Protein AF-0000000067669352 (afdb_homodimer)

Foldseek 3Di:
DDCPPPPPPDPPPPDDPDDCPVPDPPPPPVPPPCDDDPPPLCLPPPPDQLQVCAPAEEEEEEAEAAPLCSQLVLCLLQVHNPGDDDDDPDHDADAKDWDWDDDSRYIYIYIRGHHLLDPPDDPVVSLVRLVVSCPVAVVHYYAYEYGHELDDDDPSCLCVLVVVCVSHNLCNLLRYAYEYEDVVVQVVVVHDPSRSLVPDDVSVVVSCVSNVSHYFYDYSVDNDVVRSSSVVVSNVVSVVVVVD/DDDPDDPPPPPPCPDDPDDCPVPDPPPCPVPPDPDDDPPPLCLPPPPDLLQVCAPAEEEEEEAEAAPLCSQLVLCLLQVHNPGDDDDDPDHDADAKDWDWDDDSRYIYIYIRGHHLLDPPDDPVVSLVRLVVSCPVAVVHYYAYEYGHELDDDDPSCLCVLVVVCVSNNLCNLLRYAYEYEDVVVQVVVVHDPSRSLVPDDVSVVVSCVSNVSHYFYDYSVDNDVVRSSSVVVSNVVSVVVVVD

Structure (mmCIF, N/CA/C/O backbone):
data_AF-0000000067669352-model_v1
#
loop_
_entity.id
_entity.type
_entity.pdbx_description
1 polymer 'GTPase IMAP family member 7-like'
#
loop_
_atom_site.group_PDB
_atom_site.id
_atom_site.type_symbol
_atom_site.label_atom_id
_atom_site.label_alt_id
_atom_site.label_comp_id
_atom_site.label_asym_id
_atom_site.label_entity_id
_atom_site.label_seq_id
_atom_site.pdbx_PDB_ins_code
_atom_site.Cartn_x
_atom_site.Cartn_y
_atom_site.Cartn_z
_atom_site.occupancy
_atom_site.B_iso_or_equiv
_atom_site.auth_seq_id
_atom_site.auth_comp_id
_atom_site.auth_asym_id
_atom_site.auth_atom_id
_atom_site.pdbx_PDB_model_num
ATOM 1 N N . MET A 1 1 ? -21.516 16.438 -59.062 1 20.55 1 MET A N 1
ATOM 2 C CA . MET A 1 1 ? -20.141 16.328 -59.531 1 20.55 1 MET A CA 1
ATOM 3 C C . MET A 1 1 ? -19.172 16.906 -58.5 1 20.55 1 MET A C 1
ATOM 5 O O . MET A 1 1 ? -18.969 18.125 -58.469 1 20.55 1 MET A O 1
ATOM 9 N N . LEU A 1 2 ? -19.25 16.422 -57.156 1 22.11 2 LEU A N 1
ATOM 10 C CA . LEU A 1 2 ? -18.766 16.734 -55.812 1 22.11 2 LEU A CA 1
ATOM 11 C C . LEU A 1 2 ? -17.25 16.609 -55.75 1 22.11 2 LEU A C 1
ATOM 13 O O . LEU A 1 2 ? -16.688 15.531 -55.969 1 22.11 2 LEU A O 1
ATOM 17 N N . LYS A 1 3 ? -16.422 17.781 -55.844 1 20.48 3 LYS A N 1
ATOM 18 C CA . LYS A 1 3 ? -15.039 18.234 -55.969 1 20.48 3 LYS A CA 1
ATOM 19 C C . LYS A 1 3 ? -14.195 17.75 -54.781 1 20.48 3 LYS A C 1
ATOM 21 O O . LYS A 1 3 ? -14.406 18.156 -53.656 1 20.48 3 LYS A O 1
ATOM 26 N N . LEU A 1 4 ? -13.578 16.438 -54.75 1 20.88 4 LEU A N 1
ATOM 27 C CA . LEU A 1 4 ? -12.812 15.531 -53.906 1 20.88 4 LEU A CA 1
ATOM 28 C C . LEU A 1 4 ? -11.406 16.078 -53.656 1 20.88 4 LEU A C 1
ATOM 30 O O . LEU A 1 4 ? -10.547 16 -54.531 1 20.88 4 LEU A O 1
ATOM 34 N N . LEU A 1 5 ? -11.219 17.359 -53.156 1 20.75 5 LEU A N 1
ATOM 35 C CA . LEU A 1 5 ? -9.938 18.062 -53.094 1 20.75 5 LEU A CA 1
ATOM 36 C C . LEU A 1 5 ? -8.938 17.312 -52.25 1 20.75 5 LEU A C 1
ATOM 38 O O . LEU A 1 5 ? -9.156 17.156 -51.031 1 20.75 5 LEU A O 1
ATOM 42 N N . LEU A 1 6 ? -8.023 16.391 -52.75 1 20.52 6 LEU A N 1
ATOM 43 C CA . LEU A 1 6 ? -6.953 15.453 -52.438 1 20.52 6 LEU A CA 1
ATOM 44 C C . LEU A 1 6 ? -5.719 16.188 -51.906 1 20.52 6 LEU A C 1
ATOM 46 O O . LEU A 1 6 ? -4.973 16.781 -52.688 1 20.52 6 LEU A O 1
ATOM 50 N N . THR A 1 7 ? -5.828 17.141 -50.938 1 20.42 7 THR A N 1
ATOM 51 C CA . THR A 1 7 ? -4.668 17.969 -50.625 1 20.42 7 THR A CA 1
ATOM 52 C C . THR A 1 7 ? -3.5 17.109 -50.156 1 20.42 7 THR A C 1
ATOM 54 O O . THR A 1 7 ? -3.656 16.281 -49.25 1 20.42 7 THR A O 1
ATOM 57 N N . ALA A 1 8 ? -2.389 16.938 -50.875 1 20.27 8 ALA A N 1
ATOM 58 C CA . ALA A 1 8 ? -1.1 16.266 -51.031 1 20.27 8 ALA A CA 1
ATOM 59 C C . ALA A 1 8 ? -0.125 16.734 -49.938 1 20.27 8 ALA A C 1
ATOM 61 O O . ALA A 1 8 ? 0.355 17.859 -49.969 1 20.27 8 ALA A O 1
ATOM 62 N N . LEU A 1 9 ? -0.384 16.641 -48.562 1 20.95 9 LEU A N 1
ATOM 63 C CA . LEU A 1 9 ? 0.528 17.141 -47.562 1 20.95 9 LEU A CA 1
ATOM 64 C C . LEU A 1 9 ? 1.92 16.547 -47.719 1 20.95 9 LEU A C 1
ATOM 66 O O . LEU A 1 9 ? 2.064 15.32 -47.844 1 20.95 9 LEU A O 1
ATOM 70 N N . VAL A 1 10 ? 2.996 17.266 -48.094 1 20.3 10 VAL A N 1
ATOM 71 C CA . VAL A 1 10 ? 4.398 17.172 -48.5 1 20.3 10 VAL A CA 1
ATOM 72 C C . VAL A 1 10 ? 5.223 16.609 -47.344 1 20.3 10 VAL A C 1
ATOM 74 O O . VAL A 1 10 ? 5.324 17.234 -46.281 1 20.3 10 VAL A O 1
ATOM 77 N N . PHE A 1 11 ? 5.379 15.258 -47.156 1 20.53 11 PHE A N 1
ATOM 78 C CA . PHE A 1 11 ? 6.188 14.398 -46.281 1 20.53 11 PHE A CA 1
ATOM 79 C C . PHE A 1 11 ? 7.672 14.695 -46.469 1 20.53 11 PHE A C 1
ATOM 81 O O . PHE A 1 11 ? 8.234 14.445 -47.531 1 20.53 11 PHE A O 1
ATOM 88 N N . TYR A 1 12 ? 8.141 15.859 -45.875 1 19.22 12 TYR A N 1
ATOM 89 C CA . TYR A 1 12 ? 9.555 16.203 -46 1 19.22 12 TYR A CA 1
ATOM 90 C C . TYR A 1 12 ? 10.438 15.008 -45.625 1 19.22 12 TYR A C 1
ATOM 92 O O . TYR A 1 12 ? 10.273 14.414 -44.562 1 19.22 12 TYR A O 1
ATOM 100 N N . ARG A 1 13 ? 11.062 14.336 -46.531 1 19.75 13 ARG A N 1
ATOM 101 C CA . ARG A 1 13 ? 12.023 13.242 -46.656 1 19.75 13 ARG A CA 1
ATOM 102 C C . ARG A 1 13 ? 13.359 13.609 -46.031 1 19.75 13 ARG A C 1
ATOM 104 O O . ARG A 1 13 ? 14.133 14.383 -46.625 1 19.75 13 ARG A O 1
ATOM 111 N N . TYR A 1 14 ? 13.43 14.102 -44.719 1 20.17 14 TYR A N 1
ATOM 112 C CA . TYR A 1 14 ? 14.727 14.438 -44.125 1 20.17 14 TYR A CA 1
ATOM 113 C C . TYR A 1 14 ? 15.742 13.336 -44.406 1 20.17 14 TYR A C 1
ATOM 115 O O . TYR A 1 14 ? 15.469 12.156 -44.156 1 20.17 14 TYR A O 1
ATOM 123 N N . THR A 1 15 ? 16.672 13.531 -45.312 1 20.5 15 THR A N 1
ATOM 124 C CA . THR A 1 15 ? 17.797 12.844 -45.938 1 20.5 15 THR A CA 1
ATOM 125 C C . THR A 1 15 ? 18.734 12.273 -44.875 1 20.5 15 THR A C 1
ATOM 127 O O . THR A 1 15 ? 18.781 12.758 -43.75 1 20.5 15 THR A O 1
ATOM 130 N N . SER A 1 16 ? 19.578 11.133 -45.219 1 20.98 16 SER A N 1
ATOM 131 C CA . SER A 1 16 ? 20.172 9.836 -44.906 1 20.98 16 SER A CA 1
ATOM 132 C C . SER A 1 16 ? 21.547 10 -44.281 1 20.98 16 SER A C 1
ATOM 134 O O . SER A 1 16 ? 22.094 9.055 -43.688 1 20.98 16 SER A O 1
ATOM 136 N N . ASP A 1 17 ? 22.328 11.078 -44.531 1 22.05 17 ASP A N 1
ATOM 137 C CA . ASP A 1 17 ? 23.734 10.719 -44.719 1 22.05 17 ASP A CA 1
ATOM 138 C C . ASP A 1 17 ? 24.453 10.609 -43.375 1 22.05 17 ASP A C 1
ATOM 140 O O . ASP A 1 17 ? 25.672 10.602 -43.312 1 22.05 17 ASP A O 1
ATOM 144 N N . MET A 1 18 ? 23.906 10.766 -42.281 1 22.5 18 MET A N 1
ATOM 145 C CA . MET A 1 18 ? 24.859 11.023 -41.219 1 22.5 18 MET A CA 1
ATOM 146 C C . MET A 1 18 ? 25.891 9.898 -41.125 1 22.5 18 MET A C 1
ATOM 148 O O . MET A 1 18 ? 25.531 8.719 -41.188 1 22.5 18 MET A O 1
ATOM 152 N N . PRO A 1 19 ? 27.234 10.266 -41.219 1 22.39 19 PRO A N 1
ATOM 153 C CA . PRO A 1 19 ? 28.375 9.359 -41.344 1 22.39 19 PRO A CA 1
ATOM 154 C C . PRO A 1 19 ? 28.406 8.312 -40.219 1 22.39 19 PRO A C 1
ATOM 156 O O . PRO A 1 19 ? 27.828 8.531 -39.156 1 22.39 19 PRO A O 1
ATOM 159 N N . ALA A 1 20 ? 28.703 7.07 -40.594 1 21.3 20 ALA A N 1
ATOM 160 C CA . ALA A 1 20 ? 28.812 5.77 -39.938 1 21.3 20 ALA A CA 1
ATOM 161 C C . ALA A 1 20 ? 29.844 5.809 -38.812 1 21.3 20 ALA A C 1
ATOM 163 O O . ALA A 1 20 ? 31.047 5.766 -39.031 1 21.3 20 ALA A O 1
ATOM 164 N N . LEU A 1 21 ? 30.016 6.91 -38.062 1 20.53 21 LEU A N 1
ATOM 165 C CA . LEU A 1 21 ? 31.172 6.824 -37.188 1 20.53 21 LEU A CA 1
ATOM 166 C C . LEU A 1 21 ? 31.172 5.508 -36.406 1 20.53 21 LEU A C 1
ATOM 168 O O . LEU A 1 21 ? 30.375 5.324 -35.469 1 20.53 21 LEU A O 1
ATOM 172 N N . PHE A 1 22 ? 31.188 4.281 -37.125 1 20.73 22 PHE A N 1
ATOM 173 C CA . PHE A 1 22 ? 31.094 2.912 -36.625 1 20.73 22 PHE A CA 1
ATOM 174 C C . PHE A 1 22 ? 32.25 2.596 -35.688 1 20.73 22 PHE A C 1
ATOM 176 O O . PHE A 1 22 ? 33.281 2.076 -36.125 1 20.73 22 PHE A O 1
ATOM 183 N N . GLY A 1 23 ? 32.781 3.592 -34.969 1 20.98 23 GLY A N 1
ATOM 184 C CA . GLY A 1 23 ? 34.062 3.119 -34.438 1 20.98 23 GLY A CA 1
ATOM 185 C C . GLY A 1 23 ? 33.969 1.745 -33.812 1 20.98 23 GLY A C 1
ATOM 186 O O . GLY A 1 23 ? 32.875 1.25 -33.562 1 20.98 23 GLY A O 1
ATOM 187 N N . HIS A 1 24 ? 35.188 1.053 -33.625 1 22.72 24 HIS A N 1
ATOM 188 C CA . HIS A 1 24 ? 35.562 -0.302 -33.25 1 22.72 24 HIS A CA 1
ATOM 189 C C . HIS A 1 24 ? 34.875 -0.727 -31.953 1 22.72 24 HIS A C 1
ATOM 191 O O . HIS A 1 24 ? 34.594 0.11 -31.094 1 22.72 24 HIS A O 1
ATOM 197 N N . PRO A 1 25 ? 34.219 -1.928 -32.031 1 21.3 25 PRO A N 1
ATOM 198 C CA . PRO A 1 25 ? 33.469 -2.598 -30.969 1 21.3 25 PRO A CA 1
ATOM 199 C C . PRO A 1 25 ? 34.312 -2.789 -29.703 1 21.3 25 PRO A C 1
ATOM 201 O O . PRO A 1 25 ? 35.312 -3.496 -29.719 1 21.3 25 PRO A O 1
ATOM 204 N N . HIS A 1 26 ? 34.938 -1.713 -29.234 1 22.08 26 HIS A N 1
ATOM 205 C CA . HIS A 1 26 ? 35.812 -2.143 -28.141 1 22.08 26 HIS A CA 1
ATOM 206 C C . HIS A 1 26 ? 35.031 -3.045 -27.172 1 22.08 26 HIS A C 1
ATOM 208 O O . HIS A 1 26 ? 33.906 -2.768 -26.828 1 22.08 26 HIS A O 1
ATOM 214 N N . THR A 1 27 ? 35.312 -4.34 -27.25 1 20.39 27 THR A N 1
ATOM 215 C CA . THR A 1 27 ? 34.875 -5.457 -26.422 1 20.39 27 THR A CA 1
ATOM 216 C C . THR A 1 27 ? 34.938 -5.086 -24.938 1 20.39 27 THR A C 1
ATOM 218 O O . THR A 1 27 ? 36.031 -4.777 -24.422 1 20.39 27 THR A O 1
ATOM 221 N N . ILE A 1 28 ? 34.125 -4.176 -24.578 1 20.14 28 ILE A N 1
ATOM 222 C CA . ILE A 1 28 ? 34.188 -3.945 -23.141 1 20.14 28 ILE A CA 1
ATOM 223 C C . ILE A 1 28 ? 34.125 -5.281 -22.391 1 20.14 28 ILE A C 1
ATOM 225 O O . ILE A 1 28 ? 33.125 -6.012 -22.5 1 20.14 28 ILE A O 1
ATOM 229 N N . GLU A 1 29 ? 35.219 -5.988 -22.422 1 23.23 29 GLU A N 1
ATOM 230 C CA . GLU A 1 29 ? 35.375 -7.137 -21.531 1 23.23 29 GLU A CA 1
ATOM 231 C C . GLU A 1 29 ? 34.938 -6.805 -20.109 1 23.23 29 GLU A C 1
ATOM 233 O O . GLU A 1 29 ? 35.469 -5.91 -19.469 1 23.23 29 GLU A O 1
ATOM 238 N N . THR A 1 30 ? 33.656 -6.598 -20.062 1 21.56 30 THR A N 1
ATOM 239 C CA . THR A 1 30 ? 33.125 -6.41 -18.734 1 21.56 30 THR A CA 1
ATOM 240 C C . THR A 1 30 ? 33.656 -7.457 -17.766 1 21.56 30 THR A C 1
ATOM 242 O O . THR A 1 30 ? 33.438 -8.656 -17.938 1 21.56 30 THR A O 1
ATOM 245 N N . GLN A 1 31 ? 34.938 -7.328 -17.516 1 21.86 31 GLN A N 1
ATOM 246 C CA . GLN A 1 31 ? 35.531 -8.148 -16.469 1 21.86 31 GLN A CA 1
ATOM 247 C C . GLN A 1 31 ? 34.656 -8.156 -15.211 1 21.86 31 GLN A C 1
ATOM 249 O O . GLN A 1 31 ? 34.312 -7.094 -14.68 1 21.86 31 GLN A O 1
ATOM 254 N N . CYS A 1 32 ? 33.75 -9.07 -15.234 1 22.12 32 CYS A N 1
ATOM 255 C CA . CYS A 1 32 ? 33.031 -9.5 -14.039 1 22.12 32 CYS A CA 1
ATOM 256 C C . CYS A 1 32 ? 33.969 -9.711 -12.867 1 22.12 32 CYS A C 1
ATOM 258 O O . CYS A 1 32 ? 34.781 -10.648 -12.875 1 22.12 32 CYS A O 1
ATOM 260 N N . SER A 1 33 ? 34.656 -8.734 -12.484 1 23.86 33 SER A N 1
ATOM 261 C CA . SER A 1 33 ? 35.531 -8.984 -11.328 1 23.86 33 SER A CA 1
ATOM 262 C C . SER A 1 33 ? 34.75 -9.672 -10.211 1 23.86 33 SER A C 1
ATOM 264 O O . SER A 1 33 ? 33.5 -9.578 -10.156 1 23.86 33 SER A O 1
ATOM 266 N N . SER A 1 34 ? 35.406 -10.594 -9.375 1 23.52 34 SER A N 1
ATOM 267 C CA . SER A 1 34 ? 35.125 -11.539 -8.297 1 23.52 34 SER A CA 1
ATOM 268 C C . SER A 1 34 ? 34.406 -10.867 -7.133 1 23.52 34 SER A C 1
ATOM 270 O O . SER A 1 34 ? 34.594 -11.266 -5.98 1 23.52 34 SER A O 1
ATOM 272 N N . ALA A 1 35 ? 34.125 -9.703 -7.062 1 26.12 35 ALA A N 1
ATOM 273 C CA . ALA A 1 35 ? 33.531 -9.352 -5.762 1 26.12 35 ALA A CA 1
ATOM 274 C C . ALA A 1 35 ? 32.406 -10.281 -5.395 1 26.12 35 ALA A C 1
ATOM 276 O O . ALA A 1 35 ? 31.656 -10.742 -6.266 1 26.12 35 ALA A O 1
ATOM 277 N N . SER A 1 36 ? 31.984 -10.625 -4.043 1 28.5 36 SER A N 1
ATOM 278 C CA . SER A 1 36 ? 31.375 -11.758 -3.359 1 28.5 36 SER A CA 1
ATOM 279 C C . SER A 1 36 ? 29.984 -12.039 -3.898 1 28.5 36 SER A C 1
ATOM 281 O O . SER A 1 36 ? 29.531 -11.406 -4.859 1 28.5 36 SER A O 1
ATOM 283 N N . ASP A 1 37 ? 28.906 -12.461 -2.92 1 29.7 37 ASP A N 1
ATOM 284 C CA . ASP A 1 37 ? 27.672 -13.242 -2.941 1 29.7 37 ASP A CA 1
ATOM 285 C C . ASP A 1 37 ? 26.547 -12.492 -3.662 1 29.7 37 ASP A C 1
ATOM 287 O O . ASP A 1 37 ? 25.797 -11.734 -3.039 1 29.7 37 ASP A O 1
ATOM 291 N N . THR A 1 38 ? 26.766 -11.891 -4.738 1 32.78 38 THR A N 1
ATOM 292 C CA . THR A 1 38 ? 25.703 -11.172 -5.43 1 32.78 38 THR A CA 1
ATOM 293 C C . THR A 1 38 ? 24.562 -12.125 -5.809 1 32.78 38 THR A C 1
ATOM 295 O O . THR A 1 38 ? 24.766 -13.031 -6.621 1 32.78 38 THR A O 1
ATOM 298 N N . THR A 1 39 ? 23.609 -12.406 -4.934 1 35.81 39 THR A N 1
ATOM 299 C CA . THR A 1 39 ? 22.391 -13.141 -5.246 1 35.81 39 THR A CA 1
ATOM 300 C C . THR A 1 39 ? 21.812 -12.703 -6.59 1 35.81 39 THR A C 1
ATOM 302 O O . THR A 1 39 ? 21.531 -11.523 -6.797 1 35.81 39 THR A O 1
ATOM 305 N N . GLN A 1 40 ? 22.297 -13.234 -7.609 1 35.44 40 GLN A N 1
ATOM 306 C CA . GLN A 1 40 ? 21.812 -13.086 -8.977 1 35.44 40 GLN A CA 1
ATOM 307 C C . GLN A 1 40 ? 20.297 -13.25 -9.031 1 35.44 40 GLN A C 1
ATOM 309 O O . GLN A 1 40 ? 19.766 -14.312 -8.688 1 35.44 40 GLN A O 1
ATOM 314 N N . PHE A 1 41 ? 19.656 -12.25 -8.734 1 38 41 PHE A N 1
ATOM 315 C CA . PHE A 1 41 ? 18.234 -12.297 -9.047 1 38 41 PHE A CA 1
ATOM 316 C C . PHE A 1 41 ? 18.016 -12.594 -10.531 1 38 41 PHE A C 1
ATOM 318 O O . PHE A 1 41 ? 18.594 -11.922 -11.391 1 38 41 PHE A O 1
ATOM 325 N N . CYS A 1 42 ? 18.109 -13.797 -10.922 1 32.69 42 CYS A N 1
ATOM 326 C CA . CYS A 1 42 ? 17.938 -14.227 -12.305 1 32.69 42 CYS A CA 1
ATOM 327 C C . CYS A 1 42 ? 16.656 -13.641 -12.898 1 32.69 42 CYS A C 1
ATOM 329 O O . CYS A 1 42 ? 15.555 -14.07 -12.555 1 32.69 42 CYS A O 1
ATOM 331 N N . CYS A 1 43 ? 16.625 -12.398 -13.062 1 37.56 43 CYS A N 1
ATOM 332 C CA . CYS A 1 43 ? 15.609 -12.016 -14.039 1 37.56 43 CYS A CA 1
ATOM 333 C C . CYS A 1 43 ? 15.852 -12.703 -15.375 1 37.56 43 CYS A C 1
ATOM 335 O O . CYS A 1 43 ? 16.609 -12.195 -16.219 1 37.56 43 CYS A O 1
ATOM 337 N N . LEU A 1 44 ? 16.047 -13.977 -15.477 1 34.28 44 LEU A N 1
ATOM 338 C CA . LEU A 1 44 ? 16.391 -14.742 -16.672 1 34.28 44 LEU A CA 1
ATOM 339 C C . LEU A 1 44 ? 15.383 -14.492 -17.797 1 34.28 44 LEU A C 1
ATOM 341 O O . LEU A 1 44 ? 14.203 -14.828 -17.656 1 34.28 44 LEU A O 1
ATOM 345 N N . SER A 1 45 ? 15.406 -13.438 -18.484 1 35.38 45 SER A N 1
ATOM 346 C CA . SER A 1 45 ? 14.672 -13.297 -19.734 1 35.38 45 SER A CA 1
ATOM 347 C C . SER A 1 45 ? 15.133 -14.328 -20.75 1 35.38 45 SER A C 1
ATOM 349 O O . SER A 1 45 ? 15.93 -14.016 -21.641 1 35.38 45 SER A O 1
ATOM 351 N N . LYS A 1 46 ? 15.5 -15.57 -20.469 1 38 46 LYS A N 1
ATOM 352 C CA . LYS A 1 46 ? 15.805 -16.344 -21.672 1 38 46 LYS A CA 1
ATOM 353 C C . LYS A 1 46 ? 14.547 -16.562 -22.5 1 38 46 LYS A C 1
ATOM 355 O O . LYS A 1 46 ? 13.516 -16.984 -21.984 1 38 46 LYS A O 1
ATOM 360 N N . GLY A 1 47 ? 14.344 -15.859 -23.641 1 40.16 47 GLY A N 1
ATOM 361 C CA . GLY A 1 47 ? 13.359 -16.156 -24.672 1 40.16 47 GLY A CA 1
ATOM 362 C C . GLY A 1 47 ? 13.211 -17.656 -24.938 1 40.16 47 GLY A C 1
ATOM 363 O O . GLY A 1 47 ? 14.047 -18.25 -25.609 1 40.16 47 GLY A O 1
ATOM 364 N N . MET A 1 48 ? 12.805 -18.406 -24.016 1 44.31 48 MET A N 1
ATOM 365 C CA . MET A 1 48 ? 12.617 -19.812 -24.375 1 44.31 48 MET A CA 1
ATOM 366 C C . MET A 1 48 ? 11.516 -19.953 -25.422 1 44.31 48 MET A C 1
ATOM 368 O O . MET A 1 48 ? 10.562 -19.156 -25.438 1 44.31 48 MET A O 1
ATOM 372 N N . SER A 1 49 ? 11.781 -20.578 -26.516 1 47.38 49 SER A N 1
ATOM 373 C CA . SER A 1 49 ? 10.82 -20.938 -27.531 1 47.38 49 SER A CA 1
ATOM 374 C C . SER A 1 49 ? 9.594 -21.609 -26.922 1 47.38 49 SER A C 1
ATOM 376 O O . SER A 1 49 ? 9.703 -22.672 -26.297 1 47.38 49 SER A O 1
ATOM 378 N N . HIS A 1 50 ? 8.555 -20.891 -26.625 1 55.03 50 HIS A N 1
ATOM 379 C CA . HIS A 1 50 ? 7.289 -21.328 -26.047 1 55.03 50 HIS A CA 1
ATOM 380 C C . HIS A 1 50 ? 6.641 -22.422 -26.875 1 55.03 50 HIS A C 1
ATOM 382 O O . HIS A 1 50 ? 5.688 -23.062 -26.438 1 55.03 50 HIS A O 1
ATOM 388 N N . GLY A 1 51 ? 7.191 -22.656 -28.062 1 56.12 51 GLY A N 1
ATOM 389 C CA . GLY A 1 51 ? 6.551 -23.625 -28.922 1 56.12 51 GLY A CA 1
ATOM 390 C C . GLY A 1 51 ? 6.48 -25.016 -28.328 1 56.12 51 GLY A C 1
ATOM 391 O O . GLY A 1 51 ? 5.539 -25.766 -28.578 1 56.12 51 GLY A O 1
ATOM 392 N N . ARG A 1 52 ? 7.344 -25.344 -27.422 1 62.22 52 ARG A N 1
ATOM 393 C CA . ARG A 1 52 ? 7.445 -26.703 -26.922 1 62.22 52 ARG A CA 1
ATOM 394 C C . ARG A 1 52 ? 6.355 -26.984 -25.891 1 62.22 52 ARG A C 1
ATOM 396 O O . ARG A 1 52 ? 6.062 -28.156 -25.594 1 62.22 52 ARG A O 1
ATOM 403 N N . HIS A 1 53 ? 5.594 -25.969 -25.438 1 71.94 53 HIS A N 1
ATOM 404 C CA . HIS A 1 53 ? 4.648 -26.234 -24.359 1 71.94 53 HIS A CA 1
ATOM 405 C C . HIS A 1 53 ? 3.215 -25.953 -24.797 1 71.94 53 HIS A C 1
ATOM 407 O O . HIS A 1 53 ? 2.324 -25.781 -23.969 1 71.94 53 HIS A O 1
ATOM 413 N N . ALA A 1 54 ? 3.176 -26.078 -26.078 1 73.75 54 ALA A N 1
ATOM 414 C CA . ALA A 1 54 ? 1.83 -25.938 -26.641 1 73.75 54 ALA A CA 1
ATOM 415 C C . ALA A 1 54 ? 0.928 -27.078 -26.172 1 73.75 54 ALA A C 1
ATOM 417 O O . ALA A 1 54 ? 1.347 -28.234 -26.141 1 73.75 54 ALA A O 1
ATOM 418 N N . GLY A 1 55 ? -0.292 -26.688 -25.625 1 80.88 55 GLY A N 1
ATOM 419 C CA . GLY A 1 55 ? -1.267 -27.672 -25.188 1 80.88 55 GLY A CA 1
ATOM 420 C C . GLY A 1 55 ? -1.224 -27.938 -23.688 1 80.88 55 GLY A C 1
ATOM 421 O O . GLY A 1 55 ? -2.111 -28.594 -23.141 1 80.88 55 GLY A O 1
ATOM 422 N N . THR A 1 56 ? -0.213 -27.359 -23.031 1 86.88 56 THR A N 1
ATOM 423 C CA . THR A 1 56 ? -0.088 -27.531 -21.594 1 86.88 56 THR A CA 1
ATOM 424 C C . THR A 1 56 ? -1.125 -26.703 -20.844 1 86.88 56 THR A C 1
ATOM 426 O O . THR A 1 56 ? -1.421 -25.578 -21.25 1 86.88 56 THR A O 1
ATOM 429 N N . LYS A 1 57 ? -1.772 -27.328 -19.812 1 91.19 57 LYS A N 1
ATOM 430 C CA . LYS A 1 57 ? -2.723 -26.641 -18.953 1 91.19 57 LYS A CA 1
ATOM 431 C C . LYS A 1 57 ? -2.119 -26.375 -17.578 1 91.19 57 LYS A C 1
ATOM 433 O O . LYS A 1 57 ? -1.526 -27.266 -16.969 1 91.19 57 LYS A O 1
ATOM 438 N N . VAL A 1 58 ? -2.211 -25.125 -17.172 1 93.5 58 VAL A N 1
ATOM 439 C CA . VAL A 1 58 ? -1.594 -24.734 -15.906 1 93.5 58 VAL A CA 1
ATOM 440 C C . VAL A 1 58 ? -2.586 -23.922 -15.078 1 93.5 58 VAL A C 1
ATOM 442 O O . VAL A 1 58 ? -3.316 -23.094 -15.609 1 93.5 58 VAL A O 1
ATOM 445 N N . ASN A 1 59 ? -2.717 -24.281 -13.766 1 93.56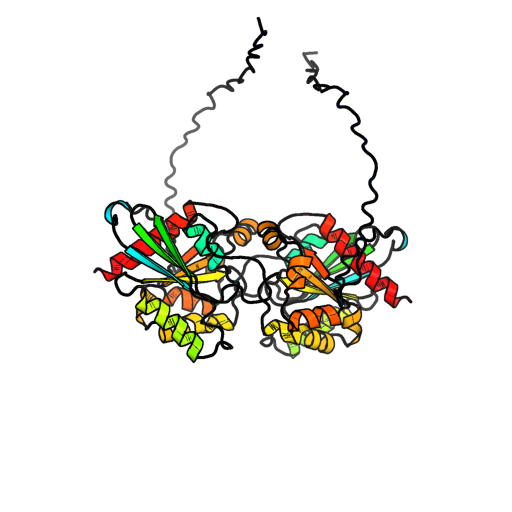 59 ASN A N 1
ATOM 446 C CA . ASN A 1 59 ? -3.436 -23.438 -12.812 1 93.56 59 ASN A CA 1
ATOM 447 C C . ASN A 1 59 ? -2.521 -22.391 -12.18 1 93.56 59 ASN A C 1
ATOM 449 O O . ASN A 1 59 ? -1.51 -22.734 -11.562 1 93.56 59 ASN A O 1
ATOM 453 N N . LEU A 1 60 ? -2.875 -21.172 -12.43 1 95.62 60 LEU A N 1
ATOM 454 C CA . LEU A 1 60 ? -2.143 -20.062 -11.844 1 95.62 60 LEU A CA 1
ATOM 455 C C . LEU A 1 60 ? -2.904 -19.469 -10.656 1 95.62 60 LEU A C 1
ATOM 457 O O . LEU A 1 60 ? -3.893 -18.75 -10.844 1 95.62 60 LEU A O 1
ATOM 461 N N . LEU A 1 61 ? -2.451 -19.75 -9.484 1 95.62 61 LEU A N 1
ATOM 462 C CA . LEU A 1 61 ? -3.137 -19.328 -8.266 1 95.62 61 LEU A CA 1
ATOM 463 C C . LEU A 1 61 ? -2.539 -18.031 -7.73 1 95.62 61 LEU A C 1
ATOM 465 O O . LEU A 1 61 ? -1.373 -18 -7.332 1 95.62 61 LEU A O 1
ATOM 469 N N . LEU A 1 62 ? -3.336 -16.969 -7.781 1 96.94 62 LEU A N 1
ATOM 470 C CA . LEU A 1 62 ? -2.895 -15.68 -7.273 1 96.94 62 LEU A CA 1
ATOM 471 C C . LEU A 1 62 ? -3.156 -15.57 -5.773 1 96.94 62 LEU A C 1
ATOM 473 O O . LEU A 1 62 ? -4.309 -15.594 -5.34 1 96.94 62 LEU A O 1
ATOM 477 N N . LEU A 1 63 ? -2.066 -15.391 -5.008 1 96.06 63 LEU A N 1
ATOM 478 C CA . LEU A 1 63 ? -2.121 -15.305 -3.553 1 96.06 63 LEU A CA 1
ATOM 479 C C . LEU A 1 63 ? -1.432 -14.039 -3.055 1 96.06 63 LEU A C 1
ATOM 481 O O . LEU A 1 63 ? -0.603 -13.461 -3.762 1 96.06 63 LEU A O 1
ATOM 485 N N . GLY A 1 64 ? -1.777 -13.641 -1.87 1 94.94 64 GLY A N 1
ATOM 486 C CA . GLY A 1 64 ? -1.211 -12.445 -1.272 1 94.94 64 GLY A CA 1
ATOM 487 C C . GLY A 1 64 ? -2.174 -11.727 -0.345 1 94.94 64 GLY A C 1
ATOM 488 O O . GLY A 1 64 ? -3.352 -12.086 -0.269 1 94.94 64 GLY A O 1
ATOM 489 N N . MET A 1 65 ? -1.676 -10.734 0.25 1 92.69 65 MET A N 1
ATOM 490 C CA . MET A 1 65 ? -2.482 -9.961 1.188 1 92.69 65 MET A CA 1
ATOM 491 C C . MET A 1 65 ? -3.52 -9.117 0.449 1 92.69 65 MET A C 1
ATOM 493 O O . MET A 1 65 ? -3.416 -8.922 -0.762 1 92.69 65 MET A O 1
ATOM 497 N N . SER A 1 66 ? -4.504 -8.656 1.273 1 92.12 66 SER A N 1
ATOM 498 C CA . SER A 1 66 ? -5.551 -7.812 0.708 1 92.12 66 SER A CA 1
ATOM 499 C C . SER A 1 66 ? -4.973 -6.512 0.158 1 92.12 66 SER A C 1
ATOM 501 O O . SER A 1 66 ? -4.09 -5.91 0.772 1 92.12 66 SER A O 1
ATOM 503 N N . GLY A 1 67 ? -5.348 -6.176 -1.107 1 92.56 67 GLY A N 1
ATOM 504 C CA . GLY A 1 67 ? -4.996 -4.871 -1.654 1 92.56 67 GLY A CA 1
ATOM 505 C C . GLY A 1 67 ? -3.666 -4.867 -2.381 1 92.56 67 GLY A C 1
ATOM 506 O O . GLY A 1 67 ? -3.221 -3.824 -2.863 1 92.56 67 GLY A O 1
ATOM 507 N N . THR A 1 68 ? -3.051 -6.016 -2.547 1 95.5 68 THR A N 1
ATOM 508 C CA . THR A 1 68 ? -1.707 -6.043 -3.111 1 95.5 68 THR A CA 1
ATOM 509 C C . THR A 1 68 ? -1.76 -6.043 -4.637 1 95.5 68 THR A C 1
ATOM 511 O O . THR A 1 68 ? -0.737 -5.852 -5.297 1 95.5 68 THR A O 1
ATOM 514 N N . GLY A 1 69 ? -2.977 -6.348 -5.207 1 96.19 69 GLY A N 1
ATOM 515 C CA . GLY A 1 69 ? -3.086 -6.277 -6.656 1 96.19 69 GLY A CA 1
ATOM 516 C C . GLY A 1 69 ? -3.328 -7.625 -7.305 1 96.19 69 GLY A C 1
ATOM 517 O O . GLY A 1 69 ? -3.07 -7.805 -8.492 1 96.19 69 GLY A O 1
ATOM 518 N N . LYS A 1 70 ? -3.809 -8.586 -6.527 1 97.44 70 LYS A N 1
ATOM 519 C CA . LYS A 1 70 ? -4.074 -9.914 -7.066 1 97.44 70 LYS A CA 1
ATOM 520 C C . LYS A 1 70 ? -5.027 -9.852 -8.258 1 97.44 70 LYS A C 1
ATOM 522 O O . LYS A 1 70 ? -4.691 -10.312 -9.352 1 97.44 70 LYS A O 1
ATOM 527 N N . SER A 1 71 ? -6.133 -9.219 -8.062 1 97.5 71 SER A N 1
ATOM 528 C CA . SER A 1 71 ? -7.152 -9.125 -9.102 1 97.5 71 SER A CA 1
ATOM 529 C C . SER A 1 71 ? -6.66 -8.289 -10.281 1 97.5 71 SER A C 1
ATOM 531 O O . SER A 1 71 ? -6.859 -8.664 -11.438 1 97.5 71 SER A O 1
ATOM 533 N N . ALA A 1 72 ? -6.039 -7.191 -9.961 1 96.69 72 ALA A N 1
ATOM 534 C CA . ALA A 1 72 ? -5.484 -6.344 -11.008 1 96.69 72 ALA A CA 1
ATOM 535 C C . ALA A 1 72 ? -4.457 -7.109 -11.844 1 96.69 72 ALA A C 1
ATOM 537 O O . ALA A 1 72 ? -4.441 -7 -13.07 1 96.69 72 ALA A O 1
ATOM 538 N N . SER A 1 73 ? -3.584 -7.867 -11.18 1 97.69 73 SER A N 1
ATOM 539 C CA . SER A 1 73 ? -2.582 -8.656 -11.891 1 97.69 73 SER A CA 1
ATOM 540 C C . SER A 1 73 ? -3.232 -9.75 -12.727 1 97.69 73 SER A C 1
ATOM 542 O O . SER A 1 73 ? -2.793 -10.023 -13.844 1 97.69 73 SER A O 1
ATOM 544 N N . GLY A 1 74 ? -4.254 -10.406 -12.141 1 97.5 74 GLY A N 1
ATOM 545 C CA . GLY A 1 74 ? -5.02 -11.359 -12.93 1 97.5 74 GLY A CA 1
ATOM 546 C C . GLY A 1 74 ? -5.574 -10.773 -14.211 1 97.5 74 GLY A C 1
ATOM 547 O O . GLY A 1 74 ? -5.477 -11.383 -15.273 1 97.5 74 GLY A O 1
ATOM 548 N N . ASN A 1 75 ? -6.133 -9.562 -14.125 1 96.69 75 ASN A N 1
ATOM 549 C CA . ASN A 1 75 ? -6.664 -8.875 -15.297 1 96.69 75 ASN A CA 1
ATOM 550 C C . ASN A 1 75 ? -5.574 -8.602 -16.328 1 96.69 75 ASN A C 1
ATOM 552 O O . ASN A 1 75 ? -5.805 -8.711 -17.531 1 96.69 75 ASN A O 1
ATOM 556 N N . THR A 1 76 ? -4.43 -8.219 -15.797 1 96.81 76 THR A N 1
ATOM 557 C CA . THR A 1 76 ? -3.293 -7.973 -16.672 1 96.81 76 THR A CA 1
ATOM 558 C C . THR A 1 76 ? -2.893 -9.25 -17.406 1 96.81 76 THR A C 1
ATOM 560 O O . THR A 1 76 ? -2.656 -9.234 -18.625 1 96.81 76 THR A O 1
ATOM 563 N N . ILE A 1 77 ? -2.803 -10.352 -16.734 1 96.62 77 ILE A N 1
ATOM 564 C CA . ILE A 1 77 ? -2.449 -11.648 -17.312 1 96.62 77 ILE A CA 1
ATOM 565 C C . ILE A 1 77 ? -3.494 -12.055 -18.344 1 96.62 77 ILE A C 1
ATOM 567 O O . ILE A 1 77 ? -3.15 -12.516 -19.438 1 96.62 77 ILE A O 1
ATOM 571 N N . LEU A 1 78 ? -4.773 -11.805 -18 1 96.25 78 LEU A N 1
ATOM 572 C CA . LEU A 1 78 ? -5.887 -12.195 -18.844 1 96.25 78 LEU A CA 1
ATOM 573 C C . LEU A 1 78 ? -5.988 -11.266 -20.062 1 96.25 78 LEU A C 1
ATOM 575 O O . LEU A 1 78 ? -6.598 -11.625 -21.062 1 96.25 78 LEU A O 1
ATOM 579 N N . GLY A 1 79 ? -5.496 -10.086 -19.953 1 94.19 79 GLY A N 1
ATOM 580 C CA . GLY A 1 79 ? -5.617 -9.078 -21 1 94.19 79 GLY A CA 1
ATOM 581 C C . GLY A 1 79 ? -6.984 -8.43 -21.047 1 94.19 79 GLY A C 1
ATOM 582 O O . GLY A 1 79 ? -7.344 -7.797 -22.047 1 94.19 79 GLY A O 1
ATOM 583 N N . GLN A 1 80 ? -7.805 -8.711 -20.078 1 93.81 80 GLN A N 1
ATOM 584 C CA . GLN A 1 80 ? -9.156 -8.195 -19.922 1 93.81 80 GLN A CA 1
ATOM 585 C C . GLN A 1 80 ? -9.516 -8 -18.453 1 93.81 80 GLN A C 1
ATOM 587 O O . GLN A 1 80 ? -9.016 -8.727 -17.594 1 93.81 80 GLN A O 1
ATOM 592 N N . LYS A 1 81 ? -10.352 -7.008 -18.219 1 94.19 81 LYS A N 1
ATOM 593 C CA . LYS A 1 81 ? -10.797 -6.754 -16.844 1 94.19 81 LYS A CA 1
ATOM 594 C C . LYS A 1 81 ? -11.93 -7.703 -16.453 1 94.19 81 LYS A C 1
ATOM 596 O O . LYS A 1 81 ? -13.102 -7.332 -16.516 1 94.19 81 LYS A O 1
ATOM 601 N N . LEU A 1 82 ? -11.586 -8.914 -16.031 1 97.06 82 LEU A N 1
ATOM 602 C CA . LEU A 1 82 ? -12.578 -9.938 -15.727 1 97.06 82 LEU A CA 1
ATOM 603 C C . LEU A 1 82 ? -12.75 -10.086 -14.219 1 97.06 82 LEU A C 1
ATOM 605 O O . LEU A 1 82 ? -13.773 -10.594 -13.758 1 97.06 82 LEU A O 1
ATOM 609 N N . PHE A 1 83 ? -11.773 -9.742 -13.422 1 97.19 83 PHE A N 1
ATOM 610 C CA . PHE A 1 83 ? -11.867 -9.695 -11.969 1 97.19 83 PHE A CA 1
ATOM 611 C C . PHE A 1 83 ? -12.156 -8.281 -11.492 1 97.19 83 PHE A C 1
ATOM 613 O O . PHE A 1 83 ? -11.602 -7.312 -12.016 1 97.19 83 PHE A O 1
ATOM 620 N N . ILE A 1 84 ? -13.008 -8.133 -10.531 1 96.25 84 ILE A N 1
ATOM 621 C CA . ILE A 1 84 ? -13.273 -6.82 -9.945 1 96.25 84 ILE A CA 1
ATOM 622 C C . ILE A 1 84 ? -12.047 -6.352 -9.164 1 96.25 84 ILE A C 1
ATOM 624 O O . ILE A 1 84 ? -11.578 -7.043 -8.25 1 96.25 84 ILE A O 1
ATOM 628 N N . SER A 1 85 ? -11.477 -5.297 -9.562 1 95.44 85 SER A N 1
ATOM 629 C CA . SER A 1 85 ? -10.336 -4.656 -8.914 1 95.44 85 SER A CA 1
ATOM 630 C C . SER A 1 85 ? -10.531 -3.148 -8.805 1 95.44 85 SER A C 1
ATOM 632 O O . SER A 1 85 ? -10.711 -2.465 -9.82 1 95.44 85 SER A O 1
ATOM 634 N N . ARG A 1 86 ? -10.547 -2.684 -7.629 1 94.38 86 ARG A N 1
ATOM 635 C CA . ARG A 1 86 ? -10.719 -1.256 -7.383 1 94.38 86 ARG A CA 1
ATOM 636 C C . ARG A 1 86 ? -10.211 -0.87 -5.996 1 94.38 86 ARG A C 1
ATOM 638 O O . ARG A 1 86 ? -10.203 -1.694 -5.082 1 94.38 86 ARG A O 1
ATOM 645 N N . PRO A 1 87 ? -9.758 0.406 -5.855 1 95.44 87 PRO A N 1
ATOM 646 C CA . PRO A 1 87 ? -9.406 0.875 -4.512 1 95.44 87 PRO A CA 1
ATOM 647 C C . PRO A 1 87 ? -10.562 0.755 -3.521 1 95.44 87 PRO A C 1
ATOM 649 O O . PRO A 1 87 ? -11.703 1.079 -3.857 1 95.44 87 PRO A O 1
ATOM 652 N N . SER A 1 88 ? -10.305 0.208 -2.398 1 95.69 88 SER A N 1
ATOM 653 C CA . SER A 1 88 ? -11.281 0.023 -1.334 1 95.69 88 SER A CA 1
ATOM 654 C C . SER A 1 88 ? -10.602 -0.165 0.018 1 95.69 88 SER A C 1
ATOM 656 O O . SER A 1 88 ? -9.547 -0.801 0.106 1 95.69 88 SER A O 1
ATOM 658 N N . SER A 1 89 ? -11.18 0.45 1.01 1 95.06 89 SER A N 1
ATOM 659 C CA . SER A 1 89 ? -10.664 0.217 2.354 1 95.06 89 SER A CA 1
ATOM 660 C C . SER A 1 89 ? -11.125 -1.132 2.898 1 95.06 89 SER A C 1
ATOM 662 O O . SER A 1 89 ? -10.633 -1.591 3.93 1 95.06 89 SER A O 1
ATOM 664 N N . LYS A 1 90 ? -12.055 -1.764 2.193 1 93.5 90 LYS A N 1
ATOM 665 C CA . LYS A 1 90 ? -12.57 -3.088 2.523 1 93.5 90 LYS A CA 1
ATOM 666 C C . LYS A 1 90 ? -12.117 -4.125 1.501 1 93.5 90 LYS A C 1
ATOM 668 O O . LYS A 1 90 ? -11.789 -3.781 0.364 1 93.5 90 LYS A O 1
ATOM 673 N N . PRO A 1 91 ? -12.055 -5.375 1.976 1 91.75 91 PRO A N 1
ATOM 674 C CA . PRO A 1 91 ? -11.773 -6.406 0.975 1 91.75 91 PRO A CA 1
ATOM 675 C C . PRO A 1 91 ? -12.789 -6.414 -0.165 1 91.75 91 PRO A C 1
ATOM 677 O O . PRO A 1 91 ? -13.984 -6.23 0.069 1 91.75 91 PRO A O 1
ATOM 680 N N . VAL A 1 92 ? -12.328 -6.594 -1.351 1 93.69 92 VAL A N 1
ATOM 681 C CA . VAL A 1 92 ? -13.188 -6.566 -2.527 1 93.69 92 VAL A CA 1
ATOM 682 C C . VAL A 1 92 ? -13.469 -7.996 -2.99 1 93.69 92 VAL A C 1
ATOM 684 O O . VAL A 1 92 ? -14.617 -8.336 -3.291 1 93.69 92 VAL A O 1
ATOM 687 N N . THR A 1 93 ? -12.398 -8.852 -3.043 1 92.94 93 THR A N 1
ATOM 688 C CA . THR A 1 93 ? -12.539 -10.242 -3.461 1 92.94 93 THR A CA 1
ATOM 689 C C . THR A 1 93 ? -13.008 -11.117 -2.301 1 92.94 93 THR A C 1
ATOM 691 O O . THR A 1 93 ? -12.273 -11.328 -1.337 1 92.94 93 THR A O 1
ATOM 694 N N . LYS A 1 94 ? -14.172 -11.641 -2.396 1 90.25 94 LYS A N 1
ATOM 695 C CA . LYS A 1 94 ? -14.773 -12.359 -1.278 1 90.25 94 LYS A CA 1
ATOM 696 C C . LYS A 1 94 ? -14.734 -13.867 -1.508 1 90.25 94 LYS A C 1
ATOM 698 O O . LYS A 1 94 ? -14.828 -14.648 -0.558 1 90.25 94 LYS A O 1
ATOM 703 N N . LYS A 1 95 ? -14.633 -14.242 -2.758 1 89.88 95 LYS A N 1
ATOM 704 C CA . LYS A 1 95 ? -14.562 -15.656 -3.113 1 89.88 95 LYS A CA 1
ATOM 705 C C . LYS A 1 95 ? -13.523 -15.898 -4.203 1 89.88 95 LYS A C 1
ATOM 707 O O . LYS A 1 95 ? -13.172 -14.984 -4.945 1 89.88 95 LYS A O 1
ATOM 712 N N . CYS A 1 96 ? -13.086 -17.141 -4.234 1 90.25 96 CYS A N 1
ATOM 713 C CA . CYS A 1 96 ? -12.195 -17.531 -5.32 1 90.25 96 CYS A CA 1
ATOM 714 C C . CYS A 1 96 ? -12.914 -17.469 -6.664 1 90.25 96 CYS A C 1
ATOM 716 O O . CYS A 1 96 ? -14.062 -17.891 -6.773 1 90.25 96 CYS A O 1
ATOM 718 N N . GLN A 1 97 ? -12.289 -16.859 -7.625 1 92.56 97 GLN A N 1
ATOM 719 C CA . GLN A 1 97 ? -12.82 -16.797 -8.984 1 92.56 97 GLN A CA 1
ATOM 720 C C . GLN A 1 97 ? -11.797 -17.297 -10 1 92.56 97 GLN A C 1
ATOM 722 O O . GLN A 1 97 ? -10.594 -17.078 -9.836 1 92.56 97 GLN A O 1
ATOM 727 N N . MET A 1 98 ? -12.32 -17.938 -11.031 1 92.62 98 MET A N 1
ATOM 728 C CA . MET A 1 98 ? -11.445 -18.484 -12.062 1 92.62 98 MET A CA 1
ATOM 729 C C . MET A 1 98 ? -11.797 -17.922 -13.438 1 92.62 98 MET A C 1
ATOM 731 O O . MET A 1 98 ? -12.969 -17.75 -13.766 1 92.62 98 MET A O 1
ATOM 735 N N . LYS A 1 99 ? -10.781 -17.562 -14.125 1 95.69 99 LYS A N 1
ATOM 736 C CA . LYS A 1 99 ? -10.898 -17.203 -15.531 1 95.69 99 LYS A CA 1
ATOM 737 C C . LYS A 1 99 ? -9.812 -17.875 -16.359 1 95.69 99 LYS A C 1
ATOM 739 O O . LYS A 1 99 ? -8.742 -18.203 -15.852 1 95.69 99 LYS A O 1
ATOM 744 N N . GLU A 1 100 ? -10.086 -18.062 -17.641 1 94.69 100 GLU A N 1
ATOM 745 C CA . GLU A 1 100 ? -9.148 -18.797 -18.484 1 94.69 100 GLU A CA 1
ATOM 746 C C . GLU A 1 100 ? -8.633 -17.922 -19.625 1 94.69 100 GLU A C 1
ATOM 748 O O . GLU A 1 100 ? -9.312 -16.984 -20.062 1 94.69 100 GLU A O 1
ATOM 753 N N . THR A 1 101 ? -7.422 -18.188 -19.953 1 95.19 101 THR A N 1
ATOM 754 C CA . THR A 1 101 ? -6.809 -17.578 -21.125 1 95.19 101 THR A CA 1
ATOM 755 C C . THR A 1 101 ? -5.742 -18.484 -21.719 1 95.19 101 THR A C 1
ATOM 757 O O . THR A 1 101 ? -5.441 -19.547 -21.172 1 95.19 101 THR A O 1
ATOM 760 N N . GLU A 1 102 ? -5.375 -18.188 -22.938 1 94.62 102 GLU A N 1
ATOM 761 C CA . GLU A 1 102 ? -4.277 -18.891 -23.594 1 94.62 102 GLU A CA 1
ATOM 762 C C . GLU A 1 102 ? -3.17 -17.922 -24 1 94.62 102 GLU A C 1
ATOM 764 O O . GLU A 1 102 ? -3.432 -16.906 -24.641 1 94.62 102 GLU A O 1
ATOM 769 N N . ILE A 1 103 ? -2.01 -18.234 -23.5 1 92.25 103 ILE A N 1
ATOM 770 C CA . ILE A 1 103 ? -0.852 -17.406 -23.828 1 92.25 103 ILE A CA 1
ATOM 771 C C . ILE A 1 103 ? 0.247 -18.281 -24.438 1 92.25 103 ILE A C 1
ATOM 773 O O . ILE A 1 103 ? 0.753 -19.188 -23.781 1 92.25 103 ILE A O 1
ATOM 777 N N . GLU A 1 104 ? 0.622 -17.969 -25.672 1 85.56 104 GLU A N 1
ATOM 778 C CA . GLU A 1 104 ? 1.682 -18.688 -26.375 1 85.56 104 GLU A CA 1
ATOM 779 C C . GLU A 1 104 ? 1.445 -20.203 -26.328 1 85.56 104 GLU A C 1
ATOM 781 O O . GLU A 1 104 ? 2.359 -20.969 -26.031 1 85.56 104 GLU A O 1
ATOM 786 N N . GLY A 1 105 ? 0.221 -20.625 -26.484 1 88.75 105 GLY A N 1
ATOM 787 C CA . GLY A 1 105 ? -0.141 -22.031 -26.594 1 88.75 105 GLY A CA 1
ATOM 788 C C . GLY A 1 105 ? -0.358 -22.688 -25.25 1 88.75 105 GLY A C 1
ATOM 789 O O . GLY A 1 105 ? -0.768 -23.859 -25.172 1 88.75 105 GLY A O 1
ATOM 790 N N . VAL A 1 106 ? -0.036 -22 -24.203 1 91.75 106 VAL A N 1
ATOM 791 C CA . VAL A 1 106 ? -0.253 -22.531 -22.859 1 91.75 106 VAL A CA 1
ATOM 792 C C . VAL A 1 106 ? -1.628 -22.094 -22.344 1 91.75 106 VAL A C 1
ATOM 794 O O . VAL A 1 106 ? -1.954 -20.906 -22.344 1 91.75 106 VAL A O 1
ATOM 797 N N . HIS A 1 107 ? -2.447 -23.109 -21.938 1 93.25 107 HIS A N 1
ATOM 798 C CA . HIS A 1 107 ? -3.758 -22.812 -21.359 1 93.25 107 HIS A CA 1
ATOM 799 C C . HIS A 1 107 ? -3.656 -22.516 -19.875 1 93.25 107 HIS A C 1
ATOM 801 O O . HIS A 1 107 ? -3.268 -23.375 -19.078 1 93.25 107 HIS A O 1
ATOM 807 N N . LEU A 1 108 ? -4.031 -21.297 -19.531 1 94.62 108 LEU A N 1
ATOM 808 C CA . LEU A 1 108 ? -3.912 -20.859 -18.141 1 94.62 108 LEU A CA 1
ATOM 809 C C . LEU A 1 108 ? -5.285 -20.719 -17.5 1 94.62 108 LEU A C 1
ATOM 811 O O . LEU A 1 108 ? -6.195 -20.125 -18.094 1 94.62 108 LEU A O 1
ATOM 815 N N . THR A 1 109 ? -5.445 -21.359 -16.406 1 94.31 109 THR A N 1
ATOM 816 C CA . THR A 1 109 ? -6.531 -21 -15.5 1 94.31 109 THR A CA 1
ATOM 817 C C . THR A 1 109 ? -6.039 -20.062 -14.40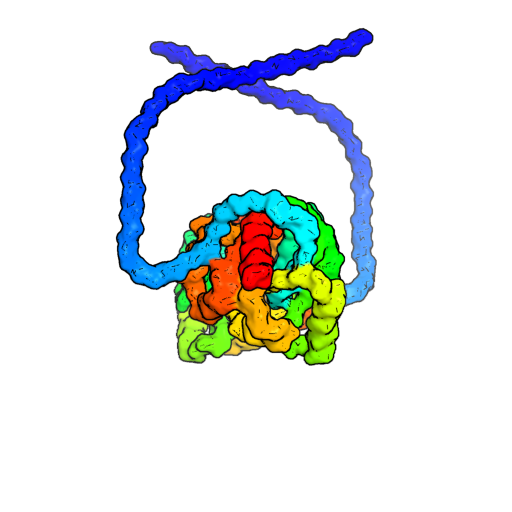6 1 94.31 109 THR A C 1
ATOM 819 O O . THR A 1 109 ? -5.273 -20.469 -13.523 1 94.31 109 THR A O 1
ATOM 822 N N . VAL A 1 110 ? -6.461 -18.812 -14.469 1 95.56 110 VAL A N 1
ATOM 823 C CA . VAL A 1 110 ? -6.062 -17.812 -13.484 1 95.56 110 VAL A CA 1
ATOM 824 C C . VAL A 1 110 ? -7.066 -17.781 -12.336 1 95.56 110 VAL A C 1
ATOM 826 O O . VAL A 1 110 ? -8.266 -17.594 -12.555 1 95.56 110 VAL A O 1
ATOM 829 N N . ILE A 1 111 ? -6.559 -17.969 -11.172 1 94.81 111 ILE A N 1
ATOM 830 C CA . ILE A 1 111 ? -7.434 -18.078 -10.008 1 94.81 111 ILE A CA 1
ATOM 831 C C . ILE A 1 111 ? -7.188 -16.891 -9.07 1 94.81 111 ILE A C 1
ATOM 833 O O . ILE A 1 111 ? -6.125 -16.812 -8.445 1 94.81 111 ILE A O 1
ATOM 837 N N . ASP A 1 112 ? -8.125 -16.031 -9 1 95.94 112 ASP A N 1
ATOM 838 C CA . ASP A 1 112 ? -8.109 -14.93 -8.055 1 95.94 112 ASP A CA 1
ATOM 839 C C . ASP A 1 112 ? -8.68 -15.352 -6.703 1 95.94 112 ASP A C 1
ATOM 841 O O . ASP A 1 112 ? -9.703 -16.047 -6.641 1 95.94 112 ASP A O 1
ATOM 845 N N . THR A 1 113 ? -8 -15.023 -5.645 1 94.31 113 THR A N 1
ATOM 846 C CA . THR A 1 113 ? -8.375 -15.516 -4.324 1 94.31 113 THR A CA 1
ATOM 847 C C . THR A 1 113 ? -8.516 -14.359 -3.338 1 94.31 113 THR A C 1
ATOM 849 O O . THR A 1 113 ? -7.844 -13.336 -3.479 1 94.31 113 THR A O 1
ATOM 852 N N . PRO A 1 114 ? -9.43 -14.5 -2.365 1 94 114 PRO A N 1
ATOM 853 C CA . PRO A 1 114 ? -9.367 -13.57 -1.239 1 94 114 PRO A CA 1
ATOM 854 C C . PRO A 1 114 ? -8.055 -13.672 -0.457 1 94 114 PRO A C 1
ATOM 856 O O . PRO A 1 114 ? -7.223 -14.531 -0.756 1 94 114 PRO A O 1
ATOM 859 N N . ASP A 1 115 ? -7.84 -12.703 0.442 1 93.44 115 ASP A N 1
ATOM 860 C CA . ASP A 1 115 ? -6.684 -12.742 1.332 1 93.44 115 ASP A CA 1
ATOM 861 C C . ASP A 1 115 ? -6.789 -13.906 2.316 1 93.44 115 ASP A C 1
ATOM 863 O O . ASP A 1 115 ? -7.285 -13.734 3.432 1 93.44 115 ASP A O 1
ATOM 867 N N . ILE A 1 116 ? -6.246 -15.047 2.006 1 89.94 116 ILE A N 1
ATOM 868 C CA . ILE A 1 116 ? -6.344 -16.234 2.846 1 89.94 116 ILE A CA 1
ATOM 869 C C . ILE A 1 116 ? -5.312 -16.156 3.971 1 89.94 116 ILE A C 1
ATOM 871 O O . ILE A 1 116 ? -5.285 -17.016 4.855 1 89.94 116 ILE A O 1
ATOM 875 N N . PHE A 1 117 ? -4.473 -15.125 3.955 1 88.44 117 PHE A N 1
ATOM 876 C CA . PHE A 1 117 ? -3.445 -14.961 4.973 1 88.44 117 PHE A CA 1
ATOM 877 C C . PHE A 1 117 ? -3.934 -14.047 6.09 1 88.44 117 PHE A C 1
ATOM 879 O O . PHE A 1 117 ? -3.221 -13.82 7.07 1 88.44 117 PHE A O 1
ATOM 886 N N . ASP A 1 118 ? -5.102 -13.516 5.859 1 87.38 118 ASP A N 1
ATOM 887 C CA . ASP A 1 118 ? -5.691 -12.648 6.875 1 87.38 118 ASP A CA 1
ATOM 888 C C . ASP A 1 118 ? -5.93 -13.414 8.172 1 87.38 118 ASP A C 1
ATOM 890 O O . ASP A 1 118 ? -6.699 -14.375 8.203 1 87.38 118 ASP A O 1
ATOM 894 N N . ASP A 1 119 ? -5.371 -12.938 9.258 1 84.25 119 ASP A N 1
ATOM 895 C CA . ASP A 1 119 ? -5.492 -13.617 10.539 1 84.25 119 ASP A CA 1
ATOM 896 C C . ASP A 1 119 ? -6.91 -13.5 11.094 1 84.25 119 ASP A C 1
ATOM 898 O O . ASP A 1 119 ? -7.309 -14.281 11.969 1 84.25 119 ASP A O 1
ATOM 902 N N . ASP A 1 120 ? -7.633 -12.531 10.594 1 83.06 120 ASP A N 1
ATOM 903 C CA . ASP A 1 120 ? -9 -12.336 11.078 1 83.06 120 ASP A CA 1
ATOM 904 C C . ASP A 1 120 ? -9.969 -13.289 10.375 1 83.06 120 ASP A C 1
ATOM 906 O O . ASP A 1 120 ? -11.109 -13.445 10.812 1 83.06 120 ASP A O 1
ATOM 910 N N . MET A 1 121 ? -9.492 -13.883 9.289 1 86 121 MET A N 1
ATOM 911 C CA . MET A 1 121 ? -10.336 -14.859 8.609 1 86 121 MET A CA 1
ATOM 912 C C . MET A 1 121 ? -10.492 -16.125 9.438 1 86 121 MET A C 1
ATOM 914 O O . MET A 1 121 ? -9.5 -16.672 9.922 1 86 121 MET A O 1
ATOM 918 N N . LYS A 1 122 ? -11.75 -16.562 9.578 1 89.25 122 LYS A N 1
ATOM 919 C CA . LYS A 1 122 ? -12.008 -17.812 10.297 1 89.25 122 LYS A CA 1
ATOM 920 C C . LYS A 1 122 ? -11.305 -18.984 9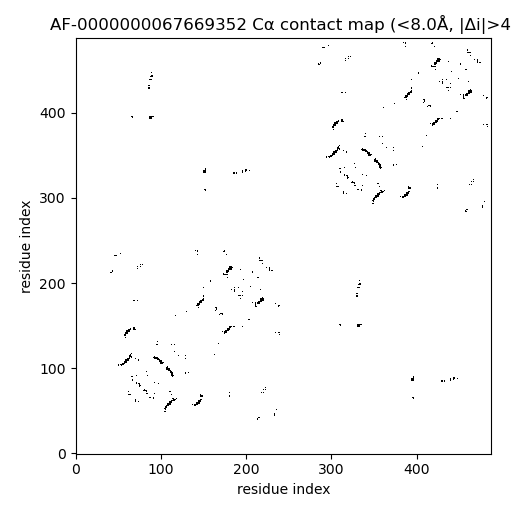.625 1 89.25 122 LYS A C 1
ATOM 922 O O . LYS A 1 122 ? -11.289 -19.094 8.398 1 89.25 122 LYS A O 1
ATOM 927 N N . SER A 1 123 ? -10.797 -19.859 10.445 1 90.62 123 SER A N 1
ATOM 928 C CA . SER A 1 123 ? -10.047 -21.016 9.945 1 90.62 123 SER A CA 1
ATOM 929 C C . SER A 1 123 ? -10.898 -21.859 9 1 90.62 123 SER A C 1
ATOM 931 O O . SER A 1 123 ? -10.406 -22.344 7.98 1 90.62 123 SER A O 1
ATOM 933 N N . SER A 1 124 ? -12.148 -22 9.32 1 91.94 124 SER A N 1
ATOM 934 C CA . SER A 1 124 ? -13.039 -22.812 8.5 1 91.94 124 SER A CA 1
ATOM 935 C C . SER A 1 124 ? -13.219 -22.219 7.109 1 91.94 124 SER A C 1
ATOM 937 O O . SER A 1 124 ? -13.273 -22.953 6.117 1 91.94 124 SER A O 1
ATOM 939 N N . VAL A 1 125 ? -13.352 -20.922 7.062 1 89.06 125 VAL A N 1
ATOM 940 C CA . VAL A 1 125 ? -13.508 -20.234 5.789 1 89.06 125 VAL A CA 1
ATOM 941 C C . VAL A 1 125 ? -12.219 -20.344 4.977 1 89.06 125 VAL A C 1
ATOM 943 O O . VAL A 1 125 ? -12.266 -20.609 3.771 1 89.06 125 VAL A O 1
ATOM 946 N N . ARG A 1 126 ? -11.102 -20.141 5.621 1 90.06 126 ARG A N 1
ATOM 947 C CA . ARG A 1 126 ? -9.797 -20.312 4.984 1 90.06 126 ARG A CA 1
ATOM 948 C C . ARG A 1 126 ? -9.664 -21.703 4.367 1 90.06 126 ARG A C 1
ATOM 950 O O . ARG A 1 126 ? -9.258 -21.828 3.211 1 90.06 126 ARG A O 1
ATOM 957 N N . GLU A 1 127 ? -9.984 -22.672 5.164 1 90.44 127 GLU A N 1
ATOM 958 C CA . GLU A 1 127 ? -9.891 -24.047 4.707 1 90.44 127 GLU A CA 1
ATOM 959 C C . GLU A 1 127 ? -10.789 -24.297 3.496 1 90.44 127 GLU A C 1
ATOM 961 O O . GLU A 1 127 ? -10.414 -25.031 2.58 1 90.44 127 GLU A O 1
ATOM 966 N N . LYS A 1 128 ? -11.906 -23.703 3.551 1 88.5 128 LYS A N 1
ATOM 967 C CA . LYS A 1 128 ? -12.828 -23.828 2.426 1 88.5 128 LYS A CA 1
ATOM 968 C C . LYS A 1 128 ? -12.227 -23.234 1.153 1 88.5 128 LYS A C 1
ATOM 970 O O . LYS A 1 128 ? -12.336 -23.828 0.078 1 88.5 128 LYS A O 1
ATOM 975 N N . HIS A 1 129 ? -11.641 -22.109 1.297 1 85.5 129 HIS A N 1
ATOM 976 C CA . HIS A 1 129 ? -11 -21.5 0.144 1 85.5 129 HIS A CA 1
ATOM 977 C C . HIS A 1 129 ? -9.867 -22.359 -0.386 1 85.5 129 HIS A C 1
ATOM 979 O O . HIS A 1 129 ? -9.758 -22.578 -1.595 1 85.5 129 HIS A O 1
ATOM 985 N N . VAL A 1 130 ? -9.047 -22.875 0.501 1 86.19 130 VAL A N 1
ATOM 986 C CA . VAL A 1 130 ? -7.91 -23.719 0.141 1 86.19 130 VAL A CA 1
ATOM 987 C C . VAL A 1 130 ? -8.398 -24.984 -0.54 1 86.19 130 VAL A C 1
ATOM 989 O O . VAL A 1 130 ? -7.867 -25.391 -1.58 1 86.19 130 VAL A O 1
ATOM 992 N N . LYS A 1 131 ? -9.406 -25.562 -0.007 1 85.5 131 LYS A N 1
ATOM 993 C CA . LYS A 1 131 ? -9.984 -26.797 -0.557 1 85.5 131 LYS A CA 1
ATOM 994 C C . LYS A 1 131 ? -10.57 -26.547 -1.945 1 85.5 131 LYS A C 1
ATOM 996 O O . LYS A 1 131 ? -10.398 -27.375 -2.848 1 85.5 131 LYS A O 1
ATOM 1001 N N . ARG A 1 132 ? -11.203 -25.531 -2.088 1 82.69 132 ARG A N 1
ATOM 1002 C CA . ARG A 1 132 ? -11.789 -25.188 -3.379 1 82.69 132 ARG A CA 1
ATOM 1003 C C . ARG A 1 132 ? -10.719 -25.062 -4.453 1 82.69 132 ARG A C 1
ATOM 1005 O O . ARG A 1 132 ? -10.883 -25.562 -5.566 1 82.69 132 ARG A O 1
ATOM 1012 N N . CYS A 1 133 ? -9.641 -24.422 -4.098 1 78.62 133 CYS A N 1
ATOM 1013 C CA . CYS A 1 133 ? -8.539 -24.281 -5.035 1 78.62 133 CYS A CA 1
ATOM 1014 C C . CYS A 1 133 ? -7.961 -25.641 -5.422 1 78.62 133 CYS A C 1
ATOM 1016 O O . CYS A 1 133 ? -7.707 -25.891 -6.602 1 78.62 133 CYS A O 1
ATOM 1018 N N . LYS A 1 134 ? -7.887 -26.516 -4.523 1 78.31 134 LYS A N 1
ATOM 1019 C CA . LYS A 1 134 ? -7.27 -27.812 -4.746 1 78.31 134 LYS A CA 1
ATOM 1020 C C . LYS A 1 134 ? -8.18 -28.719 -5.574 1 78.31 134 LYS A C 1
ATOM 1022 O O . LYS A 1 134 ? -7.707 -29.453 -6.438 1 78.31 134 LYS A O 1
ATOM 1027 N N . GLN A 1 135 ? -9.422 -28.703 -5.301 1 77.06 135 GLN A N 1
ATOM 1028 C CA . GLN A 1 135 ? -10.367 -29.625 -5.918 1 77.06 135 GLN A CA 1
ATOM 1029 C C . GLN A 1 135 ? -10.633 -29.266 -7.375 1 77.06 135 GLN A C 1
ATOM 1031 O O . GLN A 1 135 ? -10.703 -30.141 -8.234 1 77.06 135 GLN A O 1
ATOM 1036 N N . LEU A 1 136 ? -10.797 -28.078 -7.59 1 64.44 136 LEU A N 1
ATOM 1037 C CA . LEU A 1 136 ? -11.242 -27.625 -8.906 1 64.44 136 LEU A CA 1
ATOM 1038 C C . LEU A 1 136 ? -10.156 -27.859 -9.953 1 64.44 136 LEU A C 1
ATOM 1040 O O . LEU A 1 136 ? -10.453 -28.016 -11.141 1 64.44 136 LEU A O 1
ATOM 1044 N N . TYR A 1 137 ? -8.938 -28.125 -9.383 1 64.31 137 TYR A N 1
ATOM 1045 C CA . TYR A 1 137 ? -7.965 -28.062 -10.469 1 64.31 137 TYR A CA 1
ATOM 1046 C C . TYR A 1 137 ? -6.867 -29.109 -10.281 1 64.31 137 TYR A C 1
ATOM 1048 O O . TYR A 1 137 ? -5.695 -28.844 -10.555 1 64.31 137 TYR A O 1
ATOM 1056 N N . GLU A 1 138 ? -7.336 -30.219 -9.82 1 67.5 138 GLU A N 1
ATOM 1057 C CA . GLU A 1 138 ? -6.41 -31.266 -9.406 1 67.5 138 GLU A CA 1
ATOM 1058 C C . GLU A 1 138 ? -5.652 -31.844 -10.594 1 67.5 138 GLU A C 1
ATOM 1060 O O . GLU A 1 138 ? -4.512 -32.281 -10.461 1 67.5 138 GLU A O 1
ATOM 1065 N N . SER A 1 139 ? -6.125 -31.719 -11.734 1 73.19 139 SER A N 1
ATOM 1066 C CA . SER A 1 139 ? -5.488 -32.406 -12.859 1 73.19 139 SER A CA 1
ATOM 1067 C C . SER A 1 139 ? -4.453 -31.5 -13.531 1 73.19 139 SER A C 1
ATOM 1069 O O . SER A 1 139 ? -3.734 -31.938 -14.43 1 73.19 139 SER A O 1
ATOM 1071 N N . ARG A 1 140 ? -4.336 -30.391 -13.195 1 79.5 140 ARG A N 1
ATOM 1072 C CA . ARG A 1 140 ? -3.4 -29.438 -13.781 1 79.5 140 ARG A CA 1
ATOM 1073 C C . ARG A 1 140 ? -2.354 -29 -12.758 1 79.5 140 ARG A C 1
ATOM 1075 O O . ARG A 1 140 ? -2.643 -28.922 -11.562 1 79.5 140 ARG A O 1
ATOM 1082 N N . PRO A 1 141 ? -1.122 -28.906 -13.258 1 86.38 141 PRO A N 1
ATOM 1083 C CA . PRO A 1 141 ? -0.116 -28.359 -12.344 1 86.38 141 PRO A CA 1
ATOM 1084 C C . PRO A 1 141 ? -0.482 -26.984 -11.82 1 86.38 141 PRO A C 1
ATOM 1086 O O . PRO A 1 141 ? -1.144 -26.203 -12.523 1 86.38 141 PRO A O 1
ATOM 1089 N N . PHE A 1 142 ? -0.029 -26.781 -10.586 1 90.12 142 PHE A N 1
ATOM 1090 C CA . PHE A 1 142 ? -0.245 -25.484 -9.961 1 90.12 142 PHE A CA 1
ATOM 1091 C C . PHE A 1 142 ? 1.042 -24.672 -9.945 1 90.12 142 PHE A C 1
ATOM 1093 O O . PHE A 1 142 ? 2.121 -25.203 -9.688 1 90.12 142 PHE A O 1
ATOM 1100 N N . VAL A 1 143 ? 0.879 -23.5 -10.367 1 95.06 143 VAL A N 1
ATOM 1101 C CA . VAL A 1 143 ? 1.886 -22.484 -10.094 1 95.06 143 VA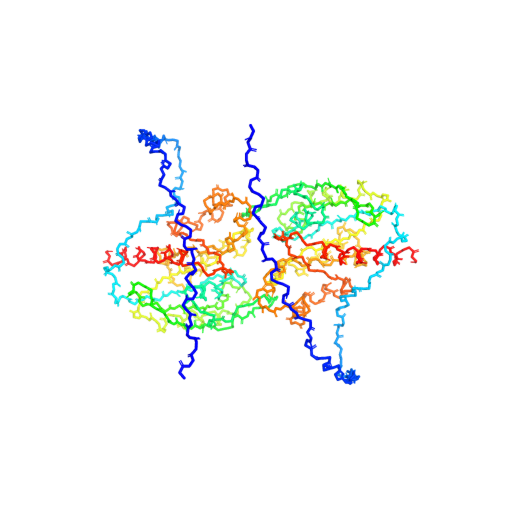L A CA 1
ATOM 1102 C C . VAL A 1 143 ? 1.308 -21.422 -9.156 1 95.06 143 VAL A C 1
ATOM 1104 O O . VAL A 1 143 ? 0.218 -20.906 -9.398 1 95.06 143 VAL A O 1
ATOM 1107 N N . PHE A 1 144 ? 2.068 -21.188 -8.086 1 96.06 144 PHE A N 1
ATOM 1108 C CA . PHE A 1 144 ? 1.628 -20.203 -7.094 1 96.06 144 PHE A CA 1
ATOM 1109 C C . PHE A 1 144 ? 2.27 -18.859 -7.352 1 96.06 144 PHE A C 1
ATOM 1111 O O . PHE A 1 144 ? 3.492 -18.75 -7.453 1 96.06 144 PHE A O 1
ATOM 1118 N N . VAL A 1 145 ? 1.384 -17.875 -7.504 1 98 145 VAL A N 1
ATOM 1119 C CA . VAL A 1 145 ? 1.875 -16.516 -7.68 1 98 145 VAL A CA 1
ATOM 1120 C C . VAL A 1 145 ? 1.597 -15.695 -6.422 1 98 145 VAL A C 1
ATOM 1122 O O . VAL A 1 145 ? 0.448 -15.344 -6.145 1 98 145 VAL A O 1
ATOM 1125 N N . LEU A 1 146 ? 2.645 -15.484 -5.668 1 98 146 LEU A N 1
ATOM 1126 C CA . LEU A 1 146 ? 2.535 -14.641 -4.484 1 98 146 LEU A CA 1
ATOM 1127 C C . LEU A 1 146 ? 2.678 -13.164 -4.848 1 98 146 LEU A C 1
ATOM 1129 O O . LEU A 1 146 ? 3.77 -12.711 -5.199 1 98 146 LEU A O 1
ATOM 1133 N N . VAL A 1 147 ? 1.586 -12.43 -4.734 1 98.12 147 VAL A N 1
ATOM 1134 C CA . VAL A 1 147 ? 1.532 -11.039 -5.176 1 98.12 147 VAL A CA 1
ATOM 1135 C C . VAL A 1 147 ? 1.85 -10.117 -4.004 1 98.12 147 VAL A C 1
ATOM 1137 O O . VAL A 1 147 ? 1.23 -10.211 -2.941 1 98.12 147 VAL A O 1
ATOM 1140 N N . MET A 1 148 ? 2.852 -9.188 -4.195 1 96.62 148 MET A N 1
ATOM 1141 C CA . MET A 1 148 ? 3.281 -8.195 -3.217 1 96.62 148 MET A CA 1
ATOM 1142 C C . MET A 1 148 ? 3.504 -6.84 -3.879 1 96.62 148 MET A C 1
ATOM 1144 O O . MET A 1 148 ? 3.678 -6.762 -5.098 1 96.62 148 MET A O 1
ATOM 1148 N N . HIS A 1 149 ? 3.498 -5.77 -3.086 1 94.12 149 HIS A N 1
ATOM 1149 C CA . HIS A 1 149 ? 3.844 -4.438 -3.572 1 94.12 149 HIS A CA 1
ATOM 1150 C C . HIS A 1 149 ? 5.344 -4.184 -3.471 1 94.12 149 HIS A C 1
ATOM 1152 O O . HIS A 1 149 ? 6.012 -4.73 -2.588 1 94.12 149 HIS A O 1
ATOM 1158 N N . VAL A 1 150 ? 5.766 -3.361 -4.422 1 94.56 150 VAL A N 1
ATOM 1159 C CA . VAL A 1 150 ? 7.102 -2.812 -4.219 1 94.56 150 VAL A CA 1
ATOM 1160 C C . VAL A 1 150 ? 7.043 -1.674 -3.205 1 94.56 150 VAL A C 1
ATOM 1162 O O . VAL A 1 150 ? 7.25 -0.51 -3.555 1 94.56 150 VAL A O 1
ATOM 1165 N N . SER A 1 151 ? 6.691 -1.907 -2.049 1 91.31 151 SER A N 1
ATOM 1166 C CA . SER A 1 151 ? 6.531 -0.963 -0.947 1 91.31 151 SER A CA 1
ATOM 1167 C C . SER A 1 151 ? 7.117 -1.521 0.347 1 91.31 151 SER A C 1
ATOM 1169 O O . SER A 1 151 ? 7.848 -2.512 0.327 1 91.31 151 SER A O 1
ATOM 1171 N N . ARG A 1 152 ? 6.805 -0.825 1.359 1 87.81 152 ARG A N 1
ATOM 1172 C CA . ARG A 1 152 ? 7.289 -1.222 2.676 1 87.81 152 ARG A CA 1
ATOM 1173 C C . ARG A 1 152 ? 6.832 -2.633 3.027 1 87.81 152 ARG A C 1
ATOM 1175 O O . ARG A 1 152 ? 5.672 -2.986 2.803 1 87.81 152 ARG A O 1
ATOM 1182 N N . PHE A 1 153 ? 7.824 -3.434 3.479 1 89 153 PHE A N 1
ATOM 1183 C CA . PHE A 1 153 ? 7.539 -4.777 3.969 1 89 153 PHE A CA 1
ATOM 1184 C C . PHE A 1 153 ? 6.879 -4.723 5.34 1 89 153 PHE A C 1
ATOM 1186 O O . PHE A 1 153 ? 7.312 -3.971 6.215 1 89 153 PHE A O 1
ATOM 1193 N N . THR A 1 154 ? 5.797 -5.371 5.504 1 82.88 154 THR A N 1
ATOM 1194 C CA . THR A 1 154 ? 5.031 -5.301 6.742 1 82.88 154 THR A CA 1
ATOM 1195 C C . THR A 1 154 ? 5.172 -6.598 7.539 1 82.88 154 THR A C 1
ATOM 1197 O O . THR A 1 154 ? 5.562 -7.629 6.992 1 82.88 154 THR A O 1
ATOM 1200 N N . ASP A 1 155 ? 4.797 -6.559 8.773 1 80.25 155 ASP A N 1
ATOM 1201 C CA . ASP A 1 155 ? 4.84 -7.727 9.648 1 80.25 155 ASP A CA 1
ATOM 1202 C C . ASP A 1 155 ? 3.891 -8.82 9.156 1 80.25 155 ASP A C 1
ATOM 1204 O O . ASP A 1 155 ? 4.168 -10.008 9.312 1 80.25 155 ASP A O 1
ATOM 1208 N N . GLY A 1 156 ? 2.871 -8.414 8.57 1 81.69 156 GLY A N 1
ATOM 1209 C CA . GLY A 1 156 ? 1.908 -9.375 8.055 1 81.69 156 GLY A CA 1
ATOM 1210 C C . GLY A 1 156 ? 2.469 -10.25 6.953 1 81.69 156 GLY A C 1
ATOM 1211 O O . GLY A 1 156 ? 1.965 -11.344 6.703 1 81.69 156 GLY A O 1
ATOM 1212 N N . GLU A 1 157 ? 3.504 -9.781 6.371 1 88.94 157 GLU A N 1
ATOM 1213 C CA . GLU A 1 157 ? 4.098 -10.508 5.258 1 88.94 157 GLU A CA 1
ATOM 1214 C C . GLU A 1 157 ? 5.203 -11.445 5.738 1 88.94 157 GLU A C 1
ATOM 1216 O O . GLU A 1 157 ? 5.629 -12.344 5.008 1 88.94 157 GLU A O 1
ATOM 1221 N N . ARG A 1 158 ? 5.598 -11.305 6.906 1 88.94 158 ARG A N 1
ATOM 1222 C CA . ARG A 1 158 ? 6.758 -12.016 7.43 1 88.94 158 ARG A CA 1
ATOM 1223 C C . ARG A 1 158 ? 6.535 -13.531 7.391 1 88.94 158 ARG A C 1
ATOM 1225 O O . ARG A 1 158 ? 7.438 -14.281 7.02 1 88.94 158 ARG A O 1
ATOM 1232 N N . ASP A 1 159 ? 5.359 -13.953 7.68 1 91.5 159 ASP A N 1
ATOM 1233 C CA . ASP A 1 159 ? 5.105 -15.391 7.793 1 91.5 159 ASP A CA 1
ATOM 1234 C C . ASP A 1 159 ? 4.289 -15.898 6.605 1 91.5 159 ASP A C 1
ATOM 1236 O O . ASP A 1 159 ? 3.666 -16.953 6.68 1 91.5 159 ASP A O 1
ATOM 1240 N N . ILE A 1 160 ? 4.305 -15.141 5.566 1 93.94 160 ILE A N 1
ATOM 1241 C CA . ILE A 1 160 ? 3.416 -15.453 4.453 1 93.94 160 ILE A CA 1
ATOM 1242 C C . ILE A 1 160 ? 3.807 -16.797 3.836 1 93.94 160 ILE A C 1
ATOM 1244 O O . ILE A 1 160 ? 2.941 -17.578 3.453 1 93.94 160 ILE A O 1
ATOM 1248 N N . MET A 1 161 ? 5.078 -17.094 3.74 1 93.94 161 MET A N 1
ATOM 1249 C CA . MET A 1 161 ? 5.527 -18.359 3.152 1 93.94 161 MET A CA 1
ATOM 1250 C C . MET A 1 161 ? 5.152 -19.547 4.043 1 93.94 161 MET A C 1
ATOM 1252 O O . MET A 1 161 ? 4.754 -20.594 3.545 1 93.94 161 MET A O 1
ATOM 1256 N N . GLU A 1 162 ? 5.289 -19.312 5.293 1 94.06 162 GLU A N 1
ATOM 1257 C CA . GLU A 1 162 ? 4.879 -20.359 6.227 1 94.06 162 GLU A CA 1
ATOM 1258 C C . GLU A 1 162 ? 3.387 -20.641 6.113 1 94.06 162 GLU A C 1
ATOM 1260 O O . GLU A 1 162 ? 2.971 -21.812 6.109 1 94.06 162 GLU A O 1
ATOM 1265 N N . LYS A 1 163 ? 2.619 -19.609 6.031 1 92.94 163 LYS A N 1
ATOM 1266 C CA . LYS A 1 163 ? 1.178 -19.766 5.859 1 92.94 163 LYS A CA 1
ATOM 1267 C C . LYS A 1 163 ? 0.849 -20.484 4.555 1 92.94 163 LYS A C 1
ATOM 1269 O O . LYS A 1 163 ? -0.045 -21.328 4.512 1 92.94 163 LYS A O 1
ATOM 1274 N N . LEU A 1 164 ? 1.565 -20.172 3.533 1 93.56 164 LEU A N 1
ATOM 1275 C CA . LEU A 1 164 ? 1.383 -20.797 2.232 1 93.56 164 LEU A CA 1
ATOM 1276 C C . LEU A 1 164 ? 1.714 -22.297 2.299 1 93.56 164 LEU A C 1
ATOM 1278 O O . LEU A 1 164 ? 0.958 -23.125 1.792 1 93.56 164 LEU A O 1
ATOM 1282 N N . GLU A 1 165 ? 2.783 -22.609 2.955 1 93.94 165 GLU A N 1
ATOM 1283 C CA . GLU A 1 165 ? 3.207 -24 3.109 1 93.94 165 GLU A CA 1
ATOM 1284 C C . GLU A 1 165 ? 2.197 -24.797 3.934 1 93.94 165 GLU A C 1
ATOM 1286 O O . GLU A 1 165 ? 1.915 -25.953 3.627 1 93.94 165 GLU A O 1
ATOM 1291 N N . ASN A 1 166 ? 1.693 -24.141 4.945 1 91.25 166 ASN A N 1
ATOM 1292 C CA . ASN A 1 166 ? 0.691 -24.797 5.781 1 91.25 166 ASN A CA 1
ATOM 1293 C C . ASN A 1 166 ? -0.587 -25.078 5 1 91.25 166 ASN A C 1
ATOM 1295 O O . ASN A 1 166 ? -1.237 -26.109 5.223 1 91.25 166 ASN A O 1
ATOM 1299 N N . ALA A 1 167 ? -0.907 -24.234 4.121 1 89.19 167 ALA A N 1
ATOM 1300 C CA . ALA A 1 167 ? -2.154 -24.359 3.369 1 89.19 167 ALA A CA 1
ATOM 1301 C C . ALA A 1 167 ? -2.01 -25.344 2.211 1 89.19 167 ALA A C 1
ATOM 1303 O O . ALA A 1 167 ? -2.941 -26.094 1.905 1 89.19 167 ALA A O 1
ATOM 1304 N N . PHE A 1 168 ? -0.855 -25.344 1.559 1 89.62 168 PHE A N 1
ATOM 1305 C CA . PHE A 1 168 ? -0.771 -26.062 0.294 1 89.62 168 PHE A CA 1
ATOM 1306 C C . PHE A 1 168 ? 0.358 -27.078 0.326 1 89.62 168 PHE A C 1
ATOM 1308 O O . PHE A 1 168 ? 0.585 -27.797 -0.653 1 89.62 168 PHE A O 1
ATOM 1315 N N . GLY A 1 169 ? 1.119 -27.172 1.422 1 89.12 169 GLY A N 1
ATOM 1316 C CA . GLY A 1 169 ? 2.215 -28.125 1.545 1 89.12 169 GLY A CA 1
ATOM 1317 C C . GLY A 1 169 ? 3.572 -27.5 1.271 1 89.12 169 GLY A C 1
ATOM 1318 O O . GLY A 1 169 ? 3.66 -26.422 0.685 1 89.12 169 GLY A O 1
ATOM 1319 N N . ARG A 1 170 ? 4.629 -28.156 1.543 1 89.75 170 ARG A N 1
ATOM 1320 C CA . ARG A 1 170 ? 5.988 -27.625 1.476 1 89.75 170 ARG A CA 1
ATOM 1321 C C . ARG A 1 170 ? 6.457 -27.5 0.03 1 89.75 170 ARG A C 1
ATOM 1323 O O . ARG A 1 170 ? 7.34 -26.703 -0.273 1 89.75 170 ARG A O 1
ATOM 1330 N N . GLU A 1 171 ? 5.902 -28.25 -0.805 1 89.06 171 GLU A N 1
ATOM 1331 C CA . GLU A 1 171 ? 6.32 -28.266 -2.205 1 89.06 171 GLU A CA 1
ATOM 1332 C C . GLU A 1 171 ? 6.016 -26.938 -2.885 1 89.06 171 GLU A C 1
ATOM 1334 O O . GLU A 1 171 ? 6.516 -26.656 -3.977 1 89.06 171 GLU A O 1
ATOM 1339 N N . VAL A 1 172 ? 5.238 -26.078 -2.213 1 92.56 172 VAL A N 1
ATOM 1340 C CA . VAL A 1 172 ? 4.836 -24.828 -2.824 1 92.56 172 VAL A CA 1
ATOM 1341 C C . VAL A 1 172 ? 6.062 -23.938 -3.041 1 92.56 172 VAL A C 1
ATOM 1343 O O . VAL A 1 172 ? 6.07 -23.078 -3.932 1 92.56 172 VAL A O 1
ATOM 1346 N N . ARG A 1 173 ? 7.039 -24.109 -2.277 1 93 173 ARG A N 1
ATOM 1347 C CA . ARG A 1 173 ? 8.25 -23.297 -2.385 1 93 173 ARG A CA 1
ATOM 1348 C C . ARG A 1 173 ? 8.82 -23.359 -3.797 1 93 173 ARG A C 1
ATOM 1350 O O . ARG A 1 173 ? 9.188 -22.328 -4.359 1 93 173 ARG A O 1
ATOM 1357 N N . GLU A 1 174 ? 8.836 -24.531 -4.344 1 94.12 174 GLU A N 1
ATOM 1358 C CA . GLU A 1 174 ? 9.445 -24.734 -5.652 1 94.12 174 GLU A CA 1
ATOM 1359 C C . GLU A 1 174 ? 8.5 -24.328 -6.773 1 94.12 174 GLU A C 1
ATOM 1361 O O . GLU A 1 174 ? 8.914 -24.219 -7.934 1 94.12 174 GLU A O 1
ATOM 1366 N N . LYS A 1 175 ? 7.32 -23.984 -6.422 1 95.31 175 LYS A N 1
ATOM 1367 C CA . LYS A 1 175 ? 6.309 -23.688 -7.434 1 95.31 175 LYS A CA 1
ATOM 1368 C C . LYS A 1 175 ? 5.797 -22.25 -7.293 1 95.31 175 LYS A C 1
ATOM 1370 O O . LYS A 1 175 ? 4.789 -21.891 -7.898 1 95.31 175 LYS A O 1
ATOM 1375 N N . THR A 1 176 ? 6.484 -21.484 -6.477 1 97 176 THR A N 1
ATOM 1376 C CA . THR A 1 176 ? 6.004 -20.141 -6.188 1 97 176 THR A CA 1
ATOM 1377 C C . THR A 1 176 ? 6.836 -19.094 -6.938 1 97 176 THR A C 1
ATOM 1379 O O . THR A 1 176 ? 8.062 -19.172 -6.953 1 97 176 THR A O 1
ATOM 1382 N N . ILE A 1 177 ? 6.156 -18.219 -7.629 1 98.12 177 ILE A N 1
ATOM 1383 C CA . ILE A 1 177 ? 6.719 -17.016 -8.234 1 98.12 177 ILE A CA 1
ATOM 1384 C C . ILE A 1 177 ? 6.238 -15.789 -7.473 1 98.12 177 ILE A C 1
ATOM 1386 O O . ILE A 1 177 ? 5.043 -15.641 -7.207 1 98.12 177 ILE A O 1
ATOM 1390 N N . ILE A 1 178 ? 7.16 -14.938 -7.086 1 98.38 178 ILE A N 1
ATOM 1391 C CA . ILE A 1 178 ? 6.766 -13.68 -6.449 1 98.38 178 ILE A CA 1
ATOM 1392 C C . ILE A 1 178 ? 6.492 -12.625 -7.516 1 98.38 178 ILE A C 1
ATOM 1394 O O . ILE A 1 178 ? 7.332 -12.375 -8.383 1 98.38 178 ILE A O 1
ATOM 1398 N N . LEU A 1 179 ? 5.344 -12.117 -7.523 1 98.62 179 LEU A N 1
ATOM 1399 C CA . LEU A 1 179 ? 4.953 -11.039 -8.43 1 98.62 179 LEU A CA 1
ATOM 1400 C C . LEU A 1 179 ? 4.84 -9.711 -7.688 1 98.62 179 LEU A C 1
ATOM 1402 O O . LEU A 1 179 ? 3.941 -9.539 -6.855 1 98.62 179 LEU A O 1
ATOM 1406 N N . PHE A 1 180 ? 5.738 -8.805 -7.973 1 98.25 180 PHE A N 1
ATOM 1407 C CA . PHE A 1 180 ? 5.672 -7.465 -7.402 1 98.25 180 PHE A CA 1
ATOM 1408 C C . PHE A 1 180 ? 4.816 -6.551 -8.266 1 98.25 180 PHE A C 1
ATOM 1410 O O . PHE A 1 180 ? 4.965 -6.523 -9.492 1 98.25 180 PHE A O 1
ATOM 1417 N N . THR A 1 181 ? 3.898 -5.836 -7.617 1 96.94 181 THR A N 1
ATOM 1418 C CA . THR A 1 181 ? 3.09 -4.859 -8.336 1 96.94 181 THR A CA 1
ATOM 1419 C C . THR A 1 181 ? 3.615 -3.445 -8.102 1 96.94 181 THR A C 1
ATOM 1421 O O . THR A 1 181 ? 4.582 -3.25 -7.363 1 96.94 181 THR A O 1
ATOM 1424 N N . ARG A 1 182 ? 3.039 -2.531 -8.812 1 95.88 182 ARG A N 1
ATOM 1425 C CA . ARG A 1 182 ? 3.354 -1.108 -8.734 1 95.88 182 ARG A CA 1
ATOM 1426 C C . ARG A 1 182 ? 4.688 -0.807 -9.406 1 95.88 182 ARG A C 1
ATOM 1428 O O . ARG A 1 182 ? 5.48 -0.012 -8.898 1 95.88 182 ARG A O 1
ATOM 1435 N N . GLY A 1 183 ? 4.906 -1.409 -10.5 1 95.38 183 GLY A N 1
ATOM 1436 C CA . GLY A 1 183 ? 6.086 -1.104 -11.297 1 95.38 183 GLY A CA 1
ATOM 1437 C C . GLY A 1 183 ? 6.18 0.359 -11.68 1 95.38 183 GLY A C 1
ATOM 1438 O O . GLY A 1 183 ? 7.277 0.877 -11.906 1 95.38 183 GLY A O 1
ATOM 1439 N N . ASP A 1 184 ? 5.066 0.988 -11.758 1 93.12 184 ASP A N 1
ATOM 1440 C CA . ASP A 1 184 ? 5.039 2.412 -12.07 1 93.12 184 ASP A CA 1
ATOM 1441 C C . ASP A 1 184 ? 5.762 3.225 -11 1 93.12 184 ASP A C 1
ATOM 1443 O O . ASP A 1 184 ? 6.395 4.238 -11.297 1 93.12 184 ASP A O 1
ATOM 1447 N N . ASP A 1 185 ? 5.633 2.82 -9.773 1 94.38 185 ASP A N 1
ATOM 1448 C CA . ASP A 1 185 ? 6.344 3.498 -8.695 1 94.38 185 ASP A CA 1
ATOM 1449 C C . ASP A 1 185 ? 7.855 3.406 -8.891 1 94.38 185 ASP A C 1
ATOM 1451 O O . ASP A 1 185 ? 8.57 4.387 -8.68 1 94.38 185 ASP A O 1
ATOM 1455 N N . LEU A 1 186 ? 8.328 2.252 -9.25 1 95.38 186 LEU A N 1
ATOM 1456 C CA . LEU A 1 186 ? 9.75 2.066 -9.492 1 95.38 186 LEU A CA 1
ATOM 1457 C C . LEU A 1 186 ? 10.219 2.92 -10.672 1 95.38 186 LEU A C 1
ATOM 1459 O O . LEU A 1 186 ? 11.258 3.58 -10.594 1 95.38 186 LEU A O 1
ATOM 1463 N N . GLN A 1 187 ? 9.438 2.85 -11.688 1 92.44 187 GLN A N 1
ATOM 1464 C CA . GLN A 1 187 ? 9.773 3.623 -12.875 1 92.44 187 GLN A CA 1
ATOM 1465 C C . GLN A 1 187 ? 9.898 5.109 -12.555 1 92.44 187 GLN A C 1
ATOM 1467 O O . GLN A 1 187 ? 10.836 5.773 -13 1 92.44 187 GLN A O 1
ATOM 1472 N N . GLN A 1 188 ? 8.969 5.586 -11.805 1 89.25 188 GLN A N 1
ATOM 1473 C CA . GLN A 1 188 ? 8.977 6.996 -11.43 1 89.25 188 GLN A CA 1
ATOM 1474 C C . GLN A 1 188 ? 10.211 7.34 -10.602 1 89.25 188 GLN A C 1
ATOM 1476 O O . GLN A 1 188 ? 10.719 8.461 -10.672 1 89.25 188 GLN A O 1
ATOM 1481 N N . ALA A 1 189 ? 10.703 6.418 -9.891 1 92.56 189 ALA A N 1
ATOM 1482 C CA . ALA A 1 189 ? 11.875 6.633 -9.047 1 92.56 189 ALA A CA 1
ATOM 1483 C C . ALA A 1 189 ? 13.164 6.344 -9.812 1 92.56 189 ALA A C 1
ATOM 1485 O O . ALA A 1 189 ? 14.258 6.43 -9.258 1 92.56 189 ALA A O 1
ATOM 1486 N N . GLY A 1 190 ? 13.062 5.953 -11.023 1 92.81 190 GLY A N 1
ATOM 1487 C CA . GLY A 1 190 ? 14.234 5.609 -11.812 1 92.81 190 GLY A CA 1
ATOM 1488 C C . GLY A 1 190 ? 14.898 4.324 -11.352 1 92.81 190 GLY A C 1
ATOM 1489 O O . GLY A 1 190 ? 16.125 4.184 -11.453 1 92.81 190 GLY A O 1
ATOM 1490 N N . MET A 1 191 ? 14.117 3.494 -10.852 1 94.56 191 MET A N 1
ATOM 1491 C CA . MET A 1 191 ? 14.625 2.238 -10.305 1 94.56 191 MET A CA 1
ATOM 1492 C C . MET A 1 191 ? 14.078 1.046 -11.086 1 94.56 191 MET A C 1
ATOM 1494 O O . MET A 1 191 ? 12.969 1.099 -11.609 1 94.56 191 MET A O 1
ATOM 1498 N N . GLY A 1 192 ? 14.891 -0.009 -11.203 1 95.19 192 GLY A N 1
ATOM 1499 C CA . GLY A 1 192 ? 14.398 -1.312 -11.625 1 95.19 192 GLY A CA 1
ATOM 1500 C C . GLY A 1 192 ? 14.086 -2.234 -10.461 1 95.19 192 GLY A C 1
ATOM 1501 O O . GLY A 1 192 ? 14.352 -1.898 -9.305 1 95.19 192 GLY A O 1
ATOM 1502 N N . LEU A 1 193 ? 13.461 -3.361 -10.812 1 96.38 193 LEU A N 1
ATOM 1503 C CA . LEU A 1 193 ? 13.148 -4.336 -9.773 1 96.38 193 LEU A CA 1
ATOM 1504 C C . LEU A 1 193 ? 14.414 -4.762 -9.031 1 96.38 193 LEU A C 1
ATOM 1506 O O . LEU A 1 193 ? 14.406 -4.918 -7.809 1 96.38 193 LEU A O 1
ATOM 1510 N N . GLU A 1 194 ? 15.484 -4.914 -9.75 1 96.06 194 GLU A N 1
ATOM 1511 C CA . GLU A 1 194 ? 16.75 -5.332 -9.156 1 96.06 194 GLU A CA 1
ATOM 1512 C C . GLU A 1 194 ? 17.234 -4.328 -8.109 1 96.06 194 GLU A C 1
ATOM 1514 O O . GLU A 1 194 ? 17.766 -4.711 -7.066 1 96.06 194 GLU A O 1
ATOM 1519 N N . ASP A 1 195 ? 17.094 -3.062 -8.445 1 95.62 195 ASP A N 1
ATOM 1520 C CA . ASP A 1 195 ? 17.453 -2.018 -7.492 1 95.62 195 ASP A CA 1
ATOM 1521 C C . ASP A 1 195 ? 16.672 -2.156 -6.195 1 95.62 195 ASP A C 1
ATOM 1523 O O . ASP A 1 195 ? 17.234 -2.055 -5.102 1 95.62 195 ASP A O 1
ATOM 1527 N N . PHE A 1 196 ? 15.422 -2.416 -6.32 1 96.94 196 PHE A N 1
ATOM 1528 C CA . PHE A 1 196 ? 14.531 -2.578 -5.172 1 96.94 196 PHE A CA 1
ATOM 1529 C C . PHE A 1 196 ? 14.938 -3.787 -4.34 1 96.94 196 PHE A C 1
ATOM 1531 O O . PHE A 1 196 ? 14.992 -3.713 -3.109 1 96.94 196 PHE A O 1
ATOM 1538 N N . LEU A 1 197 ? 15.219 -4.832 -4.965 1 96.69 197 LEU A N 1
ATOM 1539 C CA . LEU A 1 197 ? 15.5 -6.094 -4.289 1 96.69 197 LEU A CA 1
ATOM 1540 C C . LEU A 1 197 ? 16.891 -6.09 -3.676 1 96.69 197 LEU A C 1
ATOM 1542 O O . LEU A 1 197 ? 17.141 -6.777 -2.684 1 96.69 197 LEU A O 1
ATOM 1546 N N . HIS A 1 198 ? 17.797 -5.328 -4.223 1 93.88 198 HIS A N 1
ATOM 1547 C CA . HIS A 1 198 ? 19.172 -5.258 -3.736 1 93.88 198 HIS A CA 1
ATOM 1548 C C . HIS A 1 198 ? 19.234 -4.703 -2.314 1 93.88 198 HIS A C 1
ATOM 1550 O O . HIS A 1 198 ? 20.109 -5.062 -1.538 1 93.88 198 HIS A O 1
ATOM 1556 N N . THR A 1 199 ? 18.328 -3.879 -1.928 1 91.75 199 THR A N 1
ATOM 1557 C CA . THR A 1 199 ? 18.328 -3.246 -0.613 1 91.75 199 THR A CA 1
ATOM 1558 C C . THR A 1 199 ? 17.141 -3.713 0.216 1 91.75 199 THR A C 1
ATOM 1560 O O . THR A 1 199 ? 16.734 -3.043 1.169 1 91.75 199 THR A O 1
ATOM 1563 N N . CYS A 1 200 ? 16.609 -4.863 -0.191 1 92.19 200 CYS A N 1
ATOM 1564 C CA . CYS A 1 200 ? 15.359 -5.254 0.453 1 92.19 200 CYS A CA 1
ATOM 1565 C C . CYS A 1 200 ? 15.609 -5.727 1.88 1 92.19 200 CYS A C 1
ATOM 1567 O O . CYS A 1 200 ? 16.719 -6.129 2.221 1 92.19 200 CYS A O 1
ATOM 1569 N N . GLN A 1 201 ? 14.625 -5.586 2.713 1 92.44 201 GLN A N 1
ATOM 1570 C CA . GLN A 1 201 ? 14.656 -6.02 4.105 1 92.44 201 GLN A CA 1
ATOM 1571 C C . GLN A 1 201 ? 14.93 -7.52 4.207 1 92.44 201 GLN A C 1
ATOM 1573 O O . GLN A 1 201 ? 14.516 -8.289 3.336 1 92.44 201 GLN A O 1
ATOM 1578 N N . PRO A 1 202 ? 15.578 -8.016 5.289 1 94.12 202 PRO A N 1
ATOM 1579 C CA . PRO A 1 202 ? 16.031 -9.398 5.418 1 94.12 202 PRO A CA 1
ATOM 1580 C C . PRO A 1 202 ? 14.891 -10.406 5.32 1 94.12 202 PRO A C 1
ATOM 1582 O O . PRO A 1 202 ? 15.055 -11.477 4.727 1 94.12 202 PRO A O 1
ATOM 1585 N N . ASP A 1 203 ? 13.781 -10.133 5.91 1 95.06 203 ASP A N 1
ATOM 1586 C CA . ASP A 1 203 ? 12.672 -11.078 5.867 1 95.06 203 ASP A CA 1
ATOM 1587 C C . ASP A 1 203 ? 12.156 -11.258 4.438 1 95.06 203 ASP A C 1
ATOM 1589 O O . ASP A 1 203 ? 11.773 -12.359 4.047 1 95.06 203 ASP A O 1
ATOM 1593 N N . LEU A 1 204 ? 12.109 -10.164 3.744 1 96.62 204 LEU A N 1
ATOM 1594 C CA . LEU A 1 204 ? 11.734 -10.266 2.338 1 96.62 204 LEU A CA 1
ATOM 1595 C C . LEU A 1 204 ? 12.766 -11.07 1.556 1 96.62 204 LEU A C 1
ATOM 1597 O O . LEU A 1 204 ? 12.398 -11.906 0.722 1 96.62 204 LEU A O 1
ATOM 1601 N N . LYS A 1 205 ? 14.016 -10.836 1.836 1 96.38 205 LYS A N 1
ATOM 1602 C CA . LYS A 1 205 ? 15.086 -11.586 1.191 1 96.38 205 LYS A CA 1
ATOM 1603 C C . LYS A 1 205 ? 14.93 -13.086 1.439 1 96.38 205 LYS A C 1
ATOM 1605 O O . LYS A 1 205 ? 15.102 -13.891 0.523 1 96.38 205 LYS A O 1
ATOM 1610 N N . LYS A 1 206 ? 14.594 -13.438 2.631 1 96.25 206 LYS A N 1
ATOM 1611 C CA . LYS A 1 206 ? 14.383 -14.836 2.986 1 96.25 206 LYS A CA 1
ATOM 1612 C C . LYS A 1 206 ? 13.25 -15.445 2.168 1 96.25 206 LYS A C 1
ATOM 1614 O O . LYS A 1 206 ? 13.352 -16.578 1.703 1 96.25 206 LYS A O 1
ATOM 1619 N N . ILE A 1 207 ? 12.18 -14.727 2.037 1 96.31 207 ILE A N 1
ATOM 1620 C CA . ILE A 1 207 ? 11.039 -15.188 1.259 1 96.31 207 ILE A CA 1
ATOM 1621 C C . ILE A 1 207 ? 11.461 -15.438 -0.187 1 96.31 207 ILE A C 1
ATOM 1623 O O . ILE A 1 207 ? 11.133 -16.469 -0.774 1 96.31 207 ILE A O 1
ATOM 1627 N N . LEU A 1 208 ? 12.211 -14.484 -0.719 1 96.88 208 LEU A N 1
ATOM 1628 C CA . LEU A 1 208 ? 12.695 -14.594 -2.09 1 96.88 208 LEU A CA 1
ATOM 1629 C C . LEU A 1 208 ? 13.57 -15.828 -2.26 1 96.88 208 LEU A C 1
ATOM 1631 O O . LEU A 1 208 ? 13.406 -16.594 -3.217 1 96.88 208 LEU A O 1
ATOM 1635 N N . GLU A 1 209 ? 14.383 -16.047 -1.341 1 96.19 209 GLU A N 1
ATOM 1636 C CA . GLU A 1 209 ? 15.281 -17.188 -1.391 1 96.19 209 GLU A CA 1
ATOM 1637 C C . GLU A 1 209 ? 14.516 -18.5 -1.303 1 96.19 209 GLU A C 1
ATOM 1639 O O . GLU A 1 209 ? 14.836 -19.469 -2.004 1 96.19 209 GLU A O 1
ATOM 1644 N N . LYS A 1 210 ? 13.555 -18.531 -0.502 1 94.88 210 LYS A N 1
ATOM 1645 C CA . LYS A 1 210 ? 12.742 -19.734 -0.336 1 94.88 210 LYS A CA 1
ATOM 1646 C C . LYS A 1 210 ? 12.047 -20.109 -1.641 1 94.88 210 LYS A C 1
ATOM 1648 O O . LYS A 1 210 ? 11.797 -21.281 -1.898 1 94.88 210 LYS A O 1
ATOM 1653 N N . CYS A 1 211 ? 11.773 -19.156 -2.486 1 95.12 211 CYS A N 1
ATOM 1654 C CA . CYS A 1 211 ? 11.062 -19.406 -3.734 1 95.12 211 CYS A CA 1
ATOM 1655 C C . CYS A 1 211 ? 12.031 -19.469 -4.91 1 95.12 211 CYS A C 1
ATOM 1657 O O . CYS A 1 211 ? 11.617 -19.406 -6.066 1 95.12 211 CYS A O 1
ATOM 1659 N N . GLY A 1 212 ? 13.305 -19.547 -4.637 1 94.25 212 GLY A N 1
ATOM 1660 C CA . GLY A 1 212 ? 14.305 -19.672 -5.684 1 94.25 212 GLY A CA 1
ATOM 1661 C C . GLY A 1 212 ? 14.562 -18.391 -6.434 1 94.25 212 GLY A C 1
ATOM 1662 O O . GLY A 1 212 ? 14.938 -18.406 -7.609 1 94.25 212 GLY A O 1
ATOM 1663 N N . ASN A 1 213 ? 14.188 -17.234 -5.84 1 96.06 213 ASN A N 1
ATOM 1664 C CA . ASN A 1 213 ? 14.391 -15.906 -6.398 1 96.06 213 ASN A CA 1
ATOM 1665 C C . ASN A 1 213 ? 13.625 -15.727 -7.707 1 96.06 213 ASN A C 1
ATOM 1667 O O . ASN A 1 213 ? 14.047 -14.977 -8.586 1 96.06 213 ASN A O 1
ATOM 1671 N N . ARG A 1 214 ? 12.609 -16.516 -7.871 1 96.25 214 ARG A N 1
ATOM 1672 C CA . ARG A 1 214 ? 11.703 -16.312 -9 1 96.25 214 ARG A CA 1
ATOM 1673 C C . ARG A 1 214 ? 10.789 -15.109 -8.758 1 96.25 214 ARG A C 1
ATOM 1675 O O . ARG A 1 214 ? 9.891 -15.172 -7.922 1 96.25 214 ARG A O 1
ATOM 1682 N N . CYS A 1 215 ? 11.016 -14.031 -9.469 1 97.31 215 CYS A N 1
ATOM 1683 C CA . CYS A 1 215 ? 10.188 -12.852 -9.242 1 97.31 215 CYS A CA 1
ATOM 1684 C C . CYS A 1 215 ? 10 -12.062 -10.531 1 97.31 215 CYS A C 1
ATOM 1686 O O . CYS A 1 215 ? 10.828 -12.148 -11.445 1 97.31 215 CYS A O 1
ATOM 1688 N N . VAL A 1 216 ? 8.914 -11.438 -10.633 1 97.81 216 VAL A N 1
ATOM 1689 C CA . VAL A 1 216 ? 8.562 -10.594 -11.773 1 97.81 216 VAL A CA 1
ATOM 1690 C C . VAL A 1 216 ? 7.945 -9.281 -11.281 1 97.81 216 VAL A C 1
ATOM 1692 O O . VAL A 1 216 ? 7.551 -9.18 -10.117 1 97.81 216 VAL A O 1
ATOM 1695 N N . LEU A 1 217 ? 7.961 -8.312 -12.188 1 97.69 217 LEU A N 1
ATOM 1696 C CA . LEU A 1 217 ? 7.406 -6.996 -11.891 1 97.69 217 LEU A CA 1
ATOM 1697 C C . LEU A 1 217 ? 6.25 -6.664 -12.828 1 97.69 217 LEU A C 1
ATOM 1699 O O . LEU A 1 217 ? 6.359 -6.848 -14.039 1 97.69 217 LEU A O 1
ATOM 1703 N N . PHE A 1 218 ? 5.133 -6.262 -12.203 1 97.56 218 PHE A N 1
ATOM 1704 C CA . PHE A 1 218 ? 3.986 -5.832 -13 1 97.56 218 PHE A CA 1
ATOM 1705 C C . PHE A 1 218 ? 3.691 -4.355 -12.773 1 97.56 218 PHE A C 1
ATOM 1707 O O . PHE A 1 218 ? 3.766 -3.869 -11.641 1 97.56 218 PHE A O 1
ATOM 1714 N N . GLU A 1 219 ? 3.41 -3.648 -13.766 1 95.62 219 GLU A N 1
ATOM 1715 C CA . GLU A 1 219 ? 2.676 -2.387 -13.773 1 95.62 219 GLU A CA 1
ATOM 1716 C C . GLU A 1 219 ? 1.264 -2.572 -14.328 1 95.62 219 GLU A C 1
ATOM 1718 O O . GLU A 1 219 ? 1.076 -2.688 -15.539 1 95.62 219 GLU A O 1
ATOM 1723 N N . ASN A 1 220 ? 0.276 -2.506 -13.445 1 94.19 220 ASN A N 1
ATOM 1724 C CA . ASN A 1 220 ? -1.059 -2.963 -13.812 1 94.19 220 ASN A CA 1
ATOM 1725 C C . ASN A 1 220 ? -1.887 -1.836 -14.422 1 94.19 220 ASN A C 1
ATOM 1727 O O . ASN A 1 220 ? -2.975 -2.074 -14.953 1 94.19 220 ASN A O 1
ATOM 1731 N N . HIS A 1 221 ? -1.376 -0.638 -14.383 1 88.25 221 HIS A N 1
ATOM 1732 C CA . HIS A 1 221 ? -2.104 0.461 -15.008 1 88.25 221 HIS A CA 1
ATOM 1733 C C . HIS A 1 221 ? -1.882 0.48 -16.516 1 88.25 221 HIS A C 1
ATOM 1735 O O . HIS A 1 221 ? -2.621 1.142 -17.25 1 88.25 221 HIS A O 1
ATOM 1741 N N . ARG A 1 222 ? -0.888 -0.198 -16.922 1 78.88 222 ARG A N 1
ATOM 1742 C CA . ARG A 1 222 ? -0.589 -0.266 -18.344 1 78.88 222 ARG A CA 1
ATOM 1743 C C . ARG A 1 222 ? -0.705 -1.696 -18.859 1 78.88 222 ARG A C 1
ATOM 1745 O O . ARG A 1 222 ? -0.407 -2.648 -18.141 1 78.88 222 ARG A O 1
ATOM 1752 N N . SER A 1 223 ? -1.313 -1.714 -20.016 1 71.44 223 SER A N 1
ATOM 1753 C CA . SER A 1 223 ? -1.34 -3.025 -20.656 1 71.44 223 SER A CA 1
ATOM 1754 C C . SER A 1 223 ? -0.035 -3.307 -21.391 1 71.44 223 SER A C 1
ATOM 1756 O O . SER A 1 223 ? 0.228 -2.723 -22.438 1 71.44 223 SER A O 1
ATOM 1758 N N . ASP A 1 224 ? 0.903 -3.854 -20.672 1 74.5 224 ASP A N 1
ATOM 1759 C CA . ASP A 1 224 ? 2.182 -4.215 -21.281 1 74.5 224 ASP A CA 1
ATOM 1760 C C . ASP A 1 224 ? 2.316 -5.727 -21.422 1 74.5 224 ASP A C 1
ATOM 1762 O O . ASP A 1 224 ? 2.422 -6.441 -20.422 1 74.5 224 ASP A O 1
ATOM 1766 N N . SER A 1 225 ? 2.404 -6.113 -22.594 1 81.25 225 SER A N 1
ATOM 1767 C CA . SER A 1 225 ? 2.498 -7.543 -22.875 1 81.25 225 SER A CA 1
ATOM 1768 C C . SER A 1 225 ? 3.85 -8.102 -22.453 1 81.25 225 SER A C 1
ATOM 1770 O O . SER A 1 225 ? 3.967 -9.297 -22.141 1 81.25 225 SER A O 1
ATOM 1772 N N . ALA A 1 226 ? 4.852 -7.289 -22.344 1 89.94 226 ALA A N 1
ATOM 1773 C CA . ALA A 1 226 ? 6.195 -7.766 -22.031 1 89.94 226 ALA A CA 1
ATOM 1774 C C . ALA A 1 226 ? 6.262 -8.312 -20.609 1 89.94 226 ALA A C 1
ATOM 1776 O O . ALA A 1 226 ? 6.945 -9.305 -20.344 1 89.94 226 ALA A O 1
ATOM 1777 N N . GLN A 1 227 ? 5.57 -7.703 -19.766 1 93.88 227 GLN A N 1
ATOM 1778 C CA . GLN A 1 227 ? 5.617 -8.164 -18.391 1 93.88 227 GLN A CA 1
ATOM 1779 C C . GLN A 1 227 ? 4.934 -9.516 -18.234 1 93.88 227 GLN A C 1
ATOM 1781 O O . GLN A 1 227 ? 5.363 -10.344 -17.422 1 93.88 227 GLN A O 1
ATOM 1786 N N . VAL A 1 228 ? 3.928 -9.797 -19.016 1 96.06 228 VAL A N 1
ATOM 1787 C CA . VAL A 1 228 ? 3.246 -11.086 -18.984 1 96.06 228 VAL A CA 1
ATOM 1788 C C . VAL A 1 228 ? 4.152 -12.164 -19.562 1 96.06 228 VAL A C 1
ATOM 1790 O O . VAL A 1 228 ? 4.184 -13.297 -19.062 1 96.06 228 VAL A O 1
ATOM 1793 N N . GLU A 1 229 ? 4.875 -11.805 -20.578 1 94.5 229 GLU A N 1
ATOM 1794 C CA . GLU A 1 229 ? 5.828 -12.742 -21.172 1 94.5 229 GLU A CA 1
ATOM 1795 C C . GLU A 1 229 ? 6.875 -13.18 -20.156 1 94.5 229 GLU A C 1
ATOM 1797 O O . GLU A 1 229 ? 7.223 -14.359 -20.078 1 94.5 229 GLU A O 1
ATOM 1802 N N . THR A 1 230 ? 7.402 -12.242 -19.406 1 95.19 230 THR A N 1
ATOM 1803 C CA . THR A 1 230 ? 8.375 -12.562 -18.375 1 95.19 230 THR A CA 1
ATOM 1804 C C . THR A 1 230 ? 7.777 -13.516 -17.344 1 95.19 230 THR A C 1
ATOM 1806 O O . THR A 1 230 ? 8.445 -14.438 -16.875 1 95.19 230 THR A O 1
ATOM 1809 N N . LEU A 1 231 ? 6.562 -13.273 -16.953 1 97 231 LEU A N 1
ATOM 1810 C CA . LEU A 1 231 ? 5.887 -14.18 -16.031 1 97 231 LEU A CA 1
ATOM 1811 C C . LEU A 1 231 ? 5.785 -15.578 -16.641 1 97 231 LEU A C 1
ATOM 1813 O O . LEU A 1 231 ? 6.066 -16.578 -15.961 1 97 231 LEU A O 1
ATOM 1817 N N . MET A 1 232 ? 5.402 -15.664 -17.922 1 95.94 232 MET A N 1
ATOM 1818 C CA . MET A 1 232 ? 5.219 -16.953 -18.594 1 95.94 232 MET A CA 1
ATOM 1819 C C . MET A 1 232 ? 6.531 -17.719 -18.656 1 95.94 232 MET A C 1
ATOM 1821 O O . MET A 1 232 ? 6.539 -18.953 -18.516 1 95.94 232 MET A O 1
ATOM 1825 N N . ASP A 1 233 ? 7.578 -17 -18.844 1 94.5 233 ASP A N 1
ATOM 1826 C CA . ASP A 1 233 ? 8.883 -17.656 -18.812 1 94.5 233 ASP A CA 1
ATOM 1827 C C . ASP A 1 233 ? 9.117 -18.344 -17.469 1 94.5 233 ASP A C 1
ATOM 1829 O O . ASP A 1 233 ? 9.609 -19.469 -17.422 1 94.5 233 ASP A O 1
ATOM 1833 N N . ASN A 1 234 ? 8.766 -17.672 -16.406 1 95.88 234 ASN A N 1
ATOM 1834 C CA . ASN A 1 234 ? 8.922 -18.25 -15.078 1 95.88 234 ASN A CA 1
ATOM 1835 C C . ASN A 1 234 ? 7.977 -19.422 -14.867 1 95.88 234 ASN A C 1
ATOM 1837 O O . ASN A 1 234 ? 8.359 -20.438 -14.281 1 95.88 234 ASN A O 1
ATOM 1841 N N . VAL A 1 235 ? 6.785 -19.297 -15.336 1 95.62 235 VAL A N 1
ATOM 1842 C CA . VAL A 1 235 ? 5.789 -20.359 -15.211 1 95.62 235 VAL A CA 1
ATOM 1843 C C . VAL A 1 235 ? 6.289 -21.625 -15.906 1 95.62 235 VAL A C 1
ATOM 1845 O O . VAL A 1 235 ? 6.242 -22.719 -15.328 1 95.62 235 VAL A O 1
ATOM 1848 N N . ILE A 1 236 ? 6.793 -21.484 -17.125 1 92.69 236 ILE A N 1
ATOM 1849 C CA . ILE A 1 236 ? 7.277 -22.609 -17.906 1 92.69 236 ILE A CA 1
ATOM 1850 C C . ILE A 1 236 ? 8.461 -23.266 -17.203 1 92.69 236 ILE A C 1
ATOM 1852 O O . ILE A 1 236 ? 8.555 -24.484 -17.141 1 92.69 236 ILE A O 1
ATOM 1856 N N . ARG A 1 237 ? 9.289 -22.438 -16.641 1 91.94 237 ARG A N 1
ATOM 1857 C CA . ARG A 1 237 ? 10.438 -22.969 -15.906 1 91.94 237 ARG A CA 1
ATOM 1858 C C . ARG A 1 237 ? 9.984 -23.812 -14.719 1 91.94 237 ARG A C 1
ATOM 1860 O O . ARG A 1 237 ? 10.539 -24.875 -14.469 1 91.94 237 ARG A O 1
ATOM 1867 N N . VAL A 1 238 ? 9.016 -23.344 -14.023 1 93.19 238 VAL A N 1
ATOM 1868 C CA . VAL A 1 238 ? 8.492 -24.047 -12.852 1 93.19 238 VAL A CA 1
ATOM 1869 C C . VAL A 1 238 ? 7.895 -25.375 -13.273 1 93.19 238 VAL A C 1
ATOM 1871 O O . VAL A 1 238 ? 8.109 -26.406 -12.609 1 93.19 238 VAL A O 1
ATOM 1874 N N . ILE A 1 239 ? 7.16 -25.438 -14.336 1 89.5 239 ILE A N 1
ATOM 1875 C CA . ILE A 1 239 ? 6.473 -26.641 -14.797 1 89.5 239 ILE A CA 1
ATOM 1876 C C . ILE A 1 239 ? 7.492 -27.656 -15.336 1 89.5 239 ILE A C 1
ATOM 1878 O O . ILE A 1 239 ? 7.328 -28.859 -15.164 1 89.5 239 ILE A O 1
ATOM 1882 N N . GLU A 1 240 ? 8.508 -27.219 -15.984 1 86.88 240 GLU A N 1
ATOM 1883 C CA . GLU A 1 240 ? 9.523 -28.094 -16.562 1 86.88 240 GLU A CA 1
ATOM 1884 C C . GLU A 1 240 ? 10.391 -28.719 -15.469 1 86.88 240 GLU A C 1
ATOM 1886 O O . GLU A 1 240 ? 10.797 -29.875 -15.586 1 86.88 240 GLU A O 1
ATOM 1891 N N . GLU A 1 241 ? 10.742 -27.984 -14.555 1 80.75 241 GLU A N 1
ATOM 1892 C CA . GLU A 1 241 ? 11.57 -28.516 -13.469 1 80.75 241 GLU A CA 1
ATOM 1893 C C . GLU A 1 241 ? 10.852 -29.641 -12.734 1 80.75 241 GLU A C 1
ATOM 1895 O O . GLU A 1 241 ? 11.5 -30.531 -12.18 1 80.75 241 GLU A O 1
ATOM 1900 N N . LYS A 1 242 ? 9.633 -29.703 -12.68 1 69.75 242 LYS A N 1
ATOM 1901 C CA . LYS A 1 242 ? 8.922 -30.75 -11.945 1 69.75 242 LYS A CA 1
ATOM 1902 C C . LYS A 1 242 ? 8.578 -31.922 -12.852 1 69.75 242 LYS A C 1
ATOM 1904 O O . LYS A 1 242 ? 8.242 -33 -12.367 1 69.75 242 LYS A O 1
ATOM 1909 N N . GLN A 1 243 ? 8.531 -31.75 -14.117 1 53.69 243 GLN A N 1
ATOM 1910 C CA . GLN A 1 243 ? 8.414 -32.906 -15 1 53.69 243 GLN A CA 1
ATOM 1911 C C . GLN A 1 243 ? 9.719 -33.688 -15.055 1 53.69 243 GLN A C 1
ATOM 1913 O O . GLN A 1 243 ? 9.734 -34.844 -15.492 1 53.69 243 GLN A O 1
ATOM 1918 N N . THR A 1 244 ? 10.766 -33.094 -14.539 1 42.88 244 THR A N 1
ATOM 1919 C CA . THR A 1 244 ? 11.992 -33.906 -14.453 1 42.88 244 THR A CA 1
ATOM 1920 C C . THR A 1 244 ? 12.164 -34.438 -13.039 1 42.88 244 THR A C 1
ATOM 1922 O O . THR A 1 244 ? 11.867 -33.781 -12.055 1 42.88 244 THR A O 1
ATOM 1925 N N . MET B 1 1 ? 24.641 40.625 -45.375 1 19.38 1 MET B N 1
ATOM 1926 C CA . MET B 1 1 ? 23.312 41.25 -45.375 1 19.38 1 MET B CA 1
ATOM 1927 C C . MET B 1 1 ? 22.219 40.219 -45.438 1 19.38 1 MET B C 1
ATOM 1929 O O . MET B 1 1 ? 21.031 40.531 -45.469 1 19.38 1 MET B O 1
ATOM 1933 N N . LEU B 1 2 ? 22.562 38.938 -45.562 1 18.83 2 LEU B N 1
ATOM 1934 C CA . LEU B 1 2 ? 21.641 37.969 -46.156 1 18.83 2 LEU B CA 1
ATOM 1935 C C . LEU B 1 2 ? 20.391 37.781 -45.281 1 18.83 2 LEU B C 1
ATOM 1937 O O . LEU B 1 2 ? 20.406 38.094 -44.094 1 18.83 2 LEU B O 1
ATOM 1941 N N . LYS B 1 3 ? 19.562 36.562 -45.625 1 19.27 3 LYS B N 1
ATOM 1942 C CA . LYS B 1 3 ? 18.219 36.219 -46.094 1 19.27 3 LYS B CA 1
ATOM 1943 C C . LYS B 1 3 ? 17.328 35.812 -44.906 1 19.27 3 LYS B C 1
ATOM 1945 O O . LYS B 1 3 ? 17.516 34.781 -44.312 1 19.27 3 LYS B O 1
ATOM 1950 N N . LEU B 1 4 ? 16.828 36.656 -43.938 1 18.91 4 LEU B N 1
ATOM 1951 C CA . LEU B 1 4 ? 16.109 36.625 -42.688 1 18.91 4 LEU B CA 1
ATOM 1952 C C . LEU B 1 4 ? 14.711 36.062 -42.875 1 18.91 4 LEU B C 1
ATOM 1954 O O . LEU B 1 4 ? 13.906 36.031 -41.938 1 18.91 4 LEU B O 1
ATOM 1958 N N . LEU B 1 5 ? 14.352 35.594 -44.156 1 20.75 5 LEU B N 1
ATOM 1959 C CA . LEU B 1 5 ? 12.914 35.719 -44.375 1 20.75 5 LEU B CA 1
ATOM 1960 C C . LEU B 1 5 ? 12.133 34.875 -43.375 1 20.75 5 LEU B C 1
ATOM 1962 O O . LEU B 1 5 ? 12.547 33.75 -43.031 1 20.75 5 LEU B O 1
ATOM 1966 N N . LEU B 1 6 ? 10.93 35.375 -42.812 1 19.14 6 LEU B N 1
ATOM 1967 C CA . LEU B 1 6 ? 9.781 35.5 -41.906 1 19.14 6 LEU B CA 1
ATOM 1968 C C . LEU B 1 6 ? 8.711 34.469 -42.25 1 19.14 6 LEU B C 1
ATOM 1970 O O . LEU B 1 6 ? 8.031 34.594 -43.281 1 19.14 6 LEU B O 1
ATOM 1974 N N . THR B 1 7 ? 9.078 33.219 -42.469 1 19.88 7 THR B N 1
ATOM 1975 C CA . THR B 1 7 ? 8.07 32.281 -42.969 1 19.88 7 THR B CA 1
ATOM 1976 C C . THR B 1 7 ? 6.844 32.281 -42.062 1 19.88 7 THR B C 1
ATOM 1978 O O . THR B 1 7 ? 6.957 32.062 -40.875 1 19.88 7 THR B O 1
ATOM 1981 N N . ALA B 1 8 ? 5.785 33 -42.438 1 19.02 8 ALA B N 1
ATOM 1982 C CA . ALA B 1 8 ? 4.422 33.344 -42.031 1 19.02 8 ALA B CA 1
ATOM 1983 C C . ALA B 1 8 ? 3.59 32.094 -41.812 1 19.02 8 ALA B C 1
ATOM 1985 O O . ALA B 1 8 ? 3.338 31.328 -42.75 1 19.02 8 ALA B O 1
ATOM 1986 N N . LEU B 1 9 ? 3.857 31.281 -40.812 1 19.84 9 LEU B N 1
ATOM 1987 C CA . LEU B 1 9 ? 3.105 30.109 -40.344 1 19.84 9 LEU B CA 1
ATOM 1988 C C . LEU B 1 9 ? 1.617 30.422 -40.281 1 19.84 9 LEU B C 1
ATOM 1990 O O . LEU B 1 9 ? 1.22 31.375 -39.594 1 19.84 9 LEU B O 1
ATOM 1994 N N . VAL B 1 10 ? 0.874 30.172 -41.281 1 19.23 10 VAL B N 1
ATOM 1995 C CA . VAL B 1 10 ? -0.539 30.344 -41.594 1 19.23 10 VAL B CA 1
ATOM 1996 C C . VAL B 1 10 ? -1.397 29.75 -40.469 1 19.23 10 VAL B C 1
ATOM 1998 O O . VAL B 1 10 ? -1.336 28.547 -40.219 1 19.23 10 VAL B O 1
ATOM 2001 N N . PHE B 1 11 ? -1.748 30.531 -39.438 1 20.36 11 PHE B N 1
ATOM 2002 C CA . PHE B 1 11 ? -2.725 30.516 -38.344 1 20.36 11 PHE B CA 1
ATOM 2003 C C . PHE B 1 11 ? -4.113 30.172 -38.875 1 20.36 11 PHE B C 1
ATOM 2005 O O . PHE B 1 11 ? -4.684 30.922 -39.656 1 20.36 11 PHE B O 1
ATOM 2012 N N . TYR B 1 12 ? -4.262 28.922 -39.281 1 18.8 12 TYR B N 1
ATOM 2013 C CA . TYR B 1 12 ? -5.59 28.562 -39.781 1 18.8 12 TYR B CA 1
ATOM 2014 C C . TYR B 1 12 ? -6.672 29.078 -38.844 1 18.8 12 TYR B C 1
ATOM 2016 O O . TYR B 1 12 ? -6.645 28.797 -37.625 1 18.8 12 TYR B O 1
ATOM 2024 N N . ARG B 1 13 ? -7.25 30.172 -39.094 1 19.47 13 ARG B N 1
ATOM 2025 C CA . ARG B 1 13 ? -8.406 30.906 -38.594 1 19.47 13 ARG B CA 1
ATOM 2026 C C . ARG B 1 13 ? -9.656 30.031 -38.594 1 19.47 13 ARG B C 1
ATOM 2028 O O . ARG B 1 13 ? -10.273 29.859 -39.656 1 19.47 13 ARG B O 1
ATOM 2035 N N . TYR B 1 14 ? -9.609 28.766 -38.25 1 19.72 14 TYR B N 1
ATOM 2036 C CA . TYR B 1 14 ? -10.891 28.062 -38.312 1 19.72 14 TYR B CA 1
ATOM 2037 C C . TYR B 1 14 ? -12.008 28.922 -37.75 1 19.72 14 TYR B C 1
ATOM 2039 O O . TYR B 1 14 ? -11.891 29.438 -36.625 1 19.72 14 TYR B O 1
ATOM 2047 N N . THR B 1 15 ? -12.812 29.516 -38.562 1 20.27 15 THR B N 1
ATOM 2048 C CA . THR B 1 15 ? -13.977 30.406 -38.562 1 20.27 15 THR B CA 1
ATOM 2049 C C . THR B 1 15 ? -15.008 29.938 -37.531 1 20.27 15 THR B C 1
ATOM 2051 O O . THR B 1 15 ? -14.984 28.781 -37.094 1 20.27 15 THR B O 1
ATOM 2054 N N . SER B 1 16 ? -16.156 30.781 -37.344 1 20.25 16 SER B N 1
ATOM 2055 C CA . SER B 1 16 ? -17.031 31.516 -36.438 1 20.25 16 SER B CA 1
ATOM 2056 C C . SER B 1 16 ? -18.219 30.656 -36 1 20.25 16 SER B C 1
ATOM 2058 O O . SER B 1 16 ? -18.609 30.703 -34.812 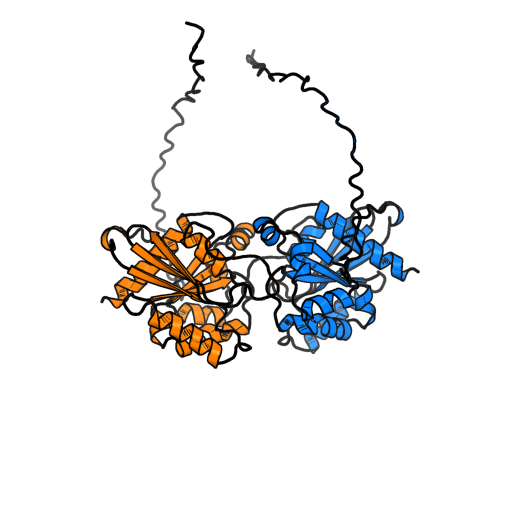1 20.25 16 SER B O 1
ATOM 2060 N N . ASP B 1 17 ? -18.984 30.078 -36.969 1 21.09 17 ASP B N 1
ATOM 2061 C CA . ASP B 1 17 ? -20.422 30.312 -36.844 1 21.09 17 ASP B CA 1
ATOM 2062 C C . ASP B 1 17 ? -21.062 29.266 -35.938 1 21.09 17 ASP B C 1
ATOM 2064 O O . ASP B 1 17 ? -22.297 29.141 -35.906 1 21.09 17 ASP B O 1
ATOM 2068 N N . MET B 1 18 ? -20.453 28.359 -35.406 1 22.16 18 MET B N 1
ATOM 2069 C CA . MET B 1 18 ? -21.375 27.328 -34.969 1 22.16 18 MET B CA 1
ATOM 2070 C C . MET B 1 18 ? -22.469 27.906 -34.062 1 22.16 18 MET B C 1
ATOM 2072 O O . MET B 1 18 ? -22.188 28.703 -33.188 1 22.16 18 MET B O 1
ATOM 2076 N N . PRO B 1 19 ? -23.75 27.672 -34.5 1 21.58 19 PRO B N 1
ATOM 2077 C CA . PRO B 1 19 ? -24.922 28.297 -33.906 1 21.58 19 PRO B CA 1
ATOM 2078 C C . PRO B 1 19 ? -25 28.094 -32.406 1 21.58 19 PRO B C 1
ATOM 2080 O O . PRO B 1 19 ? -24.391 27.156 -31.859 1 21.58 19 PRO B O 1
ATOM 2083 N N . ALA B 1 20 ? -25.359 29.156 -31.688 1 20.62 20 ALA B N 1
ATOM 2084 C CA . ALA B 1 20 ? -25.625 29.5 -30.281 1 20.62 20 ALA B CA 1
ATOM 2085 C C . ALA B 1 20 ? -26.609 28.516 -29.656 1 20.62 20 ALA B C 1
ATOM 2087 O O . ALA B 1 20 ? -27.828 28.641 -29.828 1 20.62 20 ALA B O 1
ATOM 2088 N N . LEU B 1 21 ? -26.641 27.266 -30.094 1 19.84 21 LEU B N 1
ATOM 2089 C CA . LEU B 1 21 ? -27.812 26.609 -29.5 1 19.84 21 LEU B CA 1
ATOM 2090 C C . LEU B 1 21 ? -27.859 26.844 -28 1 19.84 21 LEU B C 1
ATOM 2092 O O . LEU B 1 21 ? -27.047 26.297 -27.25 1 19.84 21 LEU B O 1
ATOM 2096 N N . PHE B 1 22 ? -28.031 28.125 -27.5 1 20.94 22 PHE B N 1
ATOM 2097 C CA . PHE B 1 22 ? -28.109 28.688 -26.156 1 20.94 22 PHE B CA 1
ATOM 2098 C C . PHE B 1 22 ? -29.203 27.984 -25.344 1 20.94 22 PHE B C 1
ATOM 2100 O O . PHE B 1 22 ? -30.297 28.516 -25.188 1 20.94 22 PHE B O 1
ATOM 2107 N N . GLY B 1 23 ? -29.656 26.781 -25.766 1 20.73 23 GLY B N 1
ATOM 2108 C CA . GLY B 1 23 ? -30.953 26.625 -25.109 1 20.73 23 GLY B CA 1
ATOM 2109 C C . GLY B 1 23 ? -30.891 26.953 -23.625 1 20.73 23 GLY B C 1
ATOM 2110 O O . GLY B 1 23 ? -29.812 27.047 -23.047 1 20.73 23 GLY B O 1
ATOM 2111 N N . HIS B 1 24 ? -32.125 27.172 -23 1 21.77 24 HIS B N 1
ATOM 2112 C CA . HIS B 1 24 ? -32.594 27.688 -21.719 1 21.77 24 HIS B CA 1
ATOM 2113 C C . HIS B 1 24 ? -31.906 26.953 -20.562 1 21.77 24 HIS B C 1
ATOM 2115 O O . HIS B 1 24 ? -31.578 25.781 -20.672 1 21.77 24 HIS B O 1
ATOM 2121 N N . PRO B 1 25 ? -31.328 27.766 -19.672 1 20.78 25 PRO B N 1
ATOM 2122 C CA . PRO B 1 25 ? -30.641 27.391 -18.453 1 20.78 25 PRO B CA 1
ATOM 2123 C C . PRO B 1 25 ? -31.469 26.469 -17.547 1 20.78 25 PRO B C 1
ATOM 2125 O O . PRO B 1 25 ? -32.531 26.875 -17.047 1 20.78 25 PRO B O 1
ATOM 2128 N N . HIS B 1 26 ? -32.062 25.422 -18.172 1 21.5 26 HIS B N 1
ATOM 2129 C CA . HIS B 1 26 ? -32.938 24.781 -17.188 1 21.5 26 HIS B CA 1
ATOM 2130 C C . HIS B 1 26 ? -32.25 24.594 -15.852 1 21.5 26 HIS B C 1
ATOM 2132 O O . HIS B 1 26 ? -31.078 24.156 -15.812 1 21.5 26 HIS B O 1
ATOM 2138 N N . THR B 1 27 ? -32.562 25.453 -14.938 1 19.97 27 THR B N 1
ATOM 2139 C CA . THR B 1 27 ? -32.188 25.469 -13.531 1 19.97 27 THR B CA 1
ATOM 2140 C C . THR B 1 27 ? -32.312 24.078 -12.914 1 19.97 27 THR B C 1
ATOM 2142 O O . THR B 1 27 ? -33.375 23.5 -12.898 1 19.97 27 THR B O 1
ATOM 2145 N N . ILE B 1 28 ? -31.469 23.203 -13.367 1 20.41 28 ILE B N 1
ATOM 2146 C CA . ILE B 1 28 ? -31.562 21.938 -12.672 1 20.41 28 ILE B CA 1
ATOM 2147 C C . ILE B 1 28 ? -31.578 22.172 -11.164 1 20.41 28 ILE B C 1
ATOM 2149 O O . ILE B 1 28 ? -30.609 22.672 -10.586 1 20.41 28 ILE B O 1
ATOM 2153 N N . GLU B 1 29 ? -32.719 22.672 -10.711 1 23.06 29 GLU B N 1
ATOM 2154 C CA . GLU B 1 29 ? -32.938 22.672 -9.266 1 23.06 29 GLU B CA 1
ATOM 2155 C C . GLU B 1 29 ? -32.562 21.328 -8.648 1 23.06 29 GLU B C 1
ATOM 2157 O O . GLU B 1 29 ? -33.125 20.297 -9.008 1 23.06 29 GLU B O 1
ATOM 2162 N N . THR B 1 30 ? -31.328 21.109 -8.695 1 21.72 30 THR B N 1
ATOM 2163 C CA . THR B 1 30 ? -30.844 19.922 -7.98 1 21.72 30 THR B CA 1
ATOM 2164 C C . THR B 1 30 ? -31.5 19.828 -6.605 1 21.72 30 THR B C 1
ATOM 2166 O O . THR B 1 30 ? -31.297 20.688 -5.746 1 21.72 30 THR B O 1
ATOM 2169 N N . GLN B 1 31 ? -32.781 19.625 -6.656 1 21.91 31 GLN B N 1
ATOM 2170 C CA . GLN B 1 31 ? -33.469 19.328 -5.402 1 21.91 31 GLN B CA 1
ATOM 2171 C C . GLN B 1 31 ? -32.719 18.297 -4.594 1 21.91 31 GLN B C 1
ATOM 2173 O O . GLN B 1 31 ? -32.375 17.219 -5.102 1 21.91 31 GLN B O 1
ATOM 2178 N N . CYS B 1 32 ? -31.859 18.828 -3.791 1 22.38 32 CYS B N 1
ATOM 2179 C CA . CYS B 1 32 ? -31.266 18.109 -2.668 1 22.38 32 CYS B CA 1
ATOM 2180 C C . CYS B 1 32 ? -32.312 17.344 -1.881 1 22.38 32 CYS B C 1
ATOM 2182 O O . CYS B 1 32 ? -33.156 17.938 -1.216 1 22.38 32 CYS B O 1
ATOM 2184 N N . SER B 1 33 ? -33.031 16.5 -2.49 1 24.2 33 SER B N 1
ATOM 2185 C CA . SER B 1 33 ? -34 15.773 -1.676 1 24.2 33 SER B CA 1
ATOM 2186 C C . SER B 1 33 ? -33.344 15.234 -0.401 1 24.2 33 SER B C 1
ATOM 2188 O O . SER B 1 33 ? -32.125 15.047 -0.345 1 24.2 33 SER B O 1
ATOM 2190 N N . SER B 1 34 ? -34.125 15.164 0.767 1 23.8 34 SER B N 1
ATOM 2191 C CA . SER B 1 34 ? -34 14.852 2.186 1 23.8 34 SER B CA 1
ATOM 2192 C C . SER B 1 34 ? -33.406 13.461 2.395 1 23.8 34 SER B C 1
ATOM 2194 O O . SER B 1 34 ? -33.688 12.812 3.408 1 23.8 34 SER B O 1
ATOM 2196 N N . ALA B 1 35 ? -33.156 12.656 1.533 1 25.98 35 ALA B N 1
ATOM 2197 C CA . ALA B 1 35 ? -32.719 11.359 2.07 1 25.98 35 ALA B CA 1
ATOM 2198 C C . ALA B 1 35 ? -31.641 11.531 3.129 1 25.98 35 ALA B C 1
ATOM 2200 O O . ALA B 1 35 ? -30.859 12.477 3.068 1 25.98 35 ALA B O 1
ATOM 2201 N N . SER B 1 36 ? -31.391 10.539 4.168 1 28.7 36 SER B N 1
ATOM 2202 C CA . SER B 1 36 ? -30.844 10.562 5.523 1 28.7 36 SER B CA 1
ATOM 2203 C C . SER B 1 36 ? -29.422 11.102 5.539 1 28.7 36 SER B C 1
ATOM 2205 O O . SER B 1 36 ? -28.859 11.406 4.488 1 28.7 36 SER B O 1
ATOM 2207 N N . ASP B 1 37 ? -28.453 10.5 6.531 1 29.77 37 ASP B N 1
ATOM 2208 C CA . ASP B 1 37 ? -27.219 10.906 7.199 1 29.77 37 ASP B CA 1
ATOM 2209 C C . ASP B 1 37 ? -26.062 11 6.211 1 29.77 37 ASP B C 1
ATOM 2211 O O . ASP B 1 37 ? -25.328 10.031 6.012 1 29.77 37 ASP B O 1
ATOM 2215 N N . THR B 1 38 ? -26.25 11.477 5.078 1 32.75 38 THR B N 1
ATOM 2216 C CA . THR B 1 38 ? -25.141 11.547 4.129 1 32.75 38 THR B CA 1
ATOM 2217 C C . THR B 1 38 ? -24 12.406 4.688 1 32.75 38 THR B C 1
ATOM 2219 O O . THR B 1 38 ? -24.172 13.609 4.898 1 32.75 38 THR B O 1
ATOM 2222 N N . THR B 1 39 ? -23.109 11.852 5.488 1 35.94 39 THR B N 1
ATOM 2223 C CA . THR B 1 39 ? -21.875 12.523 5.91 1 35.94 39 THR B CA 1
ATOM 2224 C C . THR B 1 39 ? -21.266 13.297 4.754 1 35.94 39 THR B C 1
ATOM 2226 O O . THR B 1 39 ? -20.953 12.719 3.707 1 35.94 39 THR B O 1
ATOM 2229 N N . GLN B 1 40 ? -21.75 14.438 4.516 1 36 40 GLN B N 1
ATOM 2230 C CA . GLN B 1 40 ? -21.188 15.398 3.574 1 36 40 GLN B CA 1
ATOM 2231 C C . GLN B 1 40 ? -19.672 15.508 3.734 1 36 40 GLN B C 1
ATOM 2233 O O . GLN B 1 40 ? -19.188 15.883 4.801 1 36 40 GLN B O 1
ATOM 2238 N N . PHE B 1 41 ? -19.062 14.625 3.148 1 38.38 41 PHE B N 1
ATOM 2239 C CA . PHE B 1 41 ? -17.641 14.867 3.043 1 38.38 41 PHE B CA 1
ATOM 2240 C C . PHE B 1 41 ? -17.359 16.203 2.361 1 38.38 41 PHE B C 1
ATOM 2242 O O . PHE B 1 41 ? -17.891 16.469 1.28 1 38.38 41 PHE B O 1
ATOM 2249 N N . CYS B 1 42 ? -17.469 17.266 3.045 1 32.81 42 CYS B N 1
ATOM 2250 C CA . CYS B 1 42 ? -17.25 18.609 2.531 1 32.81 42 CYS B CA 1
ATOM 2251 C C . CYS B 1 42 ? -15.945 18.688 1.746 1 32.81 42 CYS B C 1
ATOM 2253 O O . CYS B 1 42 ? -14.859 18.625 2.328 1 32.81 42 CYS B O 1
ATOM 2255 N N . CYS B 1 43 ? -15.891 18.031 0.672 1 37.75 43 CYS B N 1
ATOM 2256 C CA . CYS B 1 43 ? -14.844 18.547 -0.202 1 37.75 43 CYS B CA 1
ATOM 2257 C C . CYS B 1 43 ? -15.047 20.016 -0.515 1 37.75 43 CYS B C 1
ATOM 2259 O O . CYS B 1 43 ? -15.75 20.359 -1.471 1 37.75 43 CYS B O 1
ATOM 2261 N N . LEU B 1 44 ? -15.289 20.906 0.393 1 34.09 44 LEU B N 1
ATOM 2262 C CA . LEU B 1 44 ? -15.602 22.312 0.213 1 34.09 44 LEU B CA 1
ATOM 2263 C C . LEU B 1 44 ? -14.531 23.016 -0.613 1 34.09 44 LEU B C 1
ATOM 2265 O O . LEU B 1 44 ? -13.375 23.094 -0.191 1 34.09 44 LEU B O 1
ATOM 2269 N N . SER B 1 45 ? -14.477 22.875 -1.86 1 35.47 45 SER B N 1
ATOM 2270 C CA . SER B 1 45 ? -13.672 23.766 -2.693 1 35.47 45 SER B CA 1
ATOM 2271 C C . SER B 1 45 ? -14.133 25.219 -2.566 1 35.47 45 SER B C 1
ATOM 2273 O O . SER B 1 45 ? -15.023 25.656 -3.295 1 35.47 45 SER B O 1
ATOM 2275 N N . LYS B 1 46 ? -14.547 25.797 -1.439 1 38.16 46 LYS B N 1
ATOM 2276 C CA . LYS B 1 46 ? -14.836 27.219 -1.611 1 38.16 46 LYS B CA 1
ATOM 2277 C C . LYS B 1 46 ? -13.555 28 -1.915 1 38.16 46 LYS B C 1
ATOM 2279 O O . LYS B 1 46 ? -12.555 27.844 -1.218 1 38.16 46 LYS B O 1
ATOM 2284 N N . GLY B 1 47 ? -13.305 28.422 -3.15 1 39.81 47 GLY B N 1
ATOM 2285 C CA . GLY B 1 47 ? -12.297 29.406 -3.516 1 39.81 47 GLY B CA 1
ATOM 2286 C C . GLY B 1 47 ? -12.164 30.531 -2.5 1 39.81 47 GLY B C 1
ATOM 2287 O O . GLY B 1 47 ? -12.992 31.453 -2.471 1 39.81 47 GLY B O 1
ATOM 2288 N N . MET B 1 48 ? -11.789 30.266 -1.334 1 44.28 48 MET B N 1
ATOM 2289 C CA . MET B 1 48 ? -11.617 31.406 -0.444 1 44.28 48 MET B CA 1
ATOM 2290 C C . MET B 1 48 ? -10.484 32.312 -0.93 1 44.28 48 MET B C 1
ATOM 2292 O O . MET B 1 48 ? -9.523 31.828 -1.54 1 44.28 48 MET B O 1
ATOM 2296 N N . SER B 1 49 ? -10.742 33.562 -1.112 1 47.28 49 SER B N 1
ATOM 2297 C CA . SER B 1 49 ? -9.75 34.594 -1.414 1 47.28 49 SER B CA 1
ATOM 2298 C C . SER B 1 49 ? -8.555 34.5 -0.471 1 47.28 49 SER B C 1
ATOM 2300 O O . SER B 1 49 ? -8.703 34.656 0.743 1 47.28 49 SER B O 1
ATOM 2302 N N . HIS B 1 50 ? -7.523 33.781 -0.81 1 54.94 50 HIS B N 1
ATOM 2303 C CA . HIS B 1 50 ? -6.281 33.562 -0.079 1 54.94 50 HIS B CA 1
ATOM 2304 C C . HIS B 1 50 ? -5.617 34.875 0.282 1 54.94 50 HIS B C 1
ATOM 2306 O O . HIS B 1 50 ? -4.699 34.906 1.104 1 54.94 50 HIS B O 1
ATOM 2312 N N . GLY B 1 51 ? -6.125 35.938 -0.283 1 56.16 51 GLY B N 1
ATOM 2313 C CA . GLY B 1 51 ? -5.469 37.219 -0.045 1 56.16 51 GLY B CA 1
ATOM 2314 C C . GLY B 1 51 ? -5.449 37.625 1.419 1 56.16 51 GLY B C 1
ATOM 2315 O O . GLY B 1 51 ? -4.508 38.281 1.879 1 56.16 51 GLY B O 1
ATOM 2316 N N . ARG B 1 52 ? -6.355 37.156 2.199 1 62.12 52 ARG B N 1
ATOM 2317 C CA . ARG B 1 52 ? -6.504 37.594 3.578 1 62.12 52 ARG B CA 1
ATOM 2318 C C . ARG B 1 52 ? -5.461 36.969 4.484 1 62.12 52 ARG B C 1
ATOM 2320 O O . ARG B 1 52 ? -5.188 37.438 5.578 1 62.12 52 ARG B O 1
ATOM 2327 N N . HIS B 1 53 ? -4.699 35.969 4.016 1 71.88 53 HIS B N 1
ATOM 2328 C CA . HIS B 1 53 ? -3.801 35.25 4.926 1 71.88 53 HIS B CA 1
ATOM 2329 C C . HIS B 1 53 ? -2.348 35.406 4.488 1 71.88 53 HIS B C 1
ATOM 2331 O O . HIS B 1 53 ? -1.486 34.625 4.906 1 71.88 53 HIS B O 1
ATOM 2337 N N . ALA B 1 54 ? -2.27 36.469 3.781 1 73.44 54 ALA B N 1
ATOM 2338 C CA . ALA B 1 54 ? -0.901 36.781 3.381 1 73.44 54 ALA B CA 1
ATOM 2339 C C . ALA B 1 54 ? -0.038 37.125 4.594 1 73.44 54 ALA B C 1
ATOM 2341 O O . ALA B 1 54 ? -0.475 37.844 5.492 1 73.44 54 ALA B O 1
ATOM 2342 N N . GLY B 1 55 ? 1.154 36.406 4.688 1 80.62 55 GLY B N 1
ATOM 2343 C CA . GLY B 1 55 ? 2.096 36.656 5.766 1 80.62 55 GLY B CA 1
ATOM 2344 C C . GLY B 1 55 ? 1.99 35.656 6.902 1 80.62 55 GLY B C 1
ATOM 2345 O O . GLY B 1 55 ? 2.848 35.625 7.789 1 80.62 55 GLY B O 1
ATOM 2346 N N . THR B 1 56 ? 0.966 34.812 6.828 1 86.75 56 THR B N 1
ATOM 2347 C CA . THR B 1 56 ? 0.782 33.812 7.863 1 86.75 56 THR B CA 1
ATOM 2348 C C . THR B 1 56 ? 1.805 32.688 7.715 1 86.75 56 THR B C 1
ATOM 2350 O O . THR B 1 56 ? 2.135 32.281 6.598 1 86.75 56 THR B O 1
ATOM 2353 N N . LYS B 1 57 ? 2.402 32.25 8.875 1 91.12 57 LYS B N 1
ATOM 2354 C CA . LYS B 1 57 ? 3.328 31.125 8.914 1 91.12 57 LYS B CA 1
ATOM 2355 C C . LYS B 1 57 ? 2.676 29.906 9.547 1 91.12 57 LYS B C 1
ATOM 2357 O O . LYS B 1 57 ? 2.039 30.016 10.602 1 91.12 57 LYS B O 1
ATOM 2362 N N . VAL B 1 58 ? 2.781 28.812 8.82 1 93.38 58 VAL B N 1
ATOM 2363 C CA . VAL B 1 58 ? 2.121 27.594 9.289 1 93.38 58 VAL B CA 1
ATOM 2364 C C . VAL B 1 58 ? 3.096 26.422 9.219 1 93.38 58 VAL B C 1
ATOM 2366 O O . VAL B 1 58 ? 3.865 26.297 8.266 1 93.38 58 VAL B O 1
ATOM 2369 N N . ASN B 1 59 ? 3.158 25.609 10.312 1 93.38 59 ASN B N 1
ATOM 2370 C CA . ASN B 1 59 ? 3.855 24.328 10.289 1 93.38 59 ASN B CA 1
ATOM 2371 C C . ASN B 1 59 ? 2.938 23.203 9.828 1 93.38 59 ASN B C 1
ATOM 2373 O O . ASN B 1 59 ? 1.899 22.953 10.445 1 93.38 59 ASN B O 1
ATOM 2377 N N . LEU B 1 60 ? 3.318 22.625 8.734 1 95.5 60 LEU B N 1
ATOM 2378 C CA . LEU B 1 60 ? 2.586 21.484 8.203 1 95.5 60 LEU B CA 1
ATOM 2379 C C . LEU B 1 60 ? 3.311 20.172 8.516 1 95.5 60 LEU B C 1
ATOM 2381 O O . LEU B 1 60 ? 4.32 19.859 7.887 1 95.5 60 LEU B O 1
ATOM 2385 N N . LEU B 1 61 ? 2.805 19.453 9.461 1 95.5 61 LEU B N 1
ATOM 2386 C CA . LEU B 1 61 ? 3.449 18.219 9.914 1 95.5 61 LEU B CA 1
ATOM 2387 C C . LEU B 1 61 ? 2.854 17 9.211 1 95.5 61 LEU B C 1
ATOM 2389 O O . LEU B 1 61 ? 1.672 16.703 9.391 1 95.5 61 LEU B O 1
ATOM 2393 N N . LEU B 1 62 ? 3.674 16.359 8.398 1 96.88 62 LEU B N 1
ATOM 2394 C CA . LEU B 1 62 ? 3.238 15.164 7.688 1 96.88 62 LEU B CA 1
ATOM 2395 C C . LEU B 1 62 ? 3.441 13.922 8.547 1 96.88 62 LEU B C 1
ATOM 2397 O O . LEU B 1 62 ? 4.574 13.57 8.883 1 96.88 62 LEU B O 1
ATOM 2401 N N . LEU B 1 63 ? 2.326 13.234 8.844 1 96 63 LEU B N 1
ATOM 2402 C CA . LEU B 1 63 ? 2.326 12.047 9.688 1 96 63 LEU B CA 1
ATOM 2403 C C . LEU B 1 63 ? 1.642 10.875 8.984 1 96 63 LEU B C 1
ATOM 2405 O O . LEU B 1 63 ? 0.855 11.086 8.055 1 96 63 LEU B O 1
ATOM 2409 N N . GLY B 1 64 ? 1.944 9.695 9.438 1 94.88 64 GLY B N 1
ATOM 2410 C CA . GLY B 1 64 ? 1.376 8.492 8.852 1 94.88 64 GLY B CA 1
ATOM 2411 C C . GLY B 1 64 ? 2.311 7.301 8.914 1 94.88 64 GLY B C 1
ATOM 2412 O O . GLY B 1 64 ? 3.479 7.441 9.289 1 94.88 64 GLY B O 1
ATOM 2413 N N . MET B 1 65 ? 1.805 6.227 8.477 1 92.75 65 MET B N 1
ATOM 2414 C CA . MET B 1 65 ? 2.586 4.996 8.492 1 92.75 65 MET B CA 1
ATOM 2415 C C . MET B 1 65 ? 3.668 5.02 7.422 1 92.75 65 MET B C 1
ATOM 2417 O O . MET B 1 65 ? 3.619 5.844 6.504 1 92.75 65 MET B O 1
ATOM 2421 N N . SER B 1 66 ? 4.625 4.062 7.613 1 92.06 66 SER B N 1
ATOM 2422 C CA . SER B 1 66 ? 5.711 3.953 6.645 1 92.06 66 SER B CA 1
ATOM 2423 C C . SER B 1 66 ? 5.188 3.578 5.266 1 92.06 66 SER B C 1
ATOM 2425 O O . SER B 1 66 ? 4.297 2.732 5.141 1 92.06 66 SER B O 1
ATOM 2427 N N . GLY B 1 67 ? 5.617 4.348 4.227 1 92.56 67 GLY B N 1
ATOM 2428 C CA . GLY B 1 67 ? 5.32 3.969 2.855 1 92.56 67 GLY B CA 1
ATOM 2429 C C . GLY B 1 67 ? 4.02 4.555 2.342 1 92.56 67 GLY B C 1
ATOM 2430 O O . GLY B 1 67 ? 3.611 4.277 1.213 1 92.56 67 GLY B O 1
ATOM 2431 N N . THR B 1 68 ? 3.393 5.418 3.104 1 95.44 68 THR B N 1
ATOM 2432 C CA . THR B 1 68 ? 2.072 5.906 2.717 1 95.44 68 THR B CA 1
ATOM 2433 C C . THR B 1 68 ? 2.191 7.094 1.766 1 95.44 68 THR B C 1
ATOM 2435 O O . THR B 1 68 ? 1.2 7.516 1.164 1 95.44 68 THR B O 1
ATOM 2438 N N . GLY B 1 69 ? 3.424 7.707 1.699 1 96.12 69 GLY B N 1
ATOM 2439 C CA . GLY B 1 69 ? 3.598 8.789 0.744 1 96.12 69 GLY B CA 1
ATOM 2440 C C . GLY B 1 69 ? 3.834 10.133 1.403 1 96.12 69 GLY B C 1
ATOM 2441 O O . GLY B 1 69 ? 3.613 11.18 0.788 1 96.12 69 GLY B O 1
ATOM 2442 N N . LYS B 1 70 ? 4.27 10.125 2.654 1 97.38 70 LYS B N 1
ATOM 2443 C CA . LYS B 1 70 ? 4.527 11.375 3.367 1 97.38 70 LYS B CA 1
ATOM 2444 C C . LYS B 1 70 ? 5.527 12.242 2.609 1 97.38 70 LYS B C 1
ATOM 2446 O O . LYS B 1 70 ? 5.23 13.391 2.271 1 97.38 70 LYS B O 1
ATOM 2451 N N . SER B 1 71 ? 6.633 11.68 2.287 1 97.5 71 SER B N 1
ATOM 2452 C CA . SER B 1 71 ? 7.695 12.414 1.609 1 97.5 71 SER B CA 1
ATOM 2453 C C . SER B 1 71 ? 7.273 12.82 0.202 1 97.5 71 SER B C 1
ATOM 2455 O O . SER B 1 71 ? 7.512 13.953 -0.222 1 97.5 71 SER B O 1
ATOM 2457 N N . ALA B 1 72 ? 6.656 11.883 -0.48 1 96.69 72 ALA B N 1
ATOM 2458 C CA . ALA B 1 72 ? 6.164 12.188 -1.821 1 96.69 72 ALA B CA 1
ATOM 2459 C C . ALA B 1 72 ? 5.156 13.336 -1.791 1 96.69 72 ALA B C 1
ATOM 2461 O O . ALA B 1 72 ? 5.191 14.227 -2.643 1 96.69 72 ALA B O 1
ATOM 2462 N N . SER B 1 73 ? 4.246 13.305 -0.826 1 97.62 73 SER B N 1
ATOM 2463 C CA . SER B 1 73 ? 3.258 14.367 -0.692 1 97.62 73 SER B CA 1
ATOM 2464 C C . SER B 1 73 ? 3.916 15.695 -0.337 1 97.62 73 SER B C 1
ATOM 2466 O O . SER B 1 73 ? 3.512 16.75 -0.836 1 97.62 73 SER B O 1
ATOM 2468 N N . GLY B 1 74 ? 4.898 15.633 0.583 1 97.44 74 GLY B N 1
ATOM 2469 C CA . GLY B 1 74 ? 5.672 16.828 0.871 1 97.44 74 GLY B CA 1
ATOM 2470 C C . GLY B 1 74 ? 6.293 17.453 -0.366 1 97.44 74 GLY B C 1
ATOM 2471 O O . GLY B 1 74 ? 6.227 18.672 -0.555 1 97.44 74 GLY B O 1
ATOM 2472 N N . ASN B 1 75 ? 6.875 16.625 -1.229 1 96.62 75 ASN B N 1
ATOM 2473 C CA . ASN B 1 75 ? 7.469 17.094 -2.475 1 96.62 75 ASN B CA 1
ATOM 2474 C C . ASN B 1 75 ? 6.426 17.75 -3.381 1 96.62 75 ASN B C 1
ATOM 2476 O O . ASN B 1 75 ? 6.707 18.75 -4.035 1 96.62 75 ASN B O 1
ATOM 2480 N N . THR B 1 76 ? 5.273 17.109 -3.393 1 96.69 76 THR B N 1
ATOM 2481 C CA . THR B 1 76 ? 4.176 17.672 -4.18 1 96.69 76 THR B CA 1
ATOM 2482 C C . THR B 1 76 ? 3.779 19.047 -3.658 1 96.69 76 THR B C 1
ATOM 2484 O O . THR B 1 76 ? 3.592 19.984 -4.438 1 96.69 76 THR B O 1
ATOM 2487 N N . ILE B 1 77 ? 3.641 19.219 -2.391 1 96.56 77 ILE B N 1
ATOM 2488 C CA . ILE B 1 77 ? 3.285 20.484 -1.754 1 96.56 77 ILE B CA 1
ATOM 2489 C C . ILE B 1 77 ? 4.363 21.516 -2.037 1 96.56 77 ILE B C 1
ATOM 2491 O O . ILE B 1 77 ? 4.055 22.672 -2.371 1 96.56 77 ILE B O 1
ATOM 2495 N N . LEU B 1 78 ? 5.621 21.062 -1.958 1 96.19 78 LEU B N 1
ATOM 2496 C CA . LEU B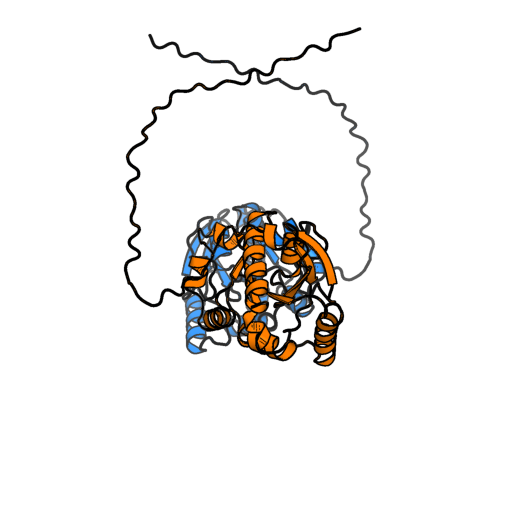 1 78 ? 6.762 21.953 -2.145 1 96.19 78 LEU B CA 1
ATOM 2497 C C . LEU B 1 78 ? 6.934 22.312 -3.617 1 96.19 78 LEU B C 1
ATOM 2499 O O . LEU B 1 78 ? 7.582 23.312 -3.943 1 96.19 78 LEU B O 1
ATOM 2503 N N . GLY B 1 79 ? 6.461 21.5 -4.492 1 94.12 79 GLY B N 1
ATOM 2504 C CA . GLY B 1 79 ? 6.648 21.688 -5.922 1 94.12 79 GLY B CA 1
ATOM 2505 C C . GLY B 1 79 ? 8.031 21.281 -6.398 1 94.12 79 GLY B C 1
ATOM 2506 O O . GLY B 1 79 ? 8.445 21.656 -7.496 1 94.12 79 GLY B O 1
ATOM 2507 N N . GLN B 1 80 ? 8.797 20.688 -5.539 1 93.81 80 GLN B N 1
ATOM 2508 C CA . GLN B 1 80 ? 10.156 20.234 -5.789 1 93.81 80 GLN B CA 1
ATOM 2509 C C . GLN B 1 80 ? 10.461 18.953 -5.004 1 93.81 80 GLN B C 1
ATOM 2511 O O . GLN B 1 80 ? 9.914 18.75 -3.916 1 93.81 80 GLN B O 1
ATOM 2516 N N . LYS B 1 81 ? 11.312 18.141 -5.602 1 94.12 81 LYS B N 1
ATOM 2517 C CA . LYS B 1 81 ? 11.711 16.906 -4.93 1 94.12 81 LYS B CA 1
ATOM 2518 C C . LYS B 1 81 ? 12.805 17.172 -3.898 1 94.12 81 LYS B C 1
ATOM 2520 O O . LYS B 1 81 ? 13.992 16.969 -4.176 1 94.12 81 LYS B O 1
ATOM 2525 N N . LEU B 1 82 ? 12.414 17.609 -2.703 1 97 82 LEU B N 1
ATOM 2526 C CA . LEU B 1 82 ? 13.375 17.984 -1.669 1 97 82 LEU B CA 1
ATOM 2527 C C . LEU B 1 82 ? 13.484 16.891 -0.604 1 97 82 LEU B C 1
ATOM 2529 O O . LEU B 1 82 ? 14.477 16.828 0.129 1 97 82 LEU B O 1
ATOM 2533 N N . PHE B 1 83 ? 12.484 16.078 -0.421 1 97.12 83 PHE B N 1
ATOM 2534 C CA . PHE B 1 83 ? 12.516 14.914 0.452 1 97.12 83 PHE B CA 1
ATOM 2535 C C . PHE B 1 83 ? 12.82 13.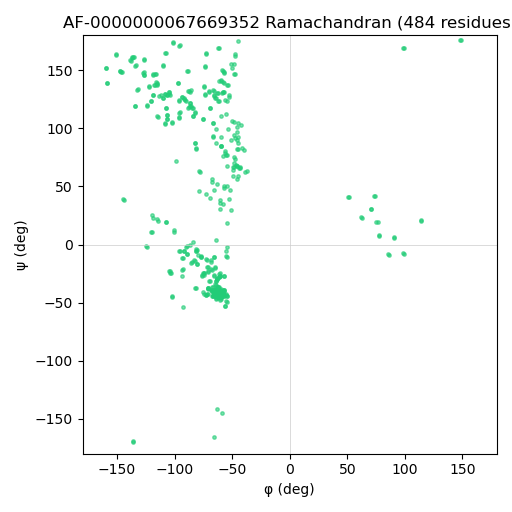648 -0.345 1 97.12 83 PHE B C 1
ATOM 2537 O O . PHE B 1 83 ? 12.305 13.469 -1.451 1 97.12 83 PHE B O 1
ATOM 2544 N N . ILE B 1 84 ? 13.625 12.781 0.179 1 96.19 84 ILE B N 1
ATOM 2545 C CA . ILE B 1 84 ? 13.891 11.5 -0.466 1 96.19 84 ILE B CA 1
ATOM 2546 C C . ILE B 1 84 ? 12.648 10.617 -0.397 1 96.19 84 ILE B C 1
ATOM 2548 O O . ILE B 1 84 ? 12.133 10.352 0.689 1 96.19 84 ILE B O 1
ATOM 2552 N N . SER B 1 85 ? 12.117 10.273 -1.493 1 95.31 85 SER B N 1
ATOM 2553 C CA . SER B 1 85 ? 10.969 9.391 -1.635 1 95.31 85 SER B CA 1
ATOM 2554 C C . SER B 1 85 ? 11.195 8.359 -2.734 1 95.31 85 SER B C 1
ATOM 2556 O O . SER B 1 85 ? 11.422 8.719 -3.893 1 95.31 85 SER B O 1
ATOM 2558 N N . ARG B 1 86 ? 11.164 7.16 -2.363 1 94.31 86 ARG B N 1
ATOM 2559 C CA . ARG B 1 86 ? 11.359 6.07 -3.314 1 94.31 86 ARG B CA 1
ATOM 2560 C C . ARG B 1 86 ? 10.797 4.762 -2.768 1 94.31 86 ARG B C 1
ATOM 2562 O O . ARG B 1 86 ? 10.742 4.562 -1.552 1 94.31 86 ARG B O 1
ATOM 2569 N N . PRO B 1 87 ? 10.367 3.852 -3.691 1 95.38 87 PRO B N 1
ATOM 2570 C CA . PRO B 1 87 ? 9.961 2.521 -3.229 1 95.38 87 PRO B CA 1
ATOM 2571 C C . PRO B 1 87 ? 11.078 1.799 -2.471 1 95.38 87 PRO B C 1
ATOM 2573 O O . PRO B 1 87 ? 12.234 1.833 -2.887 1 95.38 87 PRO B O 1
ATOM 2576 N N . SER B 1 88 ? 10.758 1.277 -1.343 1 95.62 88 SER B N 1
ATOM 2577 C CA . SER B 1 88 ? 11.688 0.542 -0.494 1 95.62 88 SER B CA 1
ATOM 2578 C C . SER B 1 88 ? 10.953 -0.383 0.467 1 95.62 88 SER B C 1
ATOM 2580 O O . SER B 1 88 ? 9.883 -0.033 0.977 1 95.62 88 SER B O 1
ATOM 2582 N N . SER B 1 89 ? 11.5 -1.557 0.625 1 95 89 SER B N 1
ATOM 2583 C CA . SER B 1 89 ? 10.922 -2.447 1.624 1 95 89 SER B CA 1
ATOM 2584 C C . SER B 1 89 ? 11.328 -2.037 3.035 1 95 89 SER B C 1
ATOM 2586 O O . SER B 1 89 ? 10.781 -2.543 4.016 1 95 89 SER B O 1
ATOM 2588 N N . LYS B 1 90 ? 12.281 -1.112 3.127 1 93.56 90 LYS B N 1
ATOM 2589 C CA . LYS B 1 90 ? 12.75 -0.549 4.387 1 93.56 90 LYS B CA 1
ATOM 2590 C C . LYS B 1 90 ? 12.32 0.905 4.539 1 93.56 90 LYS B C 1
ATOM 2592 O O . LYS B 1 90 ? 12.039 1.582 3.547 1 93.56 90 LYS B O 1
ATOM 2597 N N . PRO B 1 91 ? 12.219 1.318 5.805 1 91.69 91 PRO B N 1
ATOM 2598 C CA . PRO B 1 91 ? 11.953 2.75 5.973 1 91.69 91 PRO B CA 1
ATOM 2599 C C . PRO B 1 91 ? 13.023 3.623 5.309 1 91.69 91 PRO B C 1
ATOM 2601 O O . PRO B 1 91 ? 14.211 3.301 5.367 1 91.69 91 PRO B O 1
ATOM 2604 N N . VAL B 1 92 ? 12.602 4.676 4.688 1 93.56 92 VAL B N 1
ATOM 2605 C CA . VAL B 1 92 ? 13.516 5.559 3.971 1 93.56 92 VAL B CA 1
ATOM 2606 C C . VAL B 1 92 ? 13.789 6.809 4.805 1 93.56 92 VAL B C 1
ATOM 2608 O O . VAL B 1 92 ? 14.938 7.246 4.922 1 93.56 92 VAL B O 1
ATOM 2611 N N . THR B 1 93 ? 12.695 7.406 5.402 1 92.88 93 THR B N 1
ATOM 2612 C CA . THR B 1 93 ? 12.82 8.602 6.23 1 92.88 93 THR B CA 1
ATOM 2613 C C . THR B 1 93 ? 13.227 8.234 7.652 1 92.88 93 THR B C 1
ATOM 2615 O O . THR B 1 93 ? 12.453 7.625 8.391 1 92.88 93 THR B O 1
ATOM 2618 N N . LYS B 1 94 ? 14.391 8.609 8.047 1 90.12 94 LYS B N 1
ATOM 2619 C CA . LYS B 1 94 ? 14.938 8.18 9.328 1 90.12 94 LYS B CA 1
ATOM 2620 C C . LYS B 1 94 ? 14.867 9.305 10.359 1 90.12 94 LYS B C 1
ATOM 2622 O O . LYS B 1 94 ? 14.906 9.055 11.562 1 90.12 94 LYS B O 1
ATOM 2627 N N . LYS B 1 95 ? 14.805 10.516 9.867 1 89.69 95 LYS B N 1
ATOM 2628 C CA . LYS B 1 95 ? 14.711 11.68 10.75 1 89.69 95 LYS B CA 1
ATOM 2629 C C . LYS B 1 95 ? 13.719 12.703 10.211 1 89.69 95 LYS B C 1
ATOM 2631 O O . LYS B 1 95 ? 13.414 12.711 9.016 1 89.69 95 LYS B O 1
ATOM 2636 N N . CYS B 1 96 ? 13.266 13.516 11.133 1 90.19 96 CYS B N 1
ATOM 2637 C CA . CYS B 1 96 ? 12.414 14.617 10.719 1 90.19 96 CYS B CA 1
ATOM 2638 C C . CYS B 1 96 ? 13.188 15.617 9.867 1 90.19 96 CYS B C 1
ATOM 2640 O O . CYS B 1 96 ? 14.336 15.938 10.172 1 90.19 96 CYS B O 1
ATOM 2642 N N . GLN B 1 97 ? 12.617 16 8.773 1 92.44 97 GLN B N 1
ATOM 2643 C CA . GLN B 1 97 ? 13.203 17.016 7.902 1 92.44 97 GLN B CA 1
ATOM 2644 C C . GLN B 1 97 ? 12.211 18.141 7.613 1 92.44 97 GLN B C 1
ATOM 2646 O O . GLN B 1 97 ? 11.016 17.891 7.477 1 92.44 97 GLN B O 1
ATOM 2651 N N . MET B 1 98 ? 12.766 19.344 7.484 1 92.62 98 MET B N 1
ATOM 2652 C CA . MET B 1 98 ? 11.922 20.5 7.227 1 92.62 98 MET B CA 1
ATOM 2653 C C . MET B 1 98 ? 12.336 21.203 5.938 1 92.62 98 MET B C 1
ATOM 2655 O O . MET B 1 98 ? 13.531 21.328 5.652 1 92.62 98 MET B O 1
ATOM 2659 N N . LYS B 1 99 ? 11.367 21.547 5.195 1 95.62 99 LYS B N 1
ATOM 2660 C CA . LYS B 1 99 ? 11.539 22.406 4.027 1 95.62 99 LYS B CA 1
ATOM 2661 C C . LYS B 1 99 ? 10.477 23.484 3.984 1 95.62 99 LYS B C 1
ATOM 2663 O O . LYS B 1 99 ? 9.383 23.328 4.527 1 95.62 99 LYS B O 1
ATOM 2668 N N . GLU B 1 100 ? 10.805 24.594 3.344 1 94.62 100 GLU B N 1
ATOM 2669 C CA . GLU B 1 100 ? 9.891 25.734 3.352 1 94.62 100 GLU B CA 1
ATOM 2670 C C . GLU B 1 100 ? 9.438 26.094 1.938 1 94.62 100 GLU B C 1
ATOM 2672 O O . GLU B 1 100 ? 10.156 25.828 0.969 1 94.62 100 GLU B O 1
ATOM 2677 N N . THR B 1 101 ? 8.219 26.531 1.899 1 95.19 101 THR B N 1
ATOM 2678 C CA . THR B 1 101 ? 7.672 27.078 0.661 1 95.19 101 THR B CA 1
ATOM 2679 C C . THR B 1 101 ? 6.609 28.125 0.957 1 95.19 101 THR B C 1
ATOM 2681 O O . THR B 1 101 ? 6.266 28.359 2.117 1 95.19 101 THR B O 1
ATOM 2684 N N . GLU B 1 102 ? 6.305 28.906 -0.053 1 94.56 102 GLU B N 1
ATOM 2685 C CA . GLU B 1 102 ? 5.219 29.875 0.041 1 94.56 102 GLU B CA 1
ATOM 2686 C C . GLU B 1 102 ? 4.148 29.609 -1.014 1 94.56 102 GLU B C 1
ATOM 2688 O O . GLU B 1 102 ? 4.457 29.484 -2.199 1 94.56 102 GLU B O 1
ATOM 2693 N N . ILE B 1 103 ? 2.963 29.438 -0.506 1 92.25 103 ILE B N 1
ATOM 2694 C CA . ILE B 1 103 ? 1.837 29.203 -1.401 1 92.25 103 ILE B CA 1
ATOM 2695 C C . ILE B 1 103 ? 0.747 30.234 -1.146 1 92.25 103 ILE B C 1
ATOM 2697 O O . ILE B 1 103 ? 0.193 30.312 -0.048 1 92.25 103 ILE B O 1
ATOM 2701 N N . GLU B 1 104 ? 0.442 31.016 -2.18 1 85.44 104 GLU B N 1
ATOM 2702 C CA . GLU B 1 104 ? -0.602 32.031 -2.104 1 85.44 104 GLU B CA 1
ATOM 2703 C C . GLU B 1 104 ? -0.399 32.938 -0.893 1 85.44 104 GLU B C 1
ATOM 2705 O O . GLU B 1 104 ? -1.343 33.219 -0.147 1 85.44 104 GLU B O 1
ATOM 2710 N N . GLY B 1 105 ? 0.808 33.312 -0.603 1 88.75 105 GLY B N 1
ATOM 2711 C CA . GLY B 1 105 ? 1.144 34.25 0.441 1 88.75 105 GLY B CA 1
ATOM 2712 C C . GLY B 1 105 ? 1.292 33.625 1.81 1 88.75 105 GLY B C 1
ATOM 2713 O O . GLY B 1 105 ? 1.678 34.281 2.773 1 88.75 105 GLY B O 1
ATOM 2714 N N . VAL B 1 106 ? 0.943 32.375 1.911 1 91.81 106 VAL B N 1
ATOM 2715 C CA . VAL B 1 106 ? 1.095 31.656 3.172 1 91.81 106 VAL B CA 1
ATOM 2716 C C . VAL B 1 106 ? 2.455 30.969 3.211 1 91.81 106 VAL B C 1
ATOM 2718 O O . VAL B 1 106 ? 2.805 30.219 2.299 1 91.81 106 VAL B O 1
ATOM 2721 N N . HIS B 1 107 ? 3.238 31.25 4.289 1 93.25 107 HIS B N 1
ATOM 2722 C CA . HIS B 1 107 ? 4.531 30.609 4.473 1 93.25 107 HIS B CA 1
ATOM 2723 C C . HIS B 1 107 ? 4.375 29.25 5.16 1 93.25 107 HIS B C 1
ATOM 2725 O O . HIS B 1 107 ? 3.934 29.188 6.312 1 93.25 107 HIS B O 1
ATOM 2731 N N . LEU B 1 108 ? 4.773 28.219 4.445 1 94.56 108 LEU B N 1
ATOM 2732 C CA . LEU B 1 108 ? 4.605 26.875 4.961 1 94.56 108 LEU B CA 1
ATOM 2733 C C . LEU B 1 108 ? 5.953 26.25 5.312 1 94.56 108 LEU B C 1
ATOM 2735 O O . LEU B 1 108 ? 6.898 26.328 4.523 1 94.56 108 LEU B O 1
ATOM 2739 N N . THR B 1 109 ? 6.043 25.797 6.492 1 94.19 109 THR B N 1
ATOM 2740 C CA . THR B 1 109 ? 7.098 24.844 6.836 1 94.19 109 THR B CA 1
ATOM 2741 C C . THR B 1 109 ? 6.578 23.406 6.766 1 94.19 109 THR B C 1
ATOM 2743 O O . THR B 1 109 ? 5.77 23 7.598 1 94.19 109 THR B O 1
ATOM 2746 N N . VAL B 1 110 ? 7.027 22.672 5.77 1 95.5 110 VAL B N 1
ATOM 2747 C CA . VAL B 1 110 ? 6.617 21.281 5.578 1 95.5 110 VAL B CA 1
ATOM 2748 C C . VAL B 1 110 ? 7.574 20.344 6.316 1 95.5 110 VAL B C 1
ATOM 2750 O O . VAL B 1 110 ? 8.781 20.375 6.086 1 95.5 110 VAL B O 1
ATOM 2753 N N . ILE B 1 111 ? 7.012 19.562 7.172 1 94.81 111 ILE B N 1
ATOM 2754 C CA . ILE B 1 111 ? 7.84 18.703 8.016 1 94.81 111 ILE B CA 1
ATOM 2755 C C . ILE B 1 111 ? 7.574 17.25 7.68 1 94.81 111 ILE B C 1
ATOM 2757 O O . ILE B 1 111 ? 6.492 16.719 7.957 1 94.81 111 ILE B O 1
ATOM 2761 N N . ASP B 1 112 ? 8.531 16.625 7.098 1 95.94 112 ASP B N 1
ATOM 2762 C CA . ASP B 1 112 ? 8.5 15.195 6.816 1 95.94 112 ASP B CA 1
ATOM 2763 C C . ASP B 1 112 ? 9.008 14.391 8.016 1 95.94 112 ASP B C 1
ATOM 2765 O O . ASP B 1 112 ? 10.023 14.742 8.617 1 95.94 112 ASP B O 1
ATOM 2769 N N . THR B 1 113 ? 8.273 13.391 8.406 1 94.19 113 THR B N 1
ATOM 2770 C CA . THR B 1 113 ? 8.594 12.664 9.625 1 94.19 113 THR B CA 1
ATOM 2771 C C . THR B 1 113 ? 8.711 11.164 9.344 1 94.19 113 THR B C 1
ATOM 2773 O O . THR B 1 113 ? 8.062 10.648 8.438 1 94.19 113 THR B O 1
ATOM 2776 N N . PRO B 1 114 ? 9.586 10.477 10.102 1 93.94 114 PRO B N 1
ATOM 2777 C CA . PRO B 1 114 ? 9.5 9.016 10.078 1 93.94 114 PRO B CA 1
ATOM 2778 C C . PRO B 1 114 ? 8.156 8.5 10.594 1 93.94 114 PRO B C 1
ATOM 2780 O O . PRO B 1 114 ? 7.324 9.281 11.055 1 93.94 114 PRO B O 1
ATOM 2783 N N . ASP B 1 115 ? 7.922 7.195 10.383 1 93.44 115 ASP B N 1
ATOM 2784 C CA . ASP B 1 115 ? 6.73 6.551 10.93 1 93.44 115 ASP B CA 1
ATOM 2785 C C . ASP B 1 115 ? 6.777 6.504 12.453 1 93.44 115 ASP B C 1
ATOM 2787 O O . ASP B 1 115 ? 7.238 5.516 13.031 1 93.44 115 ASP B O 1
ATOM 2791 N N . ILE B 1 116 ? 6.215 7.469 13.133 1 89.81 116 ILE B N 1
ATOM 2792 C CA . ILE B 1 116 ? 6.258 7.551 14.594 1 89.81 116 ILE B CA 1
ATOM 2793 C C . ILE B 1 116 ? 5.18 6.648 15.188 1 89.81 116 ILE B C 1
ATOM 2795 O O . ILE B 1 116 ? 5.102 6.492 16.406 1 89.81 116 ILE B O 1
ATOM 2799 N N . PHE B 1 117 ? 4.371 6.027 14.336 1 88.19 117 PHE B N 1
ATOM 2800 C CA . PHE B 1 117 ? 3.301 5.152 14.805 1 88.19 117 PHE B CA 1
ATOM 2801 C C . PHE B 1 117 ? 3.756 3.697 14.805 1 88.19 117 PHE B C 1
ATOM 2803 O O . PHE B 1 117 ? 3.004 2.807 15.203 1 88.19 117 PHE B O 1
ATOM 2810 N N . ASP B 1 118 ? 4.934 3.529 14.297 1 87.25 118 ASP B N 1
ATOM 2811 C CA . ASP B 1 118 ? 5.488 2.182 14.273 1 87.25 118 ASP B CA 1
ATOM 2812 C C . ASP B 1 118 ? 5.648 1.629 15.688 1 87.25 118 ASP B C 1
ATOM 2814 O O . ASP B 1 118 ? 6.398 2.182 16.5 1 87.25 118 ASP B O 1
ATOM 2818 N N . ASP B 1 119 ? 5.059 0.497 15.961 1 84.06 119 ASP B N 1
ATOM 2819 C CA . ASP B 1 119 ? 5.109 -0.088 17.297 1 84.06 119 ASP B CA 1
ATOM 2820 C C . ASP B 1 119 ? 6.5 -0.629 17.609 1 84.06 119 ASP B C 1
ATOM 2822 O O . ASP B 1 119 ? 6.848 -0.835 18.766 1 84.06 119 ASP B O 1
ATOM 2826 N N . ASP B 1 120 ? 7.27 -0.849 16.562 1 82.94 120 ASP B N 1
ATOM 2827 C CA . ASP B 1 120 ? 8.609 -1.382 16.781 1 82.94 120 ASP B CA 1
ATOM 2828 C C . ASP B 1 120 ? 9.594 -0.267 17.125 1 82.94 120 ASP B C 1
ATOM 2830 O O . ASP B 1 120 ? 10.719 -0.536 17.562 1 82.94 120 ASP B O 1
ATOM 2834 N N . MET B 1 121 ? 9.156 0.959 16.891 1 85.81 121 MET B N 1
ATOM 2835 C CA . MET B 1 121 ? 10.016 2.078 17.266 1 85.81 121 MET B CA 1
ATOM 2836 C C . MET B 1 121 ? 10.109 2.217 18.781 1 85.81 121 MET B C 1
ATOM 2838 O O . MET B 1 121 ? 9.094 2.201 19.469 1 85.81 121 MET B O 1
ATOM 2842 N N . LYS B 1 122 ? 11.359 2.35 19.25 1 89.06 122 LYS B N 1
ATOM 2843 C CA . LYS B 1 122 ? 11.57 2.559 20.672 1 89.06 122 LYS B CA 1
ATOM 2844 C C . LYS B 1 122 ? 10.875 3.832 21.156 1 89.06 122 LYS B C 1
ATOM 2846 O O . LYS B 1 122 ? 10.906 4.855 20.469 1 89.06 122 LYS B O 1
ATOM 2851 N N . SER B 1 123 ? 10.312 3.748 22.328 1 90.44 123 SER B N 1
ATOM 2852 C CA . SER B 1 123 ? 9.57 4.875 22.891 1 90.44 123 SER B CA 1
ATOM 2853 C C . SER B 1 123 ? 10.445 6.117 22.984 1 90.44 123 SER B C 1
ATOM 2855 O O . SER B 1 123 ? 9.992 7.23 22.719 1 90.44 123 SER B O 1
ATOM 2857 N N . SER B 1 124 ? 11.68 5.949 23.359 1 91.88 124 SER B N 1
ATOM 2858 C CA . SER B 1 124 ? 12.594 7.074 23.516 1 91.88 124 SER B CA 1
ATOM 2859 C C . SER B 1 124 ? 12.836 7.777 22.188 1 91.88 124 SER B C 1
ATOM 2861 O O . SER B 1 124 ? 12.922 9.008 22.141 1 91.88 124 SER B O 1
ATOM 2863 N N . VAL B 1 125 ? 13 7.008 21.156 1 88.81 125 VAL B N 1
ATOM 2864 C CA . VAL B 1 125 ? 13.219 7.555 19.828 1 88.81 125 VAL B CA 1
ATOM 2865 C C . VAL B 1 125 ? 11.961 8.289 19.359 1 88.81 125 VAL B C 1
ATOM 2867 O O . VAL B 1 125 ? 12.047 9.391 18.812 1 88.81 125 VAL B O 1
ATOM 2870 N N . ARG B 1 126 ? 10.82 7.688 19.562 1 89.94 126 ARG B N 1
ATOM 2871 C CA . ARG B 1 126 ? 9.539 8.312 19.234 1 89.94 126 ARG B CA 1
ATOM 2872 C C . ARG B 1 126 ? 9.406 9.664 19.922 1 89.94 126 ARG B C 1
ATOM 2874 O O . ARG B 1 126 ? 9.047 10.656 19.281 1 89.94 126 ARG B O 1
ATOM 2881 N N . GLU B 1 127 ? 9.688 9.641 21.188 1 90.38 127 GLU B N 1
ATOM 2882 C CA . GLU B 1 127 ? 9.586 10.867 21.984 1 90.38 127 GLU B CA 1
ATOM 2883 C C . GLU B 1 127 ? 10.523 11.945 21.438 1 90.38 127 GLU B C 1
ATOM 2885 O O . GLU B 1 127 ? 10.18 13.125 21.422 1 90.38 127 GLU B O 1
ATOM 2890 N N . LYS B 1 128 ? 11.656 11.516 21.062 1 88.38 128 LYS B N 1
ATOM 2891 C CA . LYS B 1 128 ? 12.617 12.453 20.5 1 88.38 128 LYS B CA 1
ATOM 2892 C C . LYS B 1 128 ? 12.078 13.086 19.219 1 88.38 128 LYS B C 1
ATOM 2894 O O . LYS B 1 128 ? 12.211 14.289 19 1 88.38 128 LYS B O 1
ATOM 2899 N N . HIS B 1 129 ? 11.508 12.273 18.406 1 85.5 129 HIS B N 1
ATOM 2900 C CA . HIS B 1 129 ? 10.922 12.789 17.172 1 85.5 129 HIS B CA 1
ATOM 2901 C C . HIS B 1 129 ? 9.789 13.773 17.469 1 85.5 129 HIS B C 1
ATOM 2903 O O . HIS B 1 129 ? 9.727 14.852 16.875 1 85.5 129 HIS B O 1
ATOM 2909 N N . VAL B 1 130 ? 8.93 13.422 18.391 1 86.12 130 VAL B N 1
ATOM 2910 C CA . VAL B 1 130 ? 7.789 14.25 18.781 1 86.12 130 VAL B CA 1
ATOM 2911 C C . VAL B 1 130 ? 8.281 15.57 19.359 1 86.12 130 VAL B C 1
ATOM 2913 O O . VAL B 1 130 ? 7.793 16.641 19 1 86.12 130 VAL B O 1
ATOM 2916 N N . LYS B 1 131 ? 9.273 15.5 20.188 1 85.31 131 LYS B N 1
ATOM 2917 C CA . LYS B 1 131 ? 9.844 16.688 20.812 1 85.31 131 LYS B CA 1
ATOM 2918 C C . LYS B 1 131 ? 10.492 17.609 19.781 1 85.31 131 LYS B C 1
ATOM 2920 O O . LYS B 1 131 ? 10.344 18.828 19.844 1 85.31 131 LYS B O 1
ATOM 2925 N N . ARG B 1 132 ? 11.148 17.047 18.922 1 82.56 132 ARG B N 1
ATOM 2926 C CA . ARG B 1 132 ? 11.789 17.828 17.859 1 82.56 132 ARG B CA 1
ATOM 2927 C C . ARG B 1 132 ? 10.766 18.594 17.047 1 82.56 132 ARG B C 1
ATOM 2929 O O . ARG B 1 132 ? 10.961 19.781 16.75 1 82.56 132 ARG B O 1
ATOM 2936 N N . CYS B 1 133 ? 9.68 17.953 16.734 1 78.62 133 CYS B N 1
ATOM 2937 C CA . CYS B 1 133 ? 8.617 18.609 15.984 1 78.62 133 CYS B CA 1
ATOM 2938 C C . CYS B 1 133 ? 8.031 19.766 16.781 1 78.62 133 CYS B C 1
ATOM 2940 O O . CYS B 1 133 ? 7.816 20.844 16.234 1 78.62 133 CYS B O 1
ATOM 2942 N N . LYS B 1 134 ? 7.906 19.609 18.016 1 77.94 134 LYS B N 1
ATOM 2943 C CA . LYS B 1 134 ? 7.277 20.625 18.875 1 77.94 134 LYS B CA 1
ATOM 2944 C C . LYS B 1 134 ? 8.203 21.812 19.078 1 77.94 134 LYS B C 1
ATOM 2946 O O . LYS B 1 134 ? 7.754 22.969 19.094 1 77.94 134 LYS B O 1
ATOM 2951 N N . GLN B 1 135 ? 9.43 21.578 19.297 1 76.56 135 GLN B N 1
ATOM 2952 C CA . GLN B 1 135 ? 10.391 22.625 19.672 1 76.56 135 GLN B CA 1
ATOM 2953 C C . GLN B 1 135 ? 10.711 23.516 18.469 1 76.56 135 GLN B C 1
ATOM 2955 O O . GLN B 1 135 ? 10.805 24.734 18.609 1 76.56 135 GLN B O 1
ATOM 2960 N N . LEU B 1 136 ? 10.898 22.922 17.422 1 63.44 136 LEU B N 1
ATOM 2961 C CA . LEU B 1 136 ? 11.406 23.656 16.266 1 63.44 136 LEU B CA 1
ATOM 2962 C C . LEU B 1 136 ? 10.367 24.641 15.75 1 63.44 136 LEU B C 1
ATOM 2964 O O . LEU B 1 136 ? 10.711 25.656 15.133 1 63.44 136 LEU B O 1
ATOM 2968 N N . TYR B 1 137 ? 9.109 24.406 16.297 1 63.44 137 TYR B N 1
ATOM 2969 C CA . TYR B 1 137 ? 8.195 25.234 15.531 1 63.44 137 TYR B CA 1
ATOM 2970 C C . TYR B 1 137 ? 7.074 25.781 16.406 1 63.44 137 TYR B C 1
ATOM 2972 O O . TYR B 1 137 ? 5.922 25.875 15.977 1 63.44 137 TYR B O 1
ATOM 2980 N N . GLU B 1 138 ? 7.516 26.125 17.578 1 66.88 138 GLU B N 1
ATOM 2981 C CA . GLU B 1 138 ? 6.559 26.484 18.609 1 66.88 138 GLU B CA 1
ATOM 2982 C C . GLU B 1 138 ? 5.852 27.797 18.297 1 66.88 138 GLU B C 1
ATOM 2984 O O . GLU B 1 138 ? 4.699 28 18.688 1 66.88 138 GLU B O 1
ATOM 2989 N N . SER B 1 139 ? 6.375 28.594 17.5 1 72.25 139 SER B N 1
ATOM 2990 C CA . SER B 1 139 ? 5.785 29.906 17.312 1 72.25 139 SER B CA 1
ATOM 2991 C C . SER B 1 139 ? 4.777 29.906 16.156 1 72.25 139 SER B C 1
ATOM 2993 O O . SER B 1 139 ? 4.078 30.891 15.938 1 72.25 139 SER B O 1
ATOM 2995 N N . ARG B 1 140 ? 4.652 28.938 15.484 1 79.12 140 ARG B N 1
ATOM 2996 C CA . ARG B 1 140 ? 3.748 28.828 14.344 1 79.12 140 ARG B CA 1
ATOM 2997 C C . ARG B 1 140 ? 2.668 27.781 14.602 1 79.12 140 ARG B C 1
ATOM 2999 O O . ARG B 1 140 ? 2.91 26.781 15.289 1 79.12 140 ARG B O 1
ATOM 3006 N N . PRO B 1 141 ? 1.463 28.141 14.172 1 86.31 141 PRO B N 1
ATOM 3007 C CA . PRO B 1 141 ? 0.43 27.109 14.281 1 86.31 141 PRO B CA 1
ATOM 3008 C C . PRO B 1 141 ? 0.798 25.828 13.539 1 86.31 141 PRO B C 1
ATOM 3010 O O . PRO B 1 141 ? 1.506 25.875 12.531 1 86.31 141 PRO B O 1
ATOM 3013 N N . PHE B 1 142 ? 0.294 24.75 14.141 1 90 142 PHE B N 1
ATOM 3014 C CA . PHE B 1 142 ? 0.508 23.453 13.523 1 90 142 PHE B CA 1
ATOM 3015 C C . PHE B 1 142 ? -0.764 22.953 12.852 1 90 142 PHE B C 1
ATOM 3017 O O . PHE B 1 142 ? -1.861 23.109 13.391 1 90 142 PHE B O 1
ATOM 3024 N N . VAL B 1 143 ? -0.559 22.562 11.688 1 94.81 143 VAL B N 1
ATOM 3025 C CA . VAL B 1 143 ? -1.558 21.719 11.023 1 94.81 143 VAL B CA 1
ATOM 3026 C C . VAL B 1 143 ? -0.998 20.312 10.812 1 94.81 143 VAL B C 1
ATOM 3028 O O . VAL B 1 143 ? 0.113 20.156 10.297 1 94.81 143 VAL B O 1
ATOM 3031 N N . PHE B 1 144 ? -1.799 19.344 11.258 1 95.88 144 PHE B N 1
ATOM 3032 C CA . PHE B 1 144 ? -1.38 17.953 11.133 1 95.88 144 PHE B CA 1
ATOM 3033 C C . PHE B 1 144 ? -1.981 17.312 9.883 1 95.88 144 PHE B C 1
ATOM 3035 O O . PHE B 1 144 ? -3.197 17.344 9.688 1 95.88 144 PHE B O 1
ATOM 3042 N N . VAL B 1 145 ? -1.072 16.797 9.07 1 97.94 145 VAL B N 1
ATOM 3043 C CA . VAL B 1 145 ? -1.527 16.094 7.875 1 97.94 145 VAL B CA 1
ATOM 3044 C C . VAL B 1 145 ? -1.285 14.594 8.039 1 97.94 145 VAL B C 1
ATOM 3046 O O . VAL B 1 145 ? -0.142 14.133 7.984 1 97.94 145 VAL B O 1
ATOM 3049 N N . LEU B 1 146 ? -2.359 13.898 8.305 1 98 146 LEU B N 1
ATOM 3050 C CA . LEU B 1 146 ? -2.283 12.445 8.391 1 98 146 LEU B CA 1
ATOM 3051 C C . LEU B 1 146 ? -2.379 11.805 7.012 1 98 146 LEU B C 1
ATOM 3053 O O . LEU B 1 146 ? -3.445 11.82 6.391 1 98 146 LEU B O 1
ATOM 3057 N N . VAL B 1 147 ? -1.279 11.234 6.559 1 98.12 147 VAL B N 1
ATOM 3058 C CA . VAL B 1 147 ? -1.178 10.711 5.203 1 98.12 147 VAL B CA 1
ATOM 3059 C C . VAL B 1 147 ? -1.526 9.227 5.199 1 98.12 147 VAL B C 1
ATOM 3061 O O . VAL B 1 147 ? -0.956 8.445 5.965 1 98.12 147 VAL B O 1
ATOM 3064 N N . MET B 1 148 ? -2.502 8.82 4.312 1 96.69 148 MET B N 1
ATOM 3065 C CA . MET B 1 148 ? -2.953 7.441 4.129 1 96.69 148 MET B CA 1
ATOM 3066 C C . MET B 1 148 ? -3.119 7.117 2.65 1 96.69 148 MET B C 1
ATOM 3068 O O . MET B 1 148 ? -3.229 8.023 1.819 1 96.69 148 MET B O 1
ATOM 3072 N N . HIS B 1 149 ? -3.143 5.824 2.318 1 94.19 149 HIS B N 1
ATOM 3073 C CA . HIS B 1 149 ? -3.438 5.379 0.96 1 94.19 149 HIS B CA 1
ATOM 3074 C C . HIS B 1 149 ? -4.934 5.168 0.762 1 94.19 149 HIS B C 1
ATOM 3076 O O . HIS B 1 149 ? -5.652 4.844 1.713 1 94.19 149 HIS B O 1
ATOM 3082 N N . VAL B 1 150 ? -5.297 5.41 -0.496 1 94.69 150 VAL B N 1
ATOM 3083 C CA . VAL B 1 150 ? -6.629 4.934 -0.856 1 94.69 150 VAL B CA 1
ATOM 3084 C C . VAL B 1 150 ? -6.586 3.426 -1.105 1 94.69 150 VAL B C 1
ATOM 3086 O O . VAL B 1 150 ? -6.754 2.975 -2.24 1 94.69 150 VAL B O 1
ATOM 3089 N N . SER B 1 151 ? -6.281 2.662 -0.191 1 91.38 151 SER B N 1
ATOM 3090 C CA . SER B 1 151 ? -6.145 1.209 -0.231 1 91.38 151 SER B CA 1
ATOM 3091 C C . SER B 1 151 ? -6.797 0.56 0.985 1 91.38 151 SER B C 1
ATOM 3093 O O . SER B 1 151 ? -7.535 1.213 1.725 1 91.38 151 SER B O 1
ATOM 3095 N N . ARG B 1 152 ? -6.516 -0.676 1.09 1 87.88 152 ARG B N 1
ATOM 3096 C CA . ARG B 1 152 ? -7.066 -1.447 2.201 1 87.88 152 ARG B CA 1
ATOM 3097 C C . ARG B 1 152 ? -6.648 -0.851 3.541 1 87.88 152 ARG B C 1
ATOM 3099 O O . ARG B 1 152 ? -5.488 -0.481 3.727 1 87.88 152 ARG B O 1
ATOM 3106 N N . PHE B 1 153 ? -7.688 -0.677 4.398 1 89.44 153 PHE B N 1
ATOM 3107 C CA . PHE B 1 153 ? -7.449 -0.227 5.766 1 89.44 153 PHE B CA 1
ATOM 3108 C C . PHE B 1 153 ? -6.844 -1.345 6.605 1 89.44 153 PHE B C 1
ATOM 3110 O O . PHE B 1 153 ? -7.293 -2.49 6.539 1 89.44 153 PHE B O 1
ATOM 3117 N N . THR B 1 154 ? -5.789 -1.084 7.273 1 83.19 154 THR B N 1
ATOM 3118 C CA . THR B 1 154 ? -5.074 -2.111 8.023 1 83.19 154 THR B CA 1
ATOM 3119 C C . THR B 1 154 ? -5.27 -1.919 9.523 1 83.19 154 THR B C 1
ATOM 3121 O O . THR B 1 154 ? -5.656 -0.837 9.969 1 83.19 154 THR B O 1
ATOM 3124 N N . ASP B 1 155 ? -4.945 -2.918 10.289 1 80.75 155 ASP B N 1
ATOM 3125 C CA . ASP B 1 155 ? -5.043 -2.867 11.742 1 80.75 155 ASP B CA 1
ATOM 3126 C C . ASP B 1 155 ? -4.094 -1.82 12.32 1 80.75 155 ASP B C 1
ATOM 3128 O O . ASP B 1 155 ? -4.395 -1.191 13.336 1 80.75 155 ASP B O 1
ATOM 3132 N N . GLY B 1 156 ? -3.049 -1.636 11.68 1 81.88 156 GLY B N 1
ATOM 3133 C CA . GLY B 1 156 ? -2.08 -0.655 12.141 1 81.88 156 GLY B CA 1
ATOM 3134 C C . GLY B 1 156 ? -2.607 0.768 12.102 1 81.88 156 GLY B C 1
ATOM 3135 O O . GLY B 1 156 ? -2.113 1.637 12.828 1 81.88 156 GLY B O 1
ATOM 3136 N N . GLU B 1 157 ? -3.621 0.946 11.328 1 89 157 GLU B N 1
ATOM 3137 C CA . GLU B 1 157 ? -4.18 2.287 11.172 1 89 157 GLU B CA 1
ATOM 3138 C C . GLU B 1 157 ? -5.324 2.523 12.156 1 89 157 GLU B C 1
ATOM 3140 O O . GLU B 1 157 ? -5.73 3.666 12.375 1 89 157 GLU B O 1
ATOM 3145 N N . ARG B 1 158 ? -5.754 1.534 12.766 1 88.94 158 ARG B N 1
ATOM 3146 C CA . ARG B 1 158 ? -6.949 1.604 13.602 1 88.94 158 ARG B CA 1
ATOM 3147 C C . ARG B 1 158 ? -6.754 2.574 14.758 1 88.94 158 ARG B C 1
ATOM 3149 O O . ARG B 1 158 ? -7.652 3.357 15.078 1 88.94 158 ARG B O 1
ATOM 3156 N N . ASP B 1 159 ? -5.602 2.592 15.32 1 91.56 159 ASP B N 1
ATOM 3157 C CA . ASP B 1 159 ? -5.379 3.395 16.516 1 91.56 159 ASP B CA 1
ATOM 3158 C C . ASP B 1 159 ? -4.523 4.621 16.203 1 91.56 159 ASP B C 1
ATOM 3160 O O . ASP B 1 159 ? -3.926 5.215 17.109 1 91.56 159 ASP B O 1
ATOM 3164 N N . ILE B 1 160 ? -4.48 4.957 14.984 1 93.94 160 ILE B N 1
ATOM 3165 C CA . ILE B 1 160 ? -3.551 6.004 14.562 1 93.94 160 ILE B CA 1
ATOM 3166 C C . ILE B 1 160 ? -3.941 7.332 15.211 1 93.94 160 ILE B C 1
ATOM 3168 O O . ILE B 1 160 ? -3.076 8.109 15.625 1 93.94 160 ILE B O 1
ATOM 3172 N N . MET B 1 161 ? -5.219 7.633 15.328 1 93.94 161 MET B N 1
ATOM 3173 C CA . MET B 1 161 ? -5.668 8.883 15.93 1 93.94 161 MET B CA 1
ATOM 3174 C C . MET B 1 161 ? -5.352 8.922 17.422 1 93.94 161 MET B C 1
ATOM 3176 O O . MET B 1 161 ? -4.957 9.961 17.953 1 93.94 161 MET B O 1
ATOM 3180 N N . GLU B 1 162 ? -5.531 7.805 18.016 1 94.12 162 GLU B N 1
ATOM 3181 C CA . GLU B 1 162 ? -5.184 7.719 19.438 1 94.12 162 GLU B CA 1
ATOM 3182 C C . GLU B 1 162 ? -3.691 7.957 19.641 1 94.12 162 GLU B C 1
ATOM 3184 O O . GLU B 1 162 ? -3.299 8.68 20.562 1 94.12 162 GLU B O 1
ATOM 3189 N N . LYS B 1 163 ? -2.9 7.359 18.828 1 92.94 163 LYS B N 1
ATOM 3190 C CA . LYS B 1 163 ? -1.456 7.555 18.891 1 92.94 163 LYS B CA 1
ATOM 3191 C C . LYS B 1 163 ? -1.087 9.016 18.641 1 92.94 163 LYS B C 1
ATOM 3193 O O . LYS B 1 163 ? -0.208 9.562 19.312 1 92.94 163 LYS B O 1
ATOM 3198 N N . LEU B 1 164 ? -1.761 9.633 17.75 1 93.5 164 LEU B N 1
ATOM 3199 C CA . LEU B 1 164 ? -1.538 11.047 17.438 1 93.5 164 LEU B CA 1
ATOM 3200 C C . LEU B 1 164 ? -1.901 11.93 18.625 1 93.5 164 LEU B C 1
ATOM 3202 O O . LEU B 1 164 ? -1.141 12.828 18.984 1 93.5 164 LEU B O 1
ATOM 3206 N N . GLU B 1 165 ? -2.992 11.648 19.234 1 93.94 165 GLU B N 1
ATOM 3207 C CA . GLU B 1 165 ? -3.451 12.398 20.406 1 93.94 165 GLU B CA 1
ATOM 3208 C C . GLU B 1 165 ? -2.494 12.234 21.578 1 93.94 165 GLU B C 1
ATOM 3210 O O . GLU B 1 165 ? -2.223 13.195 22.297 1 93.94 165 GLU B O 1
ATOM 3215 N N . ASN B 1 166 ? -2.027 11.016 21.719 1 91.19 166 ASN B N 1
ATOM 3216 C CA . ASN B 1 166 ? -1.075 10.75 22.781 1 91.19 166 ASN B CA 1
ATOM 3217 C C . ASN B 1 166 ? 0.228 11.516 22.578 1 91.19 166 ASN B C 1
ATOM 3219 O O . ASN B 1 166 ? 0.844 11.977 23.547 1 91.19 166 ASN B O 1
ATOM 3223 N N . ALA B 1 167 ? 0.596 11.664 21.391 1 89.06 167 ALA B N 1
ATOM 3224 C CA . ALA B 1 167 ? 1.871 12.297 21.062 1 89.06 167 ALA B CA 1
ATOM 3225 C C . ALA B 1 167 ? 1.753 13.82 21.094 1 89.06 167 ALA B C 1
ATOM 3227 O O . ALA B 1 167 ? 2.68 14.508 21.531 1 89.06 167 ALA B O 1
ATOM 3228 N N . PHE B 1 168 ? 0.624 14.359 20.641 1 89.5 168 PHE B N 1
ATOM 3229 C CA . PHE B 1 168 ? 0.577 15.797 20.406 1 89.5 168 PHE B CA 1
ATOM 3230 C C . PHE B 1 168 ? -0.575 16.438 21.188 1 89.5 168 PHE B C 1
ATOM 3232 O O . PHE B 1 168 ? -0.776 17.656 21.109 1 89.5 168 PHE B O 1
ATOM 3239 N N . GLY B 1 169 ? -1.376 15.656 21.906 1 89.06 169 GLY B N 1
ATOM 3240 C CA . GLY B 1 169 ? -2.496 16.172 22.672 1 89.06 169 GLY B CA 1
ATOM 3241 C C . GLY B 1 169 ? -3.828 16.031 21.969 1 89.06 169 GLY B C 1
ATOM 3242 O O . GLY B 1 169 ? -3.869 15.812 20.75 1 89.06 169 GLY B O 1
ATOM 3243 N N . ARG B 1 170 ? -4.914 16.25 22.594 1 89.75 170 ARG B N 1
ATOM 3244 C CA . ARG B 1 170 ? -6.258 16 22.094 1 89.75 170 ARG B CA 1
ATOM 3245 C C . ARG B 1 170 ? -6.66 17.047 21.062 1 89.75 170 ARG B C 1
ATOM 3247 O O . ARG B 1 170 ? -7.512 16.812 20.203 1 89.75 170 ARG B O 1
ATOM 3254 N N . GLU B 1 171 ? -6.086 18.172 21.156 1 89 171 GLU B N 1
ATOM 3255 C CA . GLU B 1 171 ? -6.441 19.281 20.281 1 89 171 GLU B CA 1
ATOM 3256 C C . GLU B 1 171 ? -6.078 18.969 18.828 1 89 171 GLU B C 1
ATOM 3258 O O . GLU B 1 171 ? -6.527 19.656 17.906 1 89 171 GLU B O 1
ATOM 3263 N N . VAL B 1 172 ? -5.316 17.891 18.609 1 92.5 172 VAL B N 1
ATOM 3264 C CA . VAL B 1 172 ? -4.863 17.578 17.266 1 92.5 172 VAL B CA 1
ATOM 3265 C C . VAL B 1 172 ? -6.059 17.219 16.391 1 92.5 172 VAL B C 1
ATOM 3267 O O . VAL B 1 172 ? -6.012 17.375 15.164 1 92.5 172 VAL B O 1
ATOM 3270 N N . ARG B 1 173 ? -7.066 16.75 16.953 1 92.94 173 ARG B N 1
ATOM 3271 C CA . ARG B 1 173 ? -8.25 16.344 16.203 1 92.94 173 ARG B CA 1
ATOM 3272 C C . ARG B 1 173 ? -8.766 17.484 15.344 1 92.94 173 ARG B C 1
ATOM 3274 O O . ARG B 1 173 ? -9.086 17.297 14.172 1 92.94 173 ARG B O 1
ATOM 3281 N N . GLU B 1 174 ? -8.781 18.641 15.914 1 94.06 174 GLU B N 1
ATOM 3282 C CA . GLU B 1 174 ? -9.344 19.812 15.234 1 94.06 174 GLU B CA 1
ATOM 3283 C C . GLU B 1 174 ? -8.344 20.422 14.258 1 94.06 174 GLU B C 1
ATOM 3285 O O . GLU B 1 174 ? -8.703 21.25 13.43 1 94.06 174 GLU B O 1
ATOM 3290 N N . LYS B 1 175 ? -7.168 19.906 14.258 1 95.19 175 LYS B N 1
ATOM 3291 C CA . LYS B 1 175 ? -6.109 20.484 13.43 1 95.19 175 LYS B CA 1
ATOM 3292 C C . LYS B 1 175 ? -5.578 19.469 12.422 1 95.19 175 LYS B C 1
ATOM 3294 O O . LYS B 1 175 ? -4.539 19.688 11.805 1 95.19 175 LYS B O 1
ATOM 3299 N N . THR B 1 176 ? -6.277 18.359 12.312 1 97 176 THR B N 1
ATOM 3300 C CA . THR B 1 176 ? -5.785 17.281 11.461 1 97 176 THR B CA 1
ATOM 3301 C C . THR B 1 176 ? -6.562 17.234 10.148 1 97 176 THR B C 1
ATOM 3303 O O . THR B 1 176 ? -7.793 17.312 10.148 1 97 176 THR B O 1
ATOM 3306 N N . ILE B 1 177 ? -5.84 17.219 9.07 1 98.06 177 ILE B N 1
ATOM 3307 C CA . ILE B 1 177 ? -6.352 16.938 7.73 1 98.06 177 ILE B CA 1
ATOM 3308 C C . ILE B 1 177 ? -5.879 15.562 7.266 1 98.06 177 ILE B C 1
ATOM 3310 O O . ILE B 1 177 ? -4.691 15.242 7.367 1 98.06 177 ILE B O 1
ATOM 3314 N N . ILE B 1 178 ? -6.805 14.75 6.801 1 98.38 178 ILE B N 1
ATOM 3315 C CA . ILE B 1 178 ? -6.414 13.461 6.238 1 98.38 178 ILE B CA 1
ATOM 3316 C C . ILE B 1 178 ? -6.07 13.633 4.762 1 98.38 178 ILE B C 1
ATOM 3318 O O . ILE B 1 178 ? -6.871 14.164 3.988 1 98.38 178 ILE B O 1
ATOM 3322 N N . LEU B 1 179 ? -4.914 13.297 4.41 1 98.62 179 LEU B N 1
ATOM 3323 C CA . LEU B 1 179 ? -4.465 13.32 3.021 1 98.62 179 LEU B CA 1
ATOM 3324 C C . LEU B 1 179 ? -4.352 11.906 2.457 1 98.62 179 LEU B C 1
ATOM 3326 O O . LEU B 1 179 ? -3.49 11.133 2.877 1 98.62 179 LEU B O 1
ATOM 3330 N N . PHE B 1 180 ? -5.219 11.578 1.525 1 98.25 180 PHE B N 1
ATOM 3331 C CA . PHE B 1 180 ? -5.148 10.289 0.841 1 98.25 180 PHE B CA 1
ATOM 3332 C C . PHE B 1 180 ? -4.238 10.375 -0.378 1 98.25 180 PHE B C 1
ATOM 3334 O O . PHE B 1 180 ? -4.336 11.312 -1.168 1 98.25 180 PHE B O 1
ATOM 3341 N N . THR B 1 181 ? -3.34 9.406 -0.487 1 96.94 181 THR B N 1
ATOM 3342 C CA . THR B 1 181 ? -2.484 9.336 -1.666 1 96.94 181 THR B CA 1
ATOM 3343 C C . THR B 1 181 ? -2.99 8.281 -2.643 1 96.94 181 THR B C 1
ATOM 3345 O O . THR B 1 181 ? -3.99 7.613 -2.379 1 96.94 181 THR B O 1
ATOM 3348 N N . ARG B 1 182 ? -2.355 8.234 -3.764 1 95.81 182 ARG B N 1
ATOM 3349 C CA . ARG B 1 182 ? -2.646 7.293 -4.84 1 95.81 182 ARG B CA 1
ATOM 3350 C C . ARG B 1 182 ? -3.945 7.66 -5.551 1 95.81 182 ARG B C 1
ATOM 3352 O O . ARG B 1 182 ? -4.742 6.781 -5.891 1 95.81 182 ARG B O 1
ATOM 3359 N N . GLY B 1 183 ? -4.125 8.891 -5.773 1 95.38 183 GLY B N 1
ATOM 3360 C CA . GLY B 1 183 ? -5.262 9.344 -6.562 1 95.38 183 GLY B CA 1
ATOM 3361 C C . GLY B 1 183 ? -5.309 8.734 -7.949 1 95.38 183 GLY B C 1
ATOM 3362 O O . GLY B 1 183 ? -6.387 8.609 -8.539 1 95.38 183 GLY B O 1
ATOM 3363 N N . ASP B 1 184 ? -4.172 8.383 -8.438 1 93.12 184 ASP B N 1
ATOM 3364 C CA . ASP B 1 184 ? -4.102 7.734 -9.742 1 93.12 184 ASP B CA 1
ATOM 3365 C C . ASP B 1 184 ? -4.852 6.402 -9.742 1 93.12 184 ASP B C 1
ATOM 3367 O O . ASP B 1 184 ? -5.449 6.016 -10.75 1 93.12 184 ASP B O 1
ATOM 3371 N N . ASP B 1 185 ? -4.789 5.691 -8.656 1 94.44 185 ASP B N 1
ATOM 3372 C CA . ASP B 1 185 ? -5.531 4.441 -8.539 1 94.44 185 ASP B CA 1
ATOM 3373 C C . ASP B 1 185 ? -7.035 4.684 -8.656 1 94.44 185 ASP B C 1
ATOM 3375 O O . ASP B 1 185 ? -7.742 3.922 -9.32 1 94.44 185 ASP B O 1
ATOM 3379 N N . LEU B 1 186 ? -7.512 5.703 -8 1 95.44 186 LEU B N 1
ATOM 3380 C CA . LEU B 1 186 ? -8.93 6.039 -8.07 1 95.44 186 LEU B CA 1
ATOM 3381 C C . LEU B 1 186 ? -9.328 6.43 -9.492 1 95.44 186 LEU B C 1
ATOM 3383 O O . LEU B 1 186 ? -10.352 5.973 -10 1 95.44 186 LEU B O 1
ATOM 3387 N N . GLN B 1 187 ? -8.508 7.258 -10.039 1 92.5 187 GLN B N 1
ATOM 3388 C CA . GLN B 1 187 ? -8.773 7.707 -11.398 1 92.5 187 GLN B CA 1
ATOM 3389 C C . GLN B 1 187 ? -8.875 6.527 -12.359 1 92.5 187 GLN B C 1
ATOM 3391 O O . GLN B 1 187 ? -9.781 6.48 -13.195 1 92.5 187 GLN B O 1
ATOM 3396 N N . GLN B 1 188 ? -7.973 5.625 -12.219 1 89.38 188 GLN B N 1
ATOM 3397 C CA . GLN B 1 188 ? -7.965 4.449 -13.086 1 89.38 188 GLN B CA 1
ATOM 3398 C C . GLN B 1 188 ? -9.227 3.615 -12.898 1 89.38 188 GLN B C 1
ATOM 3400 O O . GLN B 1 188 ? -9.703 2.979 -13.836 1 89.38 188 GLN B O 1
ATOM 3405 N N . ALA B 1 189 ? -9.781 3.648 -11.75 1 92.69 189 ALA B N 1
ATOM 3406 C CA . ALA B 1 189 ? -10.977 2.881 -11.445 1 92.69 189 ALA B CA 1
ATOM 3407 C C . ALA B 1 189 ? -12.242 3.684 -11.758 1 92.69 189 ALA B C 1
ATOM 3409 O O . ALA B 1 189 ? -13.359 3.213 -11.523 1 92.69 189 ALA B O 1
ATOM 3410 N N . GLY B 1 190 ? -12.086 4.871 -12.188 1 92.94 190 GLY B N 1
ATOM 3411 C CA . GLY B 1 190 ? -13.234 5.723 -12.461 1 92.94 190 GLY B CA 1
ATOM 3412 C C . GLY B 1 190 ? -13.953 6.18 -11.203 1 92.94 190 GLY B C 1
ATOM 3413 O O . GLY B 1 190 ? -15.172 6.367 -11.211 1 92.94 190 GLY B O 1
ATOM 3414 N N . MET B 1 191 ? -13.195 6.305 -10.211 1 94.62 191 MET B N 1
ATOM 3415 C CA . MET B 1 191 ? -13.758 6.672 -8.914 1 94.62 191 MET B CA 1
ATOM 3416 C C . MET B 1 191 ? -13.211 8.016 -8.445 1 94.62 191 MET B C 1
ATOM 3418 O O . MET B 1 191 ? -12.07 8.367 -8.758 1 94.62 191 MET B O 1
ATOM 3422 N N . GLY B 1 192 ? -14.039 8.781 -7.73 1 95.25 192 GLY B N 1
ATOM 3423 C CA . GLY B 1 192 ? -13.562 9.914 -6.953 1 95.25 192 GLY B CA 1
ATOM 3424 C C . GLY B 1 192 ? -13.312 9.57 -5.496 1 95.25 192 GLY B C 1
ATOM 3425 O O . GLY B 1 192 ? -13.617 8.461 -5.051 1 95.25 192 GLY B O 1
ATOM 3426 N N . LEU B 1 193 ? -12.703 10.539 -4.812 1 96.44 193 LEU B N 1
ATOM 3427 C CA . LEU B 1 193 ? -12.453 10.328 -3.391 1 96.44 193 LEU B CA 1
ATOM 3428 C C . LEU B 1 193 ? -13.758 10.039 -2.648 1 96.44 193 LEU B C 1
ATOM 3430 O O . LEU B 1 193 ? -13.797 9.18 -1.766 1 96.44 193 LEU B O 1
ATOM 3434 N N . GLU B 1 194 ? -14.797 10.719 -3.025 1 96.19 194 GLU B N 1
ATOM 3435 C CA . GLU B 1 194 ? -16.094 10.539 -2.379 1 96.19 194 GLU B CA 1
ATOM 3436 C C . GLU B 1 194 ? -16.594 9.109 -2.533 1 96.19 194 GLU B C 1
ATOM 3438 O O . GLU B 1 194 ? -17.172 8.539 -1.604 1 96.19 194 GLU B O 1
ATOM 3443 N N . ASP B 1 195 ? -16.422 8.57 -3.723 1 95.69 195 ASP B N 1
ATOM 3444 C CA . ASP B 1 195 ? -16.812 7.184 -3.959 1 95.69 195 ASP B CA 1
ATOM 3445 C C . ASP B 1 195 ? -16.078 6.242 -3.008 1 95.69 195 ASP B C 1
ATOM 3447 O O . ASP B 1 195 ? -16.688 5.336 -2.432 1 95.69 195 ASP B O 1
ATOM 3451 N N . PHE B 1 196 ? -14.828 6.484 -2.832 1 97 196 PHE B N 1
ATOM 3452 C CA . PHE B 1 196 ? -13.992 5.672 -1.953 1 97 196 PHE B CA 1
ATOM 3453 C C . PHE B 1 196 ? -14.461 5.789 -0.507 1 97 196 PHE B C 1
ATOM 3455 O O . PHE B 1 196 ? -14.562 4.781 0.2 1 97 196 PHE B O 1
ATOM 3462 N N . LEU B 1 197 ? -14.734 6.938 -0.096 1 96.75 197 LEU B N 1
ATOM 3463 C CA . LEU B 1 197 ? -15.062 7.203 1.301 1 96.75 197 LEU B CA 1
ATOM 3464 C C . LEU B 1 197 ? -16.484 6.75 1.62 1 96.75 197 LEU B C 1
ATOM 3466 O O . LEU B 1 197 ? -16.781 6.414 2.768 1 96.75 197 LEU B O 1
ATOM 3470 N N . HIS B 1 198 ? -17.344 6.711 0.654 1 93.94 198 HIS B N 1
ATOM 3471 C CA . HIS B 1 198 ? -18.734 6.312 0.842 1 93.94 198 HIS B CA 1
ATOM 3472 C C . HIS B 1 198 ? -18.844 4.859 1.299 1 93.94 198 HIS B C 1
ATOM 3474 O O . HIS B 1 198 ? -19.766 4.496 2.023 1 93.94 198 HIS B O 1
ATOM 3480 N N . THR B 1 199 ? -17.938 4.027 0.938 1 91.88 199 THR B N 1
ATOM 3481 C CA . THR B 1 199 ? -17.984 2.607 1.268 1 91.88 199 THR B CA 1
ATOM 3482 C C . THR B 1 199 ? -16.828 2.23 2.197 1 91.88 199 THR B C 1
ATOM 3484 O O . THR B 1 199 ? -16.453 1.061 2.285 1 91.88 199 THR B O 1
ATOM 3487 N N . CYS B 1 200 ? -16.328 3.248 2.855 1 92.44 200 CYS B N 1
ATOM 3488 C CA . CYS B 1 200 ? -15.109 2.967 3.611 1 92.44 200 CYS B CA 1
ATOM 3489 C C . CYS B 1 200 ? -15.414 2.156 4.863 1 92.44 200 CYS B C 1
ATOM 3491 O O . CYS B 1 200 ? -16.547 2.154 5.34 1 92.44 200 CYS B O 1
ATOM 3493 N N . GLN B 1 201 ? -14.461 1.41 5.328 1 92.75 201 GLN B N 1
ATOM 3494 C CA . GLN B 1 201 ? -14.547 0.603 6.539 1 92.75 201 GLN B CA 1
ATOM 3495 C C . GLN B 1 201 ? -14.867 1.468 7.754 1 92.75 201 GLN B C 1
ATOM 3497 O O . GLN B 1 201 ? -14.445 2.621 7.832 1 92.75 201 GLN B O 1
ATOM 3502 N N . PRO B 1 202 ? -15.578 0.94 8.773 1 94.25 202 PRO B N 1
ATOM 3503 C CA . PRO B 1 202 ? -16.078 1.716 9.914 1 94.25 202 PRO B CA 1
ATOM 3504 C C . PRO B 1 202 ? -14.953 2.402 10.688 1 94.25 202 PRO B C 1
ATOM 3506 O O . PRO B 1 202 ? -15.117 3.537 11.148 1 94.25 202 PRO B O 1
ATOM 3509 N N . ASP B 1 203 ? -13.867 1.743 10.891 1 95.12 203 ASP B N 1
ATOM 3510 C CA . ASP B 1 203 ? -12.773 2.348 11.648 1 95.12 203 ASP B CA 1
ATOM 3511 C C . ASP B 1 203 ? -12.203 3.561 10.914 1 95.12 203 ASP B C 1
ATOM 3513 O O . ASP B 1 203 ? -11.828 4.551 11.547 1 95.12 203 ASP B O 1
ATOM 3517 N N . LEU B 1 204 ? -12.102 3.422 9.641 1 96.69 204 LEU B N 1
ATOM 3518 C CA . LEU B 1 204 ? -11.672 4.57 8.852 1 96.69 204 LEU B CA 1
ATOM 3519 C C . LEU B 1 204 ? -12.688 5.707 8.945 1 96.69 204 LEU B C 1
ATOM 3521 O O . LEU B 1 204 ? -12.305 6.871 9.086 1 96.69 204 LEU B O 1
ATOM 3525 N N . LYS B 1 205 ? -13.93 5.371 8.883 1 96.44 205 LYS B N 1
ATOM 3526 C CA . LYS B 1 205 ? -14.992 6.367 9.023 1 96.44 205 LYS B CA 1
ATOM 3527 C C . LYS B 1 205 ? -14.875 7.109 10.352 1 96.44 205 LYS B C 1
ATOM 3529 O O . LYS B 1 205 ? -15.031 8.328 10.398 1 96.44 205 LYS B O 1
ATOM 3534 N N . LYS B 1 206 ? -14.609 6.391 11.383 1 96.31 206 LYS B N 1
ATOM 3535 C CA . LYS B 1 206 ? -14.438 6.984 12.703 1 96.31 206 LYS B CA 1
ATOM 3536 C C . LYS B 1 206 ? -13.281 7.98 12.711 1 96.31 206 LYS B C 1
ATOM 3538 O O . LYS B 1 206 ? -13.391 9.055 13.305 1 96.31 206 LYS B O 1
ATOM 3543 N N . ILE B 1 207 ? -12.195 7.613 12.117 1 96.38 207 ILE B N 1
ATOM 3544 C CA . ILE B 1 207 ? -11.031 8.492 12.047 1 96.38 207 ILE B CA 1
ATOM 3545 C C . ILE B 1 207 ? -11.398 9.773 11.312 1 96.38 207 ILE B C 1
ATOM 3547 O O . ILE B 1 207 ? -11.062 10.875 11.758 1 96.38 207 ILE B O 1
ATOM 3551 N N . LEU B 1 208 ? -12.109 9.617 10.203 1 96.88 208 LEU B N 1
ATOM 3552 C CA . LEU B 1 208 ? -12.547 10.758 9.406 1 96.88 208 LEU B CA 1
ATOM 3553 C C . LEU B 1 208 ? -13.438 11.688 10.234 1 96.88 208 LEU B C 1
ATOM 3555 O O . LEU B 1 208 ? -13.242 12.898 10.234 1 96.88 208 LEU B O 1
ATOM 3559 N N . GLU B 1 209 ? -14.281 11.125 10.945 1 96.25 209 GLU B N 1
ATOM 3560 C CA . GLU B 1 209 ? -15.203 11.898 11.766 1 96.25 209 GLU B CA 1
ATOM 3561 C C . GLU B 1 209 ? -14.461 12.641 12.875 1 96.25 209 GLU B C 1
ATOM 3563 O O . GLU B 1 209 ? -14.773 13.789 13.172 1 96.25 209 GLU B O 1
ATOM 3568 N N . LYS B 1 210 ? -13.539 12 13.438 1 94.94 210 LYS B N 1
ATOM 3569 C CA . LYS B 1 210 ? -12.758 12.602 14.516 1 94.94 210 LYS B CA 1
ATOM 3570 C C . LYS B 1 210 ? -12.016 13.844 14.023 1 94.94 210 LYS B C 1
A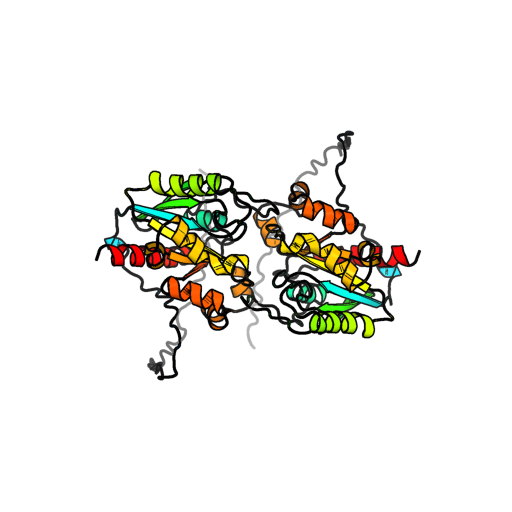TOM 3572 O O . LYS B 1 210 ? -11.781 14.781 14.797 1 94.94 210 LYS B O 1
ATOM 3577 N N . CYS B 1 211 ? -11.688 13.898 12.766 1 95.12 211 CYS B N 1
ATOM 3578 C CA . CYS B 1 211 ? -10.93 15.016 12.211 1 95.12 211 CYS B CA 1
ATOM 3579 C C . CYS B 1 211 ? -11.852 16 11.492 1 95.12 211 CYS B C 1
ATOM 3581 O O . CYS B 1 211 ? -11.383 16.844 10.727 1 95.12 211 CYS B O 1
ATOM 3583 N N . GLY B 1 212 ? -13.141 15.852 11.656 1 94.25 212 GLY B N 1
ATOM 3584 C CA . GLY B 1 212 ? -14.094 16.781 11.062 1 94.25 212 GLY B CA 1
ATOM 3585 C C . GLY B 1 212 ? -14.289 16.562 9.578 1 94.25 212 GLY B C 1
ATOM 3586 O O . GLY B 1 212 ? -14.609 17.5 8.844 1 94.25 212 GLY B O 1
ATOM 3587 N N . ASN B 1 213 ? -13.93 15.375 9.078 1 96.12 213 ASN B N 1
ATOM 3588 C CA . ASN B 1 213 ? -14.078 14.984 7.676 1 96.12 213 ASN B CA 1
ATOM 3589 C C . ASN B 1 213 ? -13.25 15.875 6.754 1 96.12 213 ASN B C 1
ATOM 3591 O O . ASN B 1 213 ? -13.625 16.094 5.602 1 96.12 213 ASN B O 1
ATOM 3595 N N . ARG B 1 214 ? -12.242 16.469 7.309 1 96.25 214 ARG B N 1
ATOM 3596 C CA . ARG B 1 214 ? -11.281 17.203 6.484 1 96.25 214 ARG B CA 1
ATOM 3597 C C . ARG B 1 214 ? -10.359 16.25 5.738 1 96.25 214 ARG B C 1
ATOM 3599 O O . ARG B 1 214 ? -9.492 15.609 6.348 1 96.25 214 ARG B O 1
ATOM 3606 N N . CYS B 1 215 ? -10.531 16.125 4.453 1 97.31 215 CYS B N 1
ATOM 3607 C CA . CYS B 1 215 ? -9.695 15.195 3.709 1 97.31 215 CYS B CA 1
ATOM 3608 C C . CYS B 1 215 ? -9.438 15.703 2.293 1 97.31 215 CYS B C 1
ATOM 3610 O O . CYS B 1 215 ? -10.227 16.484 1.76 1 97.31 215 CYS B O 1
ATOM 3612 N N . VAL B 1 216 ? -8.336 15.367 1.781 1 97.81 216 VAL B N 1
ATOM 3613 C CA . VAL B 1 216 ? -7.922 15.719 0.426 1 97.81 216 VAL B CA 1
ATOM 3614 C C . VAL B 1 216 ? -7.297 14.5 -0.257 1 97.81 216 VAL B C 1
ATOM 3616 O O . VAL B 1 216 ? -6.945 13.523 0.405 1 97.81 216 VAL B O 1
ATOM 3619 N N . LEU B 1 217 ? -7.258 14.602 -1.586 1 97.69 217 LEU B N 1
ATOM 3620 C CA . LEU B 1 217 ? -6.691 13.531 -2.402 1 97.69 217 LEU B CA 1
ATOM 3621 C C . LEU B 1 217 ? -5.488 14.039 -3.195 1 97.69 217 LEU B C 1
ATOM 3623 O O . LEU B 1 217 ? -5.551 15.102 -3.818 1 97.69 217 LEU B O 1
ATOM 3627 N N . PHE B 1 218 ? -4.387 13.281 -3.072 1 97.56 218 PHE B N 1
ATOM 3628 C CA . PHE B 1 218 ? -3.201 13.609 -3.854 1 97.56 218 PHE B CA 1
ATOM 3629 C C . PHE B 1 218 ? -2.885 12.5 -4.852 1 97.56 218 PHE B C 1
ATOM 3631 O O . PHE B 1 218 ? -2.994 11.32 -4.523 1 97.56 218 PHE B O 1
ATOM 3638 N N . GLU B 1 219 ? -2.541 12.82 -6.012 1 95.62 219 GLU B N 1
ATOM 3639 C CA . GLU B 1 219 ? -1.782 12.023 -6.969 1 95.62 219 GLU B CA 1
ATOM 3640 C C . GLU B 1 219 ? -0.354 12.539 -7.109 1 95.62 219 GLU B C 1
ATOM 3642 O O . GLU B 1 219 ? -0.121 13.562 -7.766 1 95.62 219 GLU B O 1
ATOM 3647 N N . ASN B 1 220 ? 0.595 11.797 -6.578 1 94 220 ASN B N 1
ATOM 3648 C CA . ASN B 1 220 ? 1.935 12.344 -6.395 1 94 220 ASN B CA 1
ATOM 3649 C C . ASN B 1 220 ? 2.812 12.102 -7.621 1 94 220 ASN B C 1
ATOM 3651 O O . ASN B 1 220 ? 3.922 12.625 -7.711 1 94 220 ASN B O 1
ATOM 3655 N N . HIS B 1 221 ? 2.318 11.336 -8.547 1 88.06 221 HIS B N 1
ATOM 3656 C CA . HIS B 1 221 ? 3.094 11.125 -9.766 1 88.06 221 HIS B CA 1
ATOM 3657 C C . HIS B 1 221 ? 2.938 12.297 -10.734 1 88.06 221 HIS B C 1
ATOM 3659 O O . HIS B 1 221 ? 3.725 12.445 -11.672 1 88.06 221 HIS B O 1
ATOM 3665 N N . ARG B 1 222 ? 1.95 13.055 -10.492 1 78.56 222 ARG B N 1
ATOM 3666 C CA . ARG B 1 222 ? 1.711 14.219 -11.344 1 78.56 222 ARG B CA 1
ATOM 3667 C C . ARG B 1 222 ? 1.819 15.508 -10.547 1 78.56 222 ARG B C 1
ATOM 3669 O O . ARG B 1 222 ? 1.472 15.547 -9.359 1 78.56 222 ARG B O 1
ATOM 3676 N N . SER B 1 223 ? 2.479 16.406 -11.227 1 71 223 SER B N 1
ATOM 3677 C CA . SER B 1 223 ? 2.508 17.719 -10.602 1 71 223 SER B CA 1
ATOM 3678 C C . SER B 1 223 ? 1.23 18.5 -10.898 1 71 223 SER B C 1
ATOM 3680 O O . SER B 1 223 ? 1.03 18.969 -12.016 1 71 223 SER B O 1
ATOM 3682 N N . ASP B 1 224 ? 0.24 18.297 -10.078 1 74.31 224 ASP B N 1
ATOM 3683 C CA . ASP B 1 224 ? -1.017 19.031 -10.227 1 74.31 224 ASP B CA 1
ATOM 3684 C C . ASP B 1 224 ? -1.18 20.078 -9.133 1 74.31 224 ASP B C 1
ATOM 3686 O O . ASP B 1 224 ? -1.342 19.734 -7.957 1 74.31 224 ASP B O 1
ATOM 3690 N N . SER B 1 225 ? -1.227 21.234 -9.57 1 80.81 225 SER B N 1
ATOM 3691 C CA . SER B 1 225 ? -1.339 22.344 -8.625 1 80.81 225 SER B CA 1
ATOM 3692 C C . SER B 1 225 ? -2.719 22.375 -7.98 1 80.81 225 SER B C 1
ATOM 3694 O O . SER B 1 225 ? -2.875 22.891 -6.867 1 80.81 225 SER B O 1
ATOM 3696 N N . ALA B 1 226 ? -3.703 21.812 -8.602 1 89.81 226 ALA B N 1
ATOM 3697 C CA . ALA B 1 226 ? -5.07 21.891 -8.094 1 89.81 226 ALA B CA 1
ATOM 3698 C C . ALA B 1 226 ? -5.207 21.125 -6.781 1 89.81 226 ALA B C 1
ATOM 3700 O O . ALA B 1 226 ? -5.922 21.562 -5.875 1 89.81 226 ALA B O 1
ATOM 3701 N N . GLN B 1 227 ? -4.535 20.078 -6.699 1 93.88 227 GLN B N 1
ATOM 3702 C CA . GLN B 1 227 ? -4.648 19.281 -5.48 1 93.88 227 GLN B CA 1
ATOM 3703 C C . GLN B 1 227 ? -4.004 20 -4.293 1 93.88 227 GLN B C 1
ATOM 3705 O O . GLN B 1 227 ? -4.484 19.906 -3.164 1 93.88 227 GLN B O 1
ATOM 3710 N N . VAL B 1 228 ? -2.971 20.781 -4.523 1 96 228 VAL B N 1
ATOM 3711 C CA . VAL B 1 228 ? -2.32 21.547 -3.467 1 96 228 VAL B CA 1
ATOM 3712 C C . VAL B 1 228 ? -3.227 22.688 -3.025 1 96 228 VAL B C 1
ATOM 3714 O O . VAL B 1 228 ? -3.301 23 -1.837 1 96 228 VAL B O 1
ATOM 3717 N N . GLU B 1 229 ? -3.9 23.266 -3.973 1 94.5 229 GLU B N 1
ATOM 3718 C CA . GLU B 1 229 ? -4.848 24.328 -3.652 1 94.5 229 GLU B CA 1
ATOM 3719 C C . GLU B 1 229 ? -5.941 23.828 -2.715 1 94.5 229 GLU B C 1
ATOM 3721 O O . GLU B 1 229 ? -6.316 24.516 -1.765 1 94.5 229 GLU B O 1
ATOM 3726 N N . THR B 1 230 ? -6.484 22.672 -3.004 1 95.19 230 THR B N 1
ATOM 3727 C CA . THR B 1 230 ? -7.504 22.078 -2.15 1 95.19 230 THR B CA 1
ATOM 3728 C C . THR B 1 230 ? -6.969 21.859 -0.738 1 95.19 230 THR B C 1
ATOM 3730 O O . THR B 1 230 ? -7.68 22.094 0.244 1 95.19 230 THR B O 1
ATOM 3733 N N . LEU B 1 231 ? -5.766 21.375 -0.633 1 97 231 LEU B N 1
ATOM 3734 C CA . LEU B 1 231 ? -5.145 21.219 0.677 1 97 231 LEU B CA 1
ATOM 3735 C C . LEU B 1 231 ? -5.047 22.562 1.398 1 97 231 LEU B C 1
ATOM 3737 O O . LEU B 1 231 ? -5.375 22.656 2.584 1 97 231 LEU B O 1
ATOM 3741 N N . MET B 1 232 ? -4.613 23.609 0.682 1 95.88 232 MET B N 1
ATOM 3742 C CA . MET B 1 232 ? -4.426 24.938 1.276 1 95.88 232 MET B CA 1
ATOM 3743 C C . MET B 1 232 ? -5.75 25.5 1.784 1 95.88 232 MET B C 1
ATOM 3745 O O . MET B 1 232 ? -5.793 26.156 2.82 1 95.88 232 MET B O 1
ATOM 3749 N N . ASP B 1 233 ? -6.773 25.203 1.052 1 94.5 233 ASP B N 1
ATOM 3750 C CA . ASP B 1 233 ? -8.094 25.609 1.524 1 94.5 233 ASP B CA 1
ATOM 3751 C C . ASP B 1 233 ? -8.398 25.016 2.893 1 94.5 233 ASP B C 1
ATOM 3753 O O . ASP B 1 233 ? -8.922 25.688 3.777 1 94.5 233 ASP B O 1
ATOM 3757 N N . ASN B 1 234 ? -8.07 23.75 3.041 1 95.94 234 ASN B N 1
ATOM 3758 C CA . ASN B 1 234 ? -8.297 23.078 4.316 1 95.94 234 ASN B CA 1
ATOM 3759 C C . ASN B 1 234 ? -7.383 23.641 5.406 1 95.94 234 ASN B C 1
ATOM 3761 O O . ASN B 1 234 ? -7.812 23.812 6.551 1 95.94 234 ASN B O 1
ATOM 3765 N N . VAL B 1 235 ? -6.18 23.906 5.066 1 95.62 235 VAL B N 1
ATOM 3766 C CA . VAL B 1 235 ? -5.211 24.453 6.012 1 95.62 235 VAL B CA 1
ATOM 3767 C C . VAL B 1 235 ? -5.711 25.797 6.543 1 95.62 235 VAL B C 1
ATOM 3769 O O . VAL B 1 235 ? -5.707 26.031 7.754 1 95.62 235 VAL B O 1
ATOM 3772 N N . ILE B 1 236 ? -6.156 26.672 5.648 1 92.75 236 ILE B N 1
ATOM 3773 C CA . ILE B 1 236 ? -6.637 28 6.016 1 92.75 236 ILE B CA 1
ATOM 3774 C C . ILE B 1 236 ? -7.859 27.875 6.922 1 92.75 236 ILE B C 1
ATOM 3776 O O . ILE B 1 236 ? -7.98 28.594 7.914 1 92.75 236 ILE B O 1
ATOM 3780 N N . ARG B 1 237 ? -8.688 26.938 6.594 1 92 237 ARG B N 1
ATOM 3781 C CA . ARG B 1 237 ? -9.875 26.719 7.414 1 92 237 ARG B CA 1
ATOM 3782 C C . ARG B 1 237 ? -9.492 26.312 8.836 1 92 237 ARG B C 1
ATOM 3784 O O . ARG B 1 237 ? -10.078 26.797 9.805 1 92 237 ARG B O 1
ATOM 3791 N N . VAL B 1 238 ? -8.539 25.453 8.945 1 93.19 238 VAL B N 1
ATOM 3792 C CA . VAL B 1 238 ? -8.078 24.969 10.25 1 93.19 238 VAL B CA 1
ATOM 3793 C C . VAL B 1 238 ? -7.488 26.125 11.047 1 93.19 238 VAL B C 1
ATOM 3795 O O . VAL B 1 238 ? -7.75 26.266 12.25 1 93.19 238 VAL B O 1
ATOM 3798 N N . ILE B 1 239 ? -6.715 26.984 10.461 1 89.44 239 ILE B N 1
ATOM 3799 C CA . ILE B 1 239 ? -6.039 28.094 11.133 1 89.44 239 ILE B CA 1
ATOM 3800 C C . ILE B 1 239 ? -7.055 29.156 11.547 1 89.44 239 ILE B C 1
ATOM 3802 O O . ILE B 1 239 ? -6.926 29.766 12.602 1 89.44 239 ILE B O 1
ATOM 3806 N N . GLU B 1 240 ? -8.039 29.406 10.758 1 86.88 240 GLU B N 1
ATOM 3807 C CA . GLU B 1 240 ? -9.047 30.422 11.039 1 86.88 240 GLU B CA 1
ATOM 3808 C C . GLU B 1 240 ? -9.961 29.984 12.18 1 86.88 240 GLU B C 1
ATOM 3810 O O . GLU B 1 240 ? -10.391 30.812 12.992 1 86.88 240 GLU B O 1
ATOM 3815 N N . GLU B 1 241 ? -10.336 28.828 12.164 1 80.75 241 GLU B N 1
ATOM 3816 C CA . GLU B 1 241 ? -11.211 28.328 13.219 1 80.75 241 GLU B CA 1
ATOM 3817 C C . GLU B 1 241 ? -10.547 28.438 14.594 1 80.75 241 GLU B C 1
ATOM 3819 O O . GLU B 1 241 ? -11.227 28.578 15.609 1 80.75 241 GLU B O 1
ATOM 3824 N N . LYS B 1 242 ? -9.328 28.422 14.719 1 70.38 242 LYS B N 1
ATOM 3825 C CA . LYS B 1 242 ? -8.664 28.484 16.016 1 70.38 242 LYS B CA 1
ATOM 3826 C C . LYS B 1 242 ? -8.305 29.922 16.375 1 70.38 242 LYS B C 1
ATOM 3828 O O . LYS B 1 242 ? -8.008 30.219 17.547 1 70.38 242 LYS B O 1
ATOM 3833 N N . GLN B 1 243 ? -8.203 30.797 15.453 1 54.19 243 GLN B N 1
ATOM 3834 C CA . GLN B 1 243 ? -8.07 32.188 15.797 1 54.19 243 GLN B CA 1
ATOM 3835 C C . GLN B 1 243 ? -9.383 32.75 16.328 1 54.19 243 GLN B C 1
ATOM 3837 O O . GLN B 1 243 ? -9.398 33.844 16.938 1 54.19 243 GLN B O 1
ATOM 3842 N N . THR B 1 244 ? -10.438 32.031 16.141 1 42.84 244 THR B N 1
ATOM 3843 C CA . THR B 1 244 ? -11.672 32.469 16.766 1 42.84 244 THR B CA 1
ATOM 3844 C C . THR B 1 244 ? -11.914 31.734 18.094 1 42.84 244 THR B C 1
ATOM 3846 O O . THR B 1 244 ? -11.656 30.531 18.188 1 42.84 244 THR B O 1
#

Sequence (488 aa):
MLKLLLTALVFYRYTSDMPALFGHPHTIETQCSSASDTTQFCCLSKGMSHGRHAGTKVNLLLLGMSGTGKSASGNTILGQKLFISRPSSKPVTKKCQMKETEIEGVHLTVIDTPDIFDDDMKSSVREKHVKRCKQLYESRPFVFVLVMHVSRFTDGERDIMEKLENAFGREVREKTIILFTRGDDLQQAGMGLEDFLHTCQPDLKKILEKCGNRCVLFENHRSDSAQVETLMDNVIRVIEEKQTMLKLLLTALVFYRYTSDMPALFGHPHTIETQCSSASDTTQFCCLSKGMSHGRHAGTKVNLLLLGMSGTGKSASGNTILGQKLFISRPSSKPVTKKCQMKETEIEGVHLTVIDTPDIFDDDMKSSVREKHVKRCKQLYESRPFVFVLVMHVSRFTDGERDIMEKLENAFGREVREKTIILFTRGDDLQQAGMGLEDFLHTCQPDLKKILEKCGNRCVLFENHRSDSAQVETLMDNVIRVIEEKQT

Nearest PDB structures (foldseek):
  2xtp-assembly1_A  TM=9.079E-01  e=1.030E-17  Homo sapiens
  2xtn-assembly1_A  TM=9.074E-01  e=4.375E-17  Homo sapiens
  2xtm-assembly1_A  TM=9.045E-01  e=3.237E-17  Homo sapiens
  3zjc-assembly3_E  TM=9.267E-01  e=2.364E-16  Homo sapiens
  2xto-assembly2_B  TM=8.995E-01  e=1.017E-16  Homo sapiens

pLDDT: mean 77.5, std 27.48, range [18.8, 98.62]

InterPro domains:
  IPR006703 AIG1-type guanine nucleotide-binding (G) domain [PF04548] (59-242)
  IPR006703 AIG1-type guanine nucleotide-binding (G) domain [PS51720] (55-244)
  IPR027417 P-loop containing nucleoside triphosphate hydrolase [G3DSA:3.40.50.300] (57-244)
  IPR027417 P-loop containing nucleoside triphosphate hydrolase [SSF52540] (56-213)
  IPR045058 GTPase GIMA/IAN/Toc [PTHR10903] (58-243)

Secondary structure (DSSP, 8-state):
-----------------------------------S-------------GGGGTT-EEEEEEE-STTSSHHHHHHHHHTS--S-----SS----S-EEEEEEETTEEEEEEE---TT-TTS-HHHHHHHHHHHHHHTTTS-EEEEEEEESS---HHHHTHHHHHHHHH-GGGGGGEEEEEE-HHHHHHTT--HHHHHHT--HHHHHHHHHTTT-EEE--TTS--HHHHHHHHHHHHHHHHHHH-/---------------S-------------------S-------------GGGGTT-EEEEEEE-STTSSHHHHHHHHHTS--S-----SS----S-EEEEEEETTEEEEEEE---TT-TTS-HHHHHHHHHHHHHHTTTS-EEEEEEEESS---HHHHTHHHHHHHHH-GGGGGGEEEEEE-HHHHHHTT--HHHHHHT--HHHHHHHHHTTT-EEE--TTS--HHHHHHHHHHHHHHHHHHH-

Radius of gyration: 27.64 Å; Cα contacts (8 Å, |Δi|>4): 726; chains: 2; bounding box: 70×75×83 Å

Solvent-accessible surface area (backbone atoms only — not comparable to full-atom values): 28573 Å² total; per-residue (Å²): 141,84,86,80,82,78,80,79,81,83,78,81,75,82,83,82,72,76,76,76,81,68,70,79,79,71,75,71,71,71,71,77,70,82,74,78,91,67,80,71,64,58,72,71,76,64,85,66,77,50,73,81,45,52,76,41,57,36,34,37,40,35,38,40,56,73,77,33,42,48,34,42,47,50,16,56,70,59,73,42,88,79,48,83,61,66,63,32,32,42,87,77,53,83,55,73,44,76,49,75,43,72,58,74,51,26,36,35,38,41,31,38,49,34,43,72,75,43,83,84,54,54,67,68,58,41,50,49,53,52,49,50,60,50,65,78,42,65,88,34,55,69,38,38,32,43,28,35,56,61,35,51,65,52,77,82,55,67,53,44,65,59,53,47,27,73,70,71,35,75,70,43,35,74,30,29,34,38,35,30,25,55,37,57,55,31,52,74,59,74,39,54,71,64,60,44,59,73,65,39,36,69,64,59,50,50,54,36,56,58,26,69,38,40,58,44,65,36,42,69,90,48,94,55,68,65,47,49,51,55,46,48,49,52,52,52,51,44,56,53,58,66,76,96,136,82,89,78,83,77,81,79,76,80,74,79,72,80,82,83,70,78,76,77,80,69,72,78,79,72,72,72,70,73,70,77,68,80,74,78,90,67,78,70,63,56,72,70,76,64,86,64,76,50,73,82,45,53,76,42,56,36,33,36,40,35,38,42,56,73,76,33,42,48,34,41,48,50,17,55,69,60,72,42,86,80,46,83,61,67,65,32,32,43,86,79,54,83,55,73,44,78,49,76,43,72,58,75,50,28,36,36,39,40,31,36,49,34,43,71,75,44,83,85,54,52,66,69,59,42,50,50,54,51,46,51,59,50,64,78,41,64,87,35,54,68,35,36,33,43,30,34,57,60,35,51,66,52,77,80,56,66,52,43,66,59,53,47,28,72,71,71,35,72,69,44,34,75,30,30,34,37,36,30,27,55,36,57,54,30,52,74,57,73,40,54,71,65,60,44,60,73,65,40,36,70,66,59,49,50,53,36,55,58,25,71,38,38,56,43,63,36,42,69,91,47,94,53,68,65,46,47,50,54,46,49,50,53,52,52,52,43,56,51,59,66,76,96

Organism: Oreochromis niloticus (NCBI:txid8128)